Protein AF-A0A9X9F314-F1 (afdb_monomer_lite)

Foldseek 3Di:
DDDLPVDDAAEDEDDPDPVCVVVVVVDDPPWDKDFDADWDQDVVVRDIHGHTPDIDTDDRDDDEQPDDQVPDDEAQDDEAPVLDPPDDDHLLVVLLVCLRNNNQEYEYAHELDQVSVVVNVVSCVVSVHHYWYKYKAWEFALDPDQKDLFDFAFLQAFKEKQKDFQWLDQALVPIATQKIWIFIDGNLDTPDIDIFGAARVDARDPVSCVQQVDHNVNRVPTHHLLVSLVVVPVVCDQGEYEYAPCVRVLSNSQSSCVVNVHHRDSHMYGHLLVLCCVLPVPDPGRPLVVLCVVVVHDQDDPRHRHSSRVSRSNSSVVSSVVVVVVPDRTSNCSRVCRNPDDSRVPGDTFIKMKTFQDPLSVVLSVVQSVCQVPVVDDPGRHGYPVSCVVSVVRIFMEQDDCSGPLNVCVVPHDPVVSVVVCVVGPDYDDDDVVVVVVVVVD

pLDDT: mean 91.94, std 8.34, range [47.97, 98.81]

Secondary structure (DSSP, 8-state):
-EE-SS-EEEEE---SSSSHHHHHHH--TT-EEEEEEEEEEETTTTEEEEEEEEEEEEPPP-----SPTT----B-S---TTSTTT--S-HHHHHHHHHHHT-SEEEEEEES--TTHHHHHHHHHHHT-EEEEEEEEEEE-----SEES----BTTT-EEEEEEEEESSS-TTT--EEEEEEEEEETTEEEEEEEEE-B-SSPPPHHHHHHH---HHHHTTPPBHHHHHHHHHHHHTTSEEEETTHHHHHHHHHHHHHHTTPPPP---EEEHHHHHHHH-TTSS---HHHHHHHTT----SSS-HHHHHHHHHHHHHHHHHHHHHTT--BGGGTTTTTT-SSGGGTSPPEEEEEEE-SHHHHHHHHHHHHHHHHTSBSSSB-EEHHHHHHT-TTEEEE--STTBHHHHHHTTS-HHHHHHHHTT-SB-----GGGGHHHH--

Organism: Bacillus cereus (NCBI:txid1396)

Structure (mmCIF, N/CA/C/O backbone):
data_AF-A0A9X9F314-F1
#
_entry.id   AF-A0A9X9F314-F1
#
loop_
_atom_site.group_PDB
_atom_site.id
_atom_site.type_symbol
_atom_site.label_atom_id
_atom_site.label_alt_id
_atom_site.label_comp_id
_atom_site.label_asym_id
_atom_site.label_entity_id
_atom_site.label_seq_id
_atom_site.pdbx_PDB_ins_code
_atom_site.Cartn_x
_atom_site.Cartn_y
_atom_site.Cartn_z
_atom_site.occupancy
_atom_site.B_iso_or_equiv
_atom_site.auth_seq_id
_atom_site.auth_comp_id
_atom_site.auth_asym_id
_atom_site.auth_atom_id
_atom_site.pdbx_PDB_model_num
ATOM 1 N N . LYS A 1 1 ? 37.657 -2.395 -29.176 1.00 93.44 1 LYS A N 1
ATOM 2 C CA . LYS A 1 1 ? 37.349 -2.855 -27.799 1.00 93.44 1 LYS A CA 1
ATOM 3 C C . LYS A 1 1 ? 36.122 -3.740 -27.890 1.00 93.44 1 LYS A C 1
ATOM 5 O O . LYS A 1 1 ? 35.210 -3.354 -28.615 1.00 93.44 1 LYS A O 1
ATOM 10 N N . ILE A 1 2 ? 36.129 -4.887 -27.225 1.00 94.94 2 ILE A N 1
ATOM 11 C CA . ILE A 1 2 ? 35.015 -5.841 -27.203 1.00 94.94 2 ILE A CA 1
ATOM 12 C C . ILE A 1 2 ? 34.711 -6.234 -25.756 1.00 94.94 2 ILE A C 1
ATOM 14 O O . ILE A 1 2 ? 35.574 -6.075 -24.897 1.00 94.94 2 ILE A O 1
ATOM 18 N N . THR A 1 3 ? 33.508 -6.739 -25.508 1.00 95.38 3 THR A N 1
ATOM 19 C CA . THR A 1 3 ? 33.105 -7.341 -24.234 1.00 95.38 3 THR A CA 1
ATOM 20 C C . THR A 1 3 ? 32.236 -8.555 -24.522 1.00 95.38 3 THR A C 1
ATOM 22 O O . THR A 1 3 ? 31.460 -8.536 -25.479 1.00 95.38 3 THR A O 1
ATOM 25 N N . ASP A 1 4 ? 32.374 -9.595 -23.711 1.00 94.56 4 ASP A N 1
ATOM 26 C CA . ASP A 1 4 ? 31.451 -10.733 -23.657 1.00 94.56 4 ASP A CA 1
ATOM 27 C C . ASP A 1 4 ? 30.504 -10.650 -22.445 1.00 94.56 4 ASP A C 1
ATOM 29 O O . ASP A 1 4 ? 29.779 -11.599 -22.154 1.00 94.56 4 ASP A O 1
ATOM 33 N N . TYR A 1 5 ? 30.504 -9.494 -21.767 1.00 93.88 5 TYR A N 1
ATOM 34 C CA . TYR A 1 5 ? 29.836 -9.195 -20.499 1.00 93.88 5 TYR A CA 1
ATOM 35 C C . TYR A 1 5 ? 30.391 -9.908 -19.259 1.00 93.88 5 TYR A C 1
ATOM 37 O O . TYR A 1 5 ? 29.882 -9.664 -18.167 1.00 93.88 5 TYR A O 1
ATOM 45 N N . THR A 1 6 ? 31.448 -10.712 -19.395 1.00 96.06 6 THR A N 1
ATOM 46 C CA . THR A 1 6 ? 32.253 -11.197 -18.261 1.00 96.06 6 THR A CA 1
ATOM 47 C C . THR A 1 6 ? 33.467 -10.303 -18.027 1.00 96.06 6 THR A C 1
ATOM 49 O O . THR A 1 6 ? 33.760 -9.967 -16.884 1.00 96.06 6 THR A O 1
ATOM 52 N N . ASP A 1 7 ? 34.108 -9.846 -19.108 1.00 96.44 7 ASP A N 1
ATOM 53 C CA . ASP A 1 7 ? 35.195 -8.864 -19.084 1.00 96.44 7 ASP A CA 1
ATOM 54 C C . ASP A 1 7 ? 35.241 -8.052 -20.402 1.00 96.44 7 ASP A C 1
ATOM 56 O O . ASP A 1 7 ? 34.334 -8.128 -21.246 1.00 96.44 7 ASP A O 1
ATOM 60 N N . SER A 1 8 ? 36.251 -7.199 -20.588 1.00 96.88 8 SER A N 1
ATOM 61 C CA . SER A 1 8 ? 36.440 -6.386 -21.789 1.00 96.88 8 SER A CA 1
ATOM 62 C C . SER A 1 8 ? 37.909 -6.305 -22.183 1.00 96.88 8 SER A C 1
ATOM 64 O O . SER A 1 8 ? 38.740 -5.865 -21.400 1.00 96.88 8 SER A O 1
ATOM 66 N N . ILE A 1 9 ? 38.221 -6.582 -23.452 1.00 96.88 9 ILE A N 1
ATOM 67 C CA . ILE A 1 9 ? 39.598 -6.514 -23.963 1.00 96.88 9 ILE A CA 1
ATOM 68 C C . ILE A 1 9 ? 39.726 -5.598 -25.187 1.00 96.88 9 ILE A C 1
ATOM 70 O O . ILE A 1 9 ? 38.803 -5.407 -25.998 1.00 96.88 9 ILE A O 1
ATOM 74 N N . MET A 1 10 ? 40.906 -4.995 -25.343 1.00 96.62 10 MET A N 1
ATOM 75 C CA . MET A 1 10 ? 41.285 -4.323 -26.580 1.00 96.62 10 MET A CA 1
ATOM 76 C C . MET A 1 10 ? 41.789 -5.349 -27.602 1.00 96.62 10 MET A C 1
ATOM 78 O O . MET A 1 10 ? 42.641 -6.177 -27.302 1.00 96.62 10 MET A O 1
ATOM 82 N N . ILE A 1 11 ? 41.286 -5.251 -28.833 1.00 95.56 11 ILE A N 1
ATOM 83 C CA . ILE A 1 11 ? 41.799 -5.997 -29.983 1.00 95.56 11 ILE A CA 1
ATOM 84 C C . ILE A 1 11 ? 42.480 -5.005 -30.923 1.00 95.56 11 ILE A C 1
ATOM 86 O O . ILE A 1 11 ? 41.882 -3.976 -31.255 1.00 95.56 11 ILE A O 1
ATOM 90 N N . LYS A 1 12 ? 43.699 -5.329 -31.359 1.00 95.12 12 LYS A N 1
ATOM 91 C CA . LYS A 1 12 ? 44.399 -4.680 -32.473 1.00 95.12 12 LYS A CA 1
ATOM 92 C C . LYS A 1 12 ? 44.552 -5.691 -33.607 1.00 95.12 12 LYS A C 1
ATOM 94 O O . LYS A 1 12 ? 44.916 -6.837 -33.363 1.00 95.12 12 LYS A O 1
ATOM 99 N N . MET A 1 13 ? 44.280 -5.266 -34.834 1.00 93.06 13 MET A N 1
ATOM 100 C CA . MET A 1 13 ? 44.485 -6.065 -36.041 1.00 93.06 13 MET A CA 1
ATOM 101 C C . MET A 1 13 ? 45.193 -5.193 -37.072 1.00 93.06 13 MET A C 1
ATOM 103 O O . MET A 1 13 ? 44.809 -4.041 -37.271 1.00 93.06 13 MET A O 1
ATOM 107 N N . PHE A 1 14 ? 46.238 -5.733 -37.690 1.00 91.88 14 PHE A N 1
ATOM 108 C CA . PHE A 1 14 ? 47.012 -5.051 -38.722 1.00 91.88 14 PHE A CA 1
ATOM 109 C C . PHE A 1 14 ? 46.719 -5.715 -40.068 1.00 91.88 14 PHE A C 1
ATOM 111 O O . PHE A 1 14 ? 46.854 -6.931 -40.188 1.00 91.88 14 PHE A O 1
ATOM 118 N N . SER A 1 15 ? 46.305 -4.911 -41.050 1.00 90.75 15 SER A N 1
ATOM 119 C CA . SER A 1 15 ? 46.053 -5.337 -42.435 1.00 90.75 15 SER A CA 1
ATOM 120 C C . SER A 1 15 ? 47.295 -6.019 -43.006 1.00 90.75 15 SER A C 1
ATOM 122 O O . SER A 1 15 ? 48.388 -5.456 -42.893 1.00 90.75 15 SER A O 1
ATOM 124 N N . ARG A 1 16 ? 47.152 -7.196 -43.623 1.00 88.31 16 ARG A N 1
ATOM 125 C CA . ARG A 1 16 ? 48.281 -7.873 -44.289 1.00 88.31 16 ARG A CA 1
ATOM 126 C C . ARG A 1 16 ? 48.457 -7.395 -45.724 1.00 88.31 16 ARG A C 1
ATOM 128 O O . ARG A 1 16 ? 49.581 -7.260 -46.200 1.00 88.31 16 ARG A O 1
ATOM 135 N N . ASP A 1 17 ? 47.351 -7.065 -46.371 1.00 90.88 17 ASP A N 1
ATOM 136 C CA . ASP A 1 17 ? 47.293 -6.508 -47.715 1.00 90.88 17 ASP A CA 1
ATOM 137 C C . ASP A 1 17 ? 46.148 -5.483 -47.823 1.00 90.88 17 ASP A C 1
ATOM 139 O O . ASP A 1 17 ? 45.555 -5.069 -46.823 1.00 90.88 17 ASP A O 1
ATOM 143 N N . LYS A 1 18 ? 45.879 -5.003 -49.042 1.00 90.00 18 LYS A N 1
ATOM 144 C CA . LYS A 1 18 ? 44.813 -4.025 -49.306 1.00 90.00 18 LYS A CA 1
ATOM 145 C C . LYS A 1 18 ? 43.409 -4.646 -49.300 1.00 90.00 18 LYS A C 1
ATOM 147 O O . LYS A 1 18 ? 42.441 -3.889 -49.250 1.00 90.00 18 LYS A O 1
ATOM 152 N N . GLU A 1 19 ? 43.293 -5.969 -49.361 1.00 86.19 19 GLU A N 1
ATOM 153 C CA . GLU A 1 19 ? 42.022 -6.699 -49.442 1.00 86.19 19 GLU A CA 1
ATOM 154 C C . GLU A 1 19 ? 41.361 -6.827 -48.061 1.00 86.19 19 GLU A C 1
ATOM 156 O O . GLU A 1 19 ? 40.135 -6.841 -47.967 1.00 86.19 19 GLU A O 1
ATOM 161 N N . ASP A 1 20 ? 42.152 -6.788 -46.984 1.00 83.94 20 ASP A N 1
ATOM 162 C CA . ASP A 1 20 ? 41.680 -6.739 -45.590 1.00 83.94 20 ASP A CA 1
ATOM 163 C C . ASP A 1 20 ? 41.015 -5.394 -45.205 1.00 83.94 20 ASP A C 1
ATOM 165 O O . ASP A 1 20 ? 40.193 -5.327 -44.283 1.00 83.94 20 ASP A O 1
ATOM 169 N N . ILE A 1 21 ? 41.357 -4.293 -45.891 1.00 85.94 21 ILE A N 1
ATOM 170 C CA . ILE A 1 21 ? 40.940 -2.929 -45.510 1.00 85.94 21 ILE A CA 1
ATOM 171 C C . ILE A 1 21 ? 39.406 -2.764 -45.479 1.00 85.94 21 ILE A C 1
ATOM 173 O O . ILE A 1 21 ? 38.899 -2.255 -44.472 1.00 85.94 21 ILE A O 1
ATOM 177 N N . PRO A 1 22 ? 38.635 -3.186 -46.505 1.00 87.94 22 PRO A N 1
ATOM 178 C CA . PRO A 1 22 ? 37.175 -3.097 -46.481 1.00 87.94 22 PRO A CA 1
ATOM 179 C C . PRO A 1 22 ? 36.546 -3.874 -45.321 1.00 87.94 22 PRO A C 1
ATOM 181 O O . PRO A 1 22 ? 35.602 -3.387 -44.696 1.00 87.94 22 PRO A O 1
ATOM 184 N N . MET A 1 23 ? 37.086 -5.054 -44.990 1.00 86.00 23 MET A N 1
ATOM 185 C CA . MET A 1 23 ? 36.604 -5.856 -43.864 1.00 86.00 23 MET A CA 1
ATOM 186 C C . MET A 1 23 ? 36.823 -5.111 -42.544 1.00 86.00 23 MET A C 1
ATOM 188 O O . MET A 1 23 ? 35.881 -4.946 -41.769 1.00 86.00 23 MET A O 1
ATOM 192 N N . LEU A 1 24 ? 38.027 -4.583 -42.308 1.00 87.12 24 LEU A N 1
ATOM 193 C CA . LEU A 1 24 ? 38.330 -3.806 -41.102 1.00 87.12 24 LEU A CA 1
ATOM 194 C C . LEU A 1 24 ? 37.463 -2.543 -40.978 1.00 87.12 24 LEU A C 1
ATOM 196 O O . LEU A 1 24 ? 37.038 -2.197 -39.876 1.00 87.12 24 LEU A O 1
ATOM 200 N N . GLN A 1 25 ? 37.159 -1.877 -42.095 1.00 89.75 25 GLN A N 1
ATOM 201 C CA . GLN A 1 25 ? 36.282 -0.699 -42.134 1.00 89.75 25 GLN A CA 1
ATOM 202 C C . GLN A 1 25 ? 34.798 -1.035 -41.916 1.00 89.75 25 GLN A C 1
ATOM 204 O O . GLN A 1 25 ? 34.026 -0.171 -41.492 1.00 89.75 25 GLN A O 1
ATOM 209 N N . SER A 1 26 ? 34.387 -2.275 -42.194 1.00 89.56 26 SER A N 1
ATOM 210 C CA . SER A 1 26 ? 33.009 -2.736 -41.984 1.00 89.56 26 SER A CA 1
ATOM 211 C C . SER A 1 26 ? 32.648 -2.914 -40.505 1.00 89.56 26 SER A C 1
ATOM 213 O O . SER A 1 26 ? 31.468 -2.827 -40.161 1.00 89.56 26 SER A O 1
ATOM 215 N N . LEU A 1 27 ? 33.644 -3.077 -39.624 1.00 90.56 27 LEU A N 1
ATOM 216 C CA . LEU A 1 27 ? 33.451 -3.257 -38.185 1.00 90.56 27 LEU A CA 1
ATOM 217 C C . LEU A 1 27 ? 32.872 -1.995 -37.527 1.00 90.56 27 LEU A C 1
ATOM 219 O O . LEU A 1 27 ? 33.482 -0.925 -37.509 1.00 90.56 27 LEU A O 1
ATOM 223 N N . LYS A 1 28 ? 31.689 -2.132 -36.924 1.00 93.69 28 LYS A N 1
ATOM 224 C CA . LYS A 1 28 ? 30.919 -1.042 -36.310 1.00 93.69 28 LYS A CA 1
ATOM 225 C C . LYS A 1 28 ? 30.467 -1.404 -34.897 1.00 93.69 28 LYS A C 1
ATOM 227 O O . LYS A 1 28 ? 30.334 -2.570 -34.530 1.00 93.69 28 LYS A O 1
ATOM 232 N N . LYS A 1 29 ? 30.196 -0.376 -34.084 1.00 94.00 29 LYS A N 1
ATOM 233 C CA . LYS A 1 29 ? 29.612 -0.552 -32.744 1.00 94.00 29 LYS A CA 1
ATOM 234 C C . LYS A 1 29 ? 28.283 -1.310 -32.852 1.00 94.00 29 LYS A C 1
ATOM 236 O O . LYS A 1 29 ? 27.436 -0.936 -33.656 1.00 94.00 29 LYS A O 1
ATOM 241 N N . GLY A 1 30 ? 28.102 -2.328 -32.010 1.00 91.06 30 GLY A N 1
ATOM 242 C CA . GLY A 1 30 ? 26.898 -3.168 -31.971 1.00 91.06 30 GLY A CA 1
ATOM 243 C C . GLY A 1 30 ? 27.035 -4.521 -32.675 1.00 91.06 30 GLY A C 1
ATOM 244 O O . GLY A 1 30 ? 26.196 -5.389 -32.445 1.00 91.06 30 GLY A O 1
ATOM 245 N N . MET A 1 31 ? 28.088 -4.726 -33.472 1.00 94.25 31 MET A N 1
ATOM 246 C CA . MET A 1 31 ? 28.407 -6.040 -34.035 1.00 94.25 31 MET A CA 1
ATOM 247 C C . MET A 1 31 ? 28.964 -6.969 -32.957 1.00 94.25 31 MET A C 1
ATOM 249 O O . MET A 1 31 ? 29.706 -6.538 -32.070 1.00 94.25 31 MET A O 1
ATOM 253 N N . TRP A 1 32 ? 28.638 -8.251 -33.073 1.00 95.12 32 TRP A N 1
ATOM 254 C CA . TRP A 1 32 ? 29.290 -9.309 -32.314 1.00 95.12 32 TRP A CA 1
ATOM 255 C C . TRP A 1 32 ? 30.361 -9.944 -33.181 1.00 95.12 32 TRP A C 1
ATOM 257 O O . TRP A 1 32 ? 30.160 -10.159 -34.373 1.00 95.12 32 TRP A O 1
ATOM 267 N N . VAL A 1 33 ? 31.514 -10.238 -32.589 1.00 94.50 33 VAL A N 1
ATOM 268 C CA . VAL A 1 33 ? 32.649 -10.791 -33.324 1.00 94.50 33 VAL A CA 1
ATOM 269 C C . VAL A 1 33 ? 33.241 -11.981 -32.591 1.00 94.50 33 VAL A C 1
ATOM 271 O O . VAL A 1 33 ? 33.292 -12.009 -31.363 1.00 94.50 33 VAL A O 1
ATOM 274 N N . LYS A 1 34 ? 33.733 -12.949 -33.358 1.00 95.00 34 LYS A N 1
ATOM 275 C CA . LYS A 1 34 ? 34.639 -13.993 -32.893 1.00 95.00 34 LYS A CA 1
ATOM 276 C C . LYS A 1 34 ? 36.030 -13.660 -33.407 1.00 95.00 34 LYS A C 1
ATOM 278 O O . LYS A 1 34 ? 36.254 -13.661 -34.616 1.00 95.00 34 LYS A O 1
ATOM 283 N N . ALA A 1 35 ? 36.947 -13.377 -32.491 1.00 94.56 35 ALA A N 1
ATOM 284 C CA . ALA A 1 35 ? 38.331 -13.059 -32.813 1.00 94.56 35 ALA A CA 1
ATOM 285 C C . ALA A 1 35 ? 39.274 -14.163 -32.324 1.00 94.56 35 ALA A C 1
ATOM 287 O O . ALA A 1 35 ? 39.025 -14.798 -31.298 1.00 94.56 35 ALA A O 1
ATOM 288 N N . ARG A 1 36 ? 40.362 -14.387 -33.063 1.00 96.56 36 ARG A N 1
ATOM 289 C CA . ARG A 1 36 ? 41.445 -15.303 -32.688 1.00 96.56 36 ARG A CA 1
ATOM 290 C C . ARG A 1 36 ? 42.773 -14.573 -32.811 1.00 96.56 36 ARG A C 1
ATOM 292 O O . ARG A 1 36 ? 43.044 -13.941 -33.829 1.00 96.56 36 ARG A O 1
ATOM 299 N N . GLY A 1 37 ? 43.615 -14.680 -31.792 1.00 96.44 37 GLY A N 1
ATOM 300 C CA . GLY A 1 37 ? 44.877 -13.955 -31.733 1.00 96.44 37 GLY A CA 1
ATOM 301 C C . GLY A 1 37 ? 45.706 -14.310 -30.508 1.00 96.44 37 GLY A C 1
ATOM 302 O O . GLY A 1 37 ? 45.254 -15.051 -29.637 1.00 96.44 37 GLY A O 1
ATOM 303 N N . SER A 1 38 ? 46.918 -13.768 -30.445 1.00 97.19 38 SER A N 1
ATOM 304 C CA . SER A 1 38 ? 47.766 -13.846 -29.251 1.00 97.19 38 SER A CA 1
ATOM 305 C C . SER A 1 38 ? 47.436 -12.708 -28.290 1.00 97.19 38 SER A C 1
ATOM 307 O O . SER A 1 38 ? 47.221 -11.584 -28.745 1.00 97.19 38 SER A O 1
ATOM 309 N N . VAL A 1 39 ? 47.477 -12.963 -26.985 1.00 97.50 39 VAL A N 1
ATOM 310 C CA . VAL A 1 39 ? 47.401 -11.915 -25.958 1.00 97.50 39 VAL A CA 1
ATOM 311 C C . VAL A 1 39 ? 48.816 -11.483 -25.590 1.00 97.50 39 VAL A C 1
ATOM 313 O O . VAL A 1 39 ? 49.668 -12.326 -25.317 1.00 97.50 39 VAL A O 1
ATOM 316 N N . GLN A 1 40 ? 49.077 -10.180 -25.625 1.00 96.75 40 GLN A N 1
ATOM 317 C CA . GLN A 1 40 ? 50.390 -9.595 -25.354 1.00 96.75 40 GLN A CA 1
ATOM 318 C C . GLN A 1 40 ? 50.234 -8.360 -24.463 1.00 96.75 40 GLN A C 1
ATOM 320 O O . GLN A 1 40 ? 49.202 -7.692 -24.501 1.00 96.75 40 GLN A O 1
ATOM 325 N N . ASN A 1 41 ? 51.260 -8.046 -23.671 1.00 96.44 41 ASN A N 1
ATOM 326 C CA . ASN A 1 41 ? 51.304 -6.793 -22.921 1.00 96.44 41 ASN A CA 1
ATOM 327 C C . ASN A 1 41 ? 51.646 -5.640 -23.872 1.00 96.44 41 ASN A C 1
ATOM 329 O O . ASN A 1 41 ? 52.725 -5.626 -24.467 1.00 96.44 41 ASN A O 1
ATOM 333 N N . ASP A 1 42 ? 50.743 -4.675 -24.000 1.00 95.50 42 ASP A N 1
ATOM 334 C CA . ASP A 1 42 ? 50.981 -3.461 -24.766 1.00 95.50 42 ASP A CA 1
ATOM 335 C C . ASP A 1 42 ? 51.417 -2.344 -23.817 1.00 95.50 42 ASP A C 1
ATOM 337 O O . ASP A 1 42 ? 50.613 -1.767 -23.088 1.00 95.50 42 ASP A O 1
ATOM 341 N N . THR A 1 43 ? 52.709 -2.021 -23.820 1.00 94.94 43 THR A N 1
ATOM 342 C CA . THR A 1 43 ? 53.296 -1.059 -22.873 1.00 94.94 43 THR A CA 1
ATOM 343 C C . THR A 1 43 ? 52.845 0.385 -23.096 1.00 94.94 43 THR A C 1
ATOM 345 O O . THR A 1 43 ? 52.956 1.202 -22.180 1.00 94.94 43 THR A O 1
ATOM 348 N N . PHE A 1 44 ? 52.308 0.713 -24.277 1.00 94.50 44 PHE A N 1
ATOM 349 C CA . PHE A 1 44 ? 51.735 2.030 -24.553 1.00 94.50 44 PHE A CA 1
ATOM 350 C C . PHE A 1 44 ? 50.329 2.153 -23.958 1.00 94.50 44 PHE A C 1
ATOM 352 O O . PHE A 1 44 ? 50.025 3.143 -23.295 1.00 94.50 44 PHE A O 1
ATOM 359 N N . VAL A 1 45 ? 49.485 1.135 -24.154 1.00 93.81 45 VAL A N 1
ATOM 360 C CA . VAL A 1 45 ? 48.140 1.061 -23.551 1.00 93.81 45 VAL A CA 1
ATOM 361 C C . VAL A 1 45 ? 48.213 0.743 -22.050 1.00 93.81 45 VAL A C 1
ATOM 363 O O . VAL A 1 45 ? 47.295 1.096 -21.316 1.00 93.81 45 VAL A O 1
ATOM 366 N N . ARG A 1 46 ? 49.334 0.161 -21.599 1.00 94.75 46 ARG A N 1
ATOM 367 C CA . ARG A 1 46 ? 49.594 -0.336 -20.238 1.00 94.75 46 ARG A CA 1
ATOM 368 C C . ARG A 1 46 ? 48.606 -1.419 -19.806 1.00 94.75 46 ARG A C 1
ATOM 370 O O . ARG A 1 46 ? 48.171 -1.433 -18.660 1.00 94.75 46 ARG A O 1
ATOM 377 N N . ASP A 1 47 ? 48.256 -2.303 -20.736 1.00 96.56 47 ASP A N 1
ATOM 378 C CA . ASP A 1 47 ? 47.270 -3.359 -20.516 1.00 96.56 47 ASP A CA 1
ATOM 379 C C . ASP A 1 47 ? 47.525 -4.562 -21.439 1.00 96.56 47 ASP A C 1
ATOM 381 O O . ASP A 1 47 ? 48.282 -4.477 -22.415 1.00 96.56 47 ASP A O 1
ATOM 385 N N . LEU A 1 48 ? 46.864 -5.682 -21.156 1.00 96.94 48 LEU A N 1
ATOM 386 C CA . LEU A 1 48 ? 46.803 -6.819 -22.063 1.00 96.94 48 LEU A CA 1
ATOM 387 C C . LEU A 1 48 ? 45.938 -6.477 -23.281 1.00 96.94 48 LEU A C 1
ATOM 389 O O . LEU A 1 48 ? 44.811 -5.991 -23.187 1.00 96.94 48 LEU A O 1
ATOM 393 N N . VAL A 1 49 ? 46.470 -6.774 -24.462 1.00 96.88 49 VAL A N 1
ATOM 394 C CA . VAL A 1 49 ? 45.804 -6.550 -25.745 1.00 96.88 49 VAL A CA 1
ATOM 395 C C . VAL A 1 49 ? 45.869 -7.833 -26.559 1.00 96.88 49 VAL A C 1
ATOM 397 O O . VAL A 1 49 ? 46.897 -8.510 -26.612 1.00 96.88 49 VAL A O 1
ATOM 400 N N . MET A 1 50 ? 44.773 -8.168 -27.233 1.00 97.69 50 MET A N 1
ATOM 401 C CA . MET A 1 50 ? 44.777 -9.230 -28.232 1.00 97.69 50 MET A CA 1
ATOM 402 C C . MET A 1 50 ? 45.258 -8.670 -29.573 1.00 97.69 50 MET A C 1
ATOM 404 O O . MET A 1 50 ? 44.644 -7.762 -30.138 1.00 97.69 50 MET A O 1
ATOM 408 N N . ILE A 1 51 ? 46.326 -9.253 -30.111 1.00 97.06 51 ILE A N 1
ATOM 409 C CA . ILE A 1 51 ? 46.740 -9.062 -31.502 1.00 97.06 51 ILE A CA 1
ATOM 410 C C . ILE A 1 51 ? 46.013 -10.113 -32.340 1.00 97.06 51 ILE A C 1
ATOM 412 O O . ILE A 1 51 ? 46.363 -11.296 -32.301 1.00 97.06 51 ILE A O 1
ATOM 416 N N . ALA A 1 52 ? 44.949 -9.695 -33.025 1.00 95.50 52 ALA A N 1
ATOM 417 C CA . ALA A 1 52 ? 44.090 -10.587 -33.793 1.00 95.50 52 ALA A CA 1
ATOM 418 C C . ALA A 1 52 ? 44.729 -10.971 -35.132 1.00 95.50 52 ALA A C 1
ATOM 420 O O . ALA A 1 52 ? 45.218 -10.122 -35.874 1.00 95.50 52 ALA A O 1
ATOM 421 N N . ASN A 1 53 ? 44.668 -12.267 -35.431 1.00 93.31 53 ASN A N 1
ATOM 422 C CA . ASN A 1 53 ? 44.977 -12.843 -36.736 1.00 93.31 53 ASN A CA 1
ATOM 423 C C . ASN A 1 53 ? 43.708 -13.059 -37.565 1.00 93.31 53 ASN A C 1
ATOM 425 O O . ASN A 1 53 ? 43.772 -13.008 -38.787 1.00 93.31 53 ASN A O 1
ATOM 429 N N . ASP A 1 54 ? 42.578 -13.294 -36.894 1.00 91.69 54 ASP A N 1
ATOM 430 C CA . ASP A 1 54 ? 41.276 -13.519 -37.511 1.00 91.69 54 ASP A CA 1
ATOM 431 C C . ASP A 1 54 ? 40.201 -12.757 -36.739 1.00 91.69 54 ASP A C 1
ATOM 433 O O . ASP A 1 54 ? 40.211 -12.730 -35.501 1.00 91.69 54 ASP A O 1
ATOM 437 N N . ILE A 1 55 ? 39.230 -12.209 -37.465 1.00 92.12 55 ILE A N 1
ATOM 438 C CA . ILE A 1 55 ? 38.014 -11.635 -36.900 1.00 92.12 55 ILE A CA 1
ATOM 439 C C . ILE A 1 55 ? 36.842 -11.938 -37.829 1.00 92.12 55 ILE A C 1
ATOM 441 O O . ILE A 1 55 ? 36.882 -11.637 -39.015 1.00 92.12 55 ILE A O 1
ATOM 445 N N . ASN A 1 56 ? 35.800 -12.556 -37.283 1.00 91.69 56 ASN A N 1
ATOM 446 C CA . ASN A 1 56 ? 34.581 -12.875 -38.017 1.00 91.69 56 ASN A CA 1
ATOM 447 C C . ASN A 1 56 ? 33.387 -12.273 -37.290 1.00 91.69 56 ASN A C 1
ATOM 449 O O . ASN A 1 56 ? 33.285 -12.404 -36.069 1.00 91.69 56 ASN A O 1
ATOM 453 N N . GLU A 1 57 ? 32.475 -11.646 -38.028 1.00 92.94 57 GLU A N 1
ATOM 454 C CA . GLU A 1 57 ? 31.173 -11.279 -37.478 1.00 92.94 57 GLU A CA 1
ATOM 455 C C . GLU A 1 57 ? 30.399 -12.549 -37.109 1.00 92.94 57 GLU A C 1
ATOM 457 O O . GLU A 1 57 ? 30.384 -13.536 -37.846 1.00 92.94 57 GLU A O 1
ATOM 462 N N . ILE A 1 58 ? 29.770 -12.528 -35.940 1.00 93.75 58 ILE A N 1
ATOM 463 C CA . ILE A 1 58 ? 28.883 -13.587 -35.469 1.00 93.75 58 ILE A CA 1
ATOM 464 C C . ILE A 1 58 ? 27.562 -12.974 -35.022 1.00 93.75 58 ILE A C 1
ATOM 466 O O . ILE A 1 58 ? 27.473 -11.788 -34.713 1.00 93.75 58 ILE A O 1
ATOM 470 N N . THR A 1 59 ? 26.525 -13.796 -34.914 1.00 90.19 59 THR A N 1
ATOM 471 C CA . THR A 1 59 ? 25.321 -13.394 -34.186 1.00 90.19 59 THR A CA 1
ATOM 472 C C . THR A 1 59 ? 25.577 -13.531 -32.690 1.00 90.19 59 THR A C 1
ATOM 474 O O . THR A 1 59 ? 25.961 -14.599 -32.216 1.00 90.19 59 THR A O 1
ATOM 477 N N . GLY A 1 60 ? 25.362 -12.450 -31.943 1.00 83.31 60 GLY A N 1
ATOM 478 C CA . GLY A 1 60 ? 25.508 -12.467 -30.492 1.00 83.31 60 GLY A CA 1
ATOM 479 C C . GLY A 1 60 ? 24.513 -13.398 -29.795 1.00 83.31 60 GLY A C 1
ATOM 480 O O . GLY A 1 60 ? 23.411 -13.626 -30.315 1.00 83.31 60 GLY A O 1
ATOM 481 N N . PRO A 1 61 ? 24.855 -13.906 -28.598 1.00 83.62 61 PRO A N 1
ATOM 482 C CA . PRO A 1 61 ? 23.899 -14.611 -27.763 1.00 83.62 61 PRO A CA 1
ATOM 483 C C . PRO A 1 61 ? 22.723 -13.678 -27.457 1.00 83.62 61 PRO A C 1
ATOM 485 O O . PRO A 1 61 ? 22.890 -12.559 -26.975 1.00 83.62 61 PRO A O 1
ATOM 488 N N . SER A 1 62 ? 21.513 -14.134 -27.767 1.00 85.81 62 SER A N 1
ATOM 489 C CA . SER A 1 62 ? 20.279 -13.422 -27.445 1.00 85.81 62 SER A CA 1
ATOM 490 C C . SER A 1 62 ? 19.266 -14.401 -26.875 1.00 85.81 62 SER A C 1
ATOM 492 O O . SER A 1 62 ? 19.048 -15.487 -27.419 1.00 85.81 62 SER A O 1
ATOM 494 N N . ARG A 1 63 ? 18.647 -14.025 -25.752 1.00 92.44 63 ARG A N 1
ATOM 495 C CA . ARG A 1 63 ? 17.551 -14.802 -25.175 1.00 92.44 63 ARG A CA 1
ATOM 496 C C . ARG A 1 63 ? 16.366 -14.755 -26.135 1.00 92.44 63 ARG A C 1
ATOM 498 O O . ARG A 1 63 ? 15.953 -13.674 -26.558 1.00 92.44 63 ARG A O 1
ATOM 505 N N . LYS A 1 64 ? 15.813 -15.923 -26.456 1.00 92.50 64 LYS A N 1
ATOM 506 C CA . LYS A 1 64 ? 14.607 -16.060 -27.278 1.00 92.50 64 LYS A CA 1
ATOM 507 C C . LYS A 1 64 ? 13.421 -16.420 -26.394 1.00 92.50 64 LYS A C 1
ATOM 509 O O . LYS A 1 64 ? 13.548 -17.293 -25.539 1.00 92.50 64 LYS A O 1
ATOM 514 N N . ASP A 1 65 ? 12.290 -15.775 -26.639 1.00 95.31 65 ASP A N 1
ATOM 515 C CA . ASP A 1 65 ? 10.996 -16.194 -26.112 1.00 95.31 65 ASP A CA 1
ATOM 516 C C . ASP A 1 65 ? 10.445 -17.299 -27.026 1.00 95.31 65 ASP A C 1
ATOM 518 O O . ASP A 1 65 ? 10.220 -17.071 -28.216 1.00 95.31 65 ASP A O 1
ATOM 522 N N . LYS A 1 66 ? 10.307 -18.511 -26.481 1.00 96.44 66 LYS A N 1
ATOM 523 C CA . LYS A 1 66 ? 9.901 -19.713 -27.226 1.00 96.44 66 LYS A CA 1
ATOM 524 C C . LYS A 1 66 ? 8.407 -20.025 -27.112 1.00 96.44 66 LYS A C 1
ATOM 526 O O . LYS A 1 66 ? 7.989 -21.035 -27.670 1.00 96.44 66 LYS A O 1
ATOM 531 N N . ALA A 1 67 ? 7.629 -19.217 -26.388 1.00 96.62 67 ALA A N 1
ATOM 532 C CA . ALA A 1 67 ? 6.190 -19.440 -26.293 1.00 96.62 67 ALA A CA 1
ATOM 533 C C . ALA A 1 67 ? 5.529 -19.297 -27.682 1.00 96.62 67 ALA A C 1
ATOM 535 O O . ALA A 1 67 ? 6.081 -18.597 -28.544 1.00 96.62 67 ALA A O 1
ATOM 536 N N . PRO A 1 68 ? 4.388 -19.954 -27.932 1.00 95.50 68 PRO A N 1
ATOM 537 C CA . PRO A 1 68 ? 3.623 -19.760 -29.158 1.00 95.50 68 PRO A CA 1
ATOM 538 C C . PRO A 1 68 ? 3.206 -18.298 -29.373 1.00 95.50 68 PRO A C 1
ATOM 540 O O . PRO A 1 68 ? 3.179 -17.483 -28.448 1.00 95.50 68 PRO A O 1
ATOM 543 N N . GLU A 1 69 ? 2.898 -17.947 -30.619 1.00 91.88 69 GLU A N 1
ATOM 544 C CA . GLU A 1 69 ? 2.265 -16.665 -30.939 1.00 91.88 69 GLU A CA 1
ATOM 545 C C . GLU A 1 69 ? 0.853 -16.617 -30.328 1.00 91.88 69 GLU A C 1
ATOM 547 O O . GLU A 1 69 ? 0.151 -17.624 -30.332 1.00 91.88 69 GLU A O 1
ATOM 552 N N . GLY A 1 70 ? 0.462 -15.478 -29.750 1.00 89.62 70 GLY A N 1
ATOM 553 C CA . GLY A 1 70 ? -0.789 -15.336 -28.987 1.00 89.62 70 GLY A CA 1
ATOM 554 C C . GLY A 1 70 ? -0.726 -15.815 -27.527 1.00 89.62 70 GLY A C 1
ATOM 555 O O . GLY A 1 70 ? -1.608 -15.485 -26.745 1.00 89.62 70 GLY A O 1
ATOM 556 N N . GLU A 1 71 ? 0.338 -16.515 -27.121 1.00 95.19 71 GLU A N 1
ATOM 557 C CA . GLU A 1 71 ? 0.562 -16.985 -25.738 1.00 95.19 71 GLU A CA 1
ATOM 558 C C . GLU A 1 71 ? 1.772 -16.288 -25.093 1.00 95.19 71 GLU A C 1
ATOM 560 O O . GLU A 1 71 ? 2.551 -16.868 -24.330 1.00 95.19 71 GLU A O 1
ATOM 565 N N . LYS A 1 72 ? 1.987 -15.022 -25.457 1.00 97.00 72 LYS A N 1
ATOM 566 C CA . LYS A 1 72 ? 3.143 -14.240 -25.019 1.00 97.00 72 LYS A CA 1
ATOM 567 C C . LYS A 1 72 ? 2.877 -13.548 -23.688 1.00 97.00 72 LYS A C 1
ATOM 569 O O . LYS A 1 72 ? 1.792 -13.036 -23.433 1.00 97.00 72 LYS A O 1
ATOM 574 N N . ARG A 1 73 ? 3.909 -13.500 -22.843 1.00 97.69 73 ARG A N 1
ATOM 575 C CA . ARG A 1 73 ? 3.887 -12.764 -21.572 1.00 97.69 73 ARG A CA 1
ATOM 576 C C . ARG A 1 73 ? 3.738 -11.260 -21.829 1.00 97.69 73 ARG A C 1
ATOM 578 O O . ARG A 1 73 ? 4.308 -10.736 -22.781 1.00 97.69 73 ARG A O 1
ATOM 585 N N . VAL A 1 74 ? 3.061 -10.569 -20.917 1.00 98.19 74 VAL A N 1
ATOM 586 C CA . VAL A 1 74 ? 3.122 -9.109 -20.766 1.00 98.19 74 VAL A CA 1
ATOM 587 C C . VAL A 1 74 ? 3.867 -8.797 -19.469 1.00 98.19 74 VAL A C 1
ATOM 589 O O . VAL A 1 74 ? 3.591 -9.403 -18.435 1.00 98.19 74 VAL A O 1
ATOM 592 N N . GLU A 1 75 ? 4.842 -7.891 -19.528 1.00 98.38 75 GLU A N 1
ATOM 593 C CA . GLU A 1 75 ? 5.512 -7.377 -18.329 1.00 98.38 75 GLU A CA 1
ATOM 594 C C . GLU A 1 75 ? 4.680 -6.242 -17.727 1.00 98.38 75 GLU A C 1
ATOM 596 O O . GLU A 1 75 ? 4.354 -5.289 -18.438 1.00 98.38 75 GLU A O 1
ATOM 601 N N . LEU A 1 76 ? 4.342 -6.354 -16.441 1.00 98.56 76 LEU A N 1
ATOM 602 C CA . LEU A 1 76 ? 3.475 -5.406 -15.728 1.00 98.56 76 LEU A CA 1
ATOM 603 C C . LEU A 1 76 ? 4.218 -4.589 -14.665 1.00 98.56 76 LEU A C 1
ATOM 605 O O . LEU A 1 76 ? 3.689 -3.571 -14.229 1.00 98.56 76 LEU A O 1
ATOM 609 N N . HIS A 1 77 ? 5.446 -4.984 -14.316 1.00 98.56 77 HIS A N 1
ATOM 610 C CA . HIS A 1 77 ? 6.263 -4.315 -13.309 1.00 98.56 77 HIS A CA 1
ATOM 611 C C . HIS A 1 77 ? 7.697 -4.163 -13.831 1.00 98.56 77 HIS A C 1
ATOM 613 O O . HIS A 1 77 ? 8.434 -5.139 -13.982 1.00 98.56 77 HIS A O 1
ATOM 619 N N . LEU A 1 78 ? 8.093 -2.935 -14.171 1.00 98.50 78 LEU A N 1
ATOM 620 C CA . LEU A 1 78 ? 9.366 -2.656 -14.833 1.00 98.50 78 LEU A CA 1
ATOM 621 C C . LEU A 1 78 ? 9.905 -1.263 -14.510 1.00 98.50 78 LEU A C 1
ATOM 623 O O . LEU A 1 78 ? 9.222 -0.253 -14.687 1.00 98.50 78 LEU A O 1
ATOM 627 N N . HIS A 1 79 ? 11.194 -1.227 -14.175 1.00 98.69 79 HIS A N 1
ATOM 628 C CA . HIS A 1 79 ? 11.947 -0.008 -13.899 1.00 98.69 79 HIS A CA 1
ATOM 629 C C . HIS A 1 79 ? 12.857 0.391 -15.061 1.00 98.69 79 HIS A C 1
ATOM 631 O O . HIS A 1 79 ? 13.403 -0.437 -15.797 1.00 98.69 79 HIS A O 1
ATOM 637 N N . THR A 1 80 ? 13.049 1.695 -15.199 1.00 98.69 80 THR A N 1
ATOM 638 C CA . THR A 1 80 ? 13.902 2.354 -16.186 1.00 98.69 80 THR A CA 1
ATOM 639 C C . THR A 1 80 ? 14.946 3.217 -15.467 1.00 98.69 80 THR A C 1
ATOM 641 O O . THR A 1 80 ? 14.853 3.415 -14.258 1.00 98.69 80 THR A O 1
ATOM 644 N N . PRO A 1 81 ? 15.923 3.821 -16.168 1.00 98.69 81 PRO A N 1
ATOM 645 C CA . PRO A 1 81 ? 16.913 4.698 -15.540 1.00 98.69 81 PRO A CA 1
ATOM 646 C C . PRO A 1 81 ? 16.337 5.963 -14.886 1.00 98.69 81 PRO A C 1
ATOM 648 O O . PRO A 1 81 ? 17.089 6.732 -14.292 1.00 98.69 81 PRO A O 1
ATOM 651 N N . MET A 1 82 ? 15.030 6.208 -15.021 1.00 98.44 82 MET A N 1
ATOM 652 C CA . MET A 1 82 ? 14.327 7.253 -14.277 1.00 98.44 82 MET A CA 1
ATOM 653 C C . MET A 1 82 ? 13.986 6.824 -12.842 1.00 98.44 82 MET A C 1
ATOM 655 O O . MET A 1 82 ? 13.815 7.686 -11.985 1.00 98.44 82 MET A O 1
ATOM 659 N N . SER A 1 83 ? 13.966 5.521 -12.544 1.00 97.75 83 SER A N 1
ATOM 660 C CA . SER A 1 83 ? 14.059 5.017 -11.171 1.00 97.75 83 SER A CA 1
ATOM 661 C C . SER A 1 83 ? 15.455 5.335 -10.629 1.00 97.75 83 SER A C 1
ATOM 663 O O . SER A 1 83 ? 16.459 4.729 -11.015 1.00 97.75 83 SER A O 1
ATOM 665 N N . GLN A 1 84 ? 15.523 6.371 -9.793 1.00 96.75 84 GLN A N 1
ATOM 666 C CA . GLN A 1 84 ? 16.765 7.045 -9.426 1.00 96.75 84 GLN A CA 1
ATOM 667 C C . GLN A 1 84 ? 17.794 6.088 -8.806 1.00 96.75 84 GLN A C 1
ATOM 669 O O . GLN A 1 84 ? 17.594 5.582 -7.709 1.00 96.75 84 GLN A O 1
ATOM 674 N N . MET A 1 85 ? 18.938 5.930 -9.487 1.00 95.38 85 MET A N 1
ATOM 675 C CA . MET A 1 85 ? 20.066 5.078 -9.067 1.00 95.38 85 MET A CA 1
ATOM 676 C C . MET A 1 85 ? 19.719 3.589 -8.893 1.00 95.38 85 MET A C 1
ATOM 678 O O . MET A 1 85 ? 20.461 2.879 -8.220 1.00 95.38 85 MET A O 1
ATOM 682 N N . ASP A 1 86 ? 18.635 3.119 -9.511 1.00 95.38 86 ASP A N 1
ATOM 683 C CA . ASP A 1 86 ? 18.105 1.779 -9.247 1.00 95.38 86 ASP A CA 1
ATOM 684 C C . ASP A 1 86 ? 18.096 0.872 -10.492 1.00 95.38 86 ASP A C 1
ATOM 686 O O . ASP A 1 86 ? 18.589 -0.255 -10.453 1.00 95.38 86 ASP A O 1
ATOM 690 N N . ALA A 1 87 ? 17.665 1.384 -11.650 1.00 97.12 87 ALA A N 1
ATOM 691 C CA . ALA A 1 87 ? 17.623 0.609 -12.893 1.00 97.12 87 ALA A CA 1
ATOM 692 C C . ALA A 1 87 ? 18.538 1.168 -13.994 1.00 97.12 87 ALA A C 1
ATOM 694 O O . ALA A 1 87 ? 18.826 2.359 -14.081 1.00 97.12 87 ALA A O 1
ATOM 695 N N . VAL A 1 88 ? 19.025 0.274 -14.865 1.00 97.81 88 VAL A N 1
ATOM 696 C CA . VAL A 1 88 ? 20.164 0.569 -15.762 1.00 97.81 88 VAL A CA 1
ATOM 697 C C . VAL A 1 88 ? 19.847 0.499 -17.255 1.00 97.81 88 VAL A C 1
ATOM 699 O O . VAL A 1 88 ? 20.605 1.022 -18.073 1.00 97.81 88 VAL A O 1
ATOM 702 N N . THR A 1 89 ? 18.750 -0.153 -17.648 1.00 98.12 89 THR A N 1
ATOM 703 C CA . THR A 1 89 ? 18.450 -0.388 -19.069 1.00 98.12 89 THR A CA 1
ATOM 704 C C . THR A 1 89 ? 17.457 0.651 -19.589 1.00 98.12 89 THR A C 1
ATOM 706 O O . THR A 1 89 ? 16.338 0.688 -19.091 1.00 98.12 89 THR A O 1
ATOM 709 N N . PRO A 1 90 ? 17.800 1.459 -20.614 1.00 98.25 90 PRO A N 1
ATOM 710 C CA . PRO A 1 90 ? 16.886 2.451 -21.182 1.00 98.25 90 PRO A CA 1
ATOM 711 C C . PRO A 1 90 ? 15.561 1.848 -21.654 1.00 98.25 90 PRO A C 1
ATOM 713 O O . PRO A 1 90 ? 15.550 0.777 -22.273 1.00 98.25 90 PRO A O 1
ATOM 716 N N . VAL A 1 91 ? 14.460 2.575 -21.447 1.00 98.56 91 VAL A N 1
ATOM 717 C CA . VAL A 1 91 ? 13.109 2.105 -21.792 1.00 98.56 91 VAL A CA 1
ATOM 718 C C . VAL A 1 91 ? 12.974 1.780 -23.280 1.00 98.56 91 VAL A C 1
ATOM 720 O O . VAL A 1 91 ? 12.368 0.775 -23.639 1.00 98.56 91 VAL A O 1
ATOM 723 N N . SER A 1 92 ? 13.643 2.532 -24.161 1.00 98.25 92 SER A N 1
ATOM 724 C CA . SER A 1 92 ? 13.673 2.230 -25.597 1.00 98.25 92 SER A CA 1
ATOM 725 C C . SER A 1 92 ? 14.245 0.849 -25.932 1.00 98.25 92 SER A C 1
ATOM 727 O O . SER A 1 92 ? 13.769 0.203 -26.867 1.00 98.25 92 SER A O 1
ATOM 729 N N . LYS A 1 93 ? 15.236 0.360 -25.172 1.00 98.00 93 LYS A N 1
ATOM 730 C CA . LYS A 1 93 ? 15.783 -0.994 -25.353 1.00 98.00 93 LYS A CA 1
ATOM 731 C C . LYS A 1 93 ? 14.842 -2.063 -24.810 1.00 98.00 93 LYS A C 1
ATOM 733 O O . LYS A 1 93 ? 14.701 -3.097 -25.456 1.00 98.00 93 LYS A O 1
ATOM 738 N N . LEU A 1 94 ? 14.205 -1.812 -23.666 1.00 98.44 94 LEU A N 1
ATOM 739 C CA . LEU A 1 94 ? 13.247 -2.736 -23.048 1.00 98.44 94 LEU A CA 1
ATOM 740 C C . LEU A 1 94 ? 12.021 -2.936 -23.949 1.00 98.44 94 LEU A C 1
ATOM 742 O O . LEU A 1 94 ? 11.686 -4.067 -24.289 1.00 98.44 94 LEU A O 1
ATOM 746 N N . VAL A 1 95 ? 11.440 -1.844 -24.451 1.00 98.50 95 VAL A N 1
ATOM 747 C CA . VAL A 1 95 ? 10.307 -1.878 -25.390 1.00 98.50 95 VAL A CA 1
ATOM 748 C C . VAL A 1 95 ? 10.689 -2.557 -26.710 1.00 98.50 95 VAL A C 1
ATOM 750 O O . VAL A 1 95 ? 9.950 -3.397 -27.219 1.00 98.50 95 VAL A O 1
ATOM 753 N N . ALA A 1 96 ? 11.876 -2.265 -27.255 1.00 97.62 96 ALA A N 1
ATOM 754 C CA . ALA A 1 96 ? 12.361 -2.955 -28.451 1.00 97.62 96 ALA A CA 1
ATOM 755 C C . ALA A 1 96 ? 12.573 -4.461 -28.214 1.00 97.62 96 ALA A C 1
ATOM 757 O O . ALA A 1 96 ? 12.389 -5.260 -29.133 1.00 97.62 96 ALA A O 1
ATOM 758 N N . GLN A 1 97 ? 12.969 -4.861 -27.003 1.00 97.56 97 GLN A N 1
ATOM 759 C CA . GLN A 1 97 ? 13.130 -6.265 -26.640 1.00 97.56 97 GLN A CA 1
ATOM 760 C C . GLN A 1 97 ? 11.780 -6.982 -26.508 1.00 97.56 97 GLN A C 1
ATOM 762 O O . GLN A 1 97 ? 11.661 -8.100 -27.005 1.00 97.56 97 GLN A O 1
ATOM 767 N N . ALA A 1 98 ? 10.773 -6.331 -25.920 1.00 97.62 98 ALA A N 1
ATOM 768 C CA . ALA A 1 98 ? 9.398 -6.829 -25.872 1.00 97.62 98 ALA A CA 1
ATOM 769 C C . ALA A 1 98 ? 8.852 -7.084 -27.288 1.00 97.62 98 ALA A C 1
ATOM 771 O O . ALA A 1 98 ? 8.376 -8.180 -27.581 1.00 97.62 98 ALA A O 1
ATOM 772 N N . GLY A 1 99 ? 9.063 -6.139 -28.213 1.00 96.00 99 GLY A N 1
ATOM 773 C CA . GLY A 1 99 ? 8.676 -6.303 -29.619 1.00 96.00 99 GLY A CA 1
ATOM 774 C C . GLY A 1 99 ? 9.387 -7.472 -30.308 1.00 96.00 99 GLY A C 1
ATOM 775 O O . GLY A 1 99 ? 8.757 -8.258 -31.007 1.00 96.00 99 GLY A O 1
ATOM 776 N N . LYS A 1 100 ? 10.690 -7.670 -30.051 1.00 95.31 100 LYS A N 1
ATOM 777 C CA . LYS A 1 100 ? 11.435 -8.843 -30.557 1.00 95.31 100 LYS A CA 1
ATOM 778 C C . LYS A 1 100 ? 10.932 -10.175 -29.995 1.00 95.31 100 LYS A C 1
ATOM 780 O O . LYS A 1 100 ? 11.126 -11.203 -30.638 1.00 95.31 100 LYS A O 1
ATOM 785 N N . TRP A 1 101 ? 10.365 -10.182 -28.791 1.00 96.88 101 TRP A N 1
ATOM 786 C CA . TRP A 1 101 ? 9.769 -11.373 -28.179 1.00 96.88 101 TRP A CA 1
ATOM 787 C C . TRP A 1 101 ? 8.302 -11.588 -28.563 1.00 96.88 101 TRP A C 1
ATOM 789 O O . TRP A 1 101 ? 7.753 -12.641 -28.244 1.00 96.88 101 TRP A O 1
ATOM 799 N N . GLY A 1 102 ? 7.699 -10.648 -29.296 1.00 96.12 102 GLY A N 1
ATOM 800 C CA . GLY A 1 102 ? 6.297 -10.706 -29.705 1.00 96.12 102 GLY A CA 1
ATOM 801 C C . GLY A 1 102 ? 5.324 -10.371 -28.575 1.00 96.12 102 GLY A C 1
ATOM 802 O O . GLY A 1 102 ? 4.177 -10.793 -28.624 1.00 96.12 102 GLY A O 1
ATOM 803 N N . HIS A 1 103 ? 5.772 -9.664 -27.535 1.00 97.62 103 HIS A N 1
ATOM 804 C CA . HIS A 1 103 ? 4.895 -9.234 -26.444 1.00 97.62 103 HIS A CA 1
ATOM 805 C C . HIS A 1 103 ? 3.951 -8.143 -26.956 1.00 97.62 103 HIS A C 1
ATOM 807 O O . HIS A 1 103 ? 4.400 -7.166 -27.556 1.00 97.62 103 HIS A O 1
ATOM 813 N N . GLU A 1 104 ? 2.650 -8.292 -26.705 1.00 96.50 104 GLU A N 1
ATOM 814 C CA . GLU A 1 104 ? 1.633 -7.337 -27.173 1.00 96.50 104 GLU A CA 1
ATOM 815 C C . GLU A 1 104 ? 1.721 -5.989 -26.448 1.00 96.50 104 GLU A C 1
ATOM 817 O O . GLU A 1 104 ? 1.424 -4.930 -27.012 1.00 96.50 104 GLU A O 1
ATOM 822 N N . ALA A 1 105 ? 2.151 -6.027 -25.186 1.00 98.31 105 ALA A N 1
ATOM 823 C CA . ALA A 1 105 ? 2.278 -4.862 -24.336 1.00 98.31 105 ALA A CA 1
ATOM 824 C C . ALA A 1 105 ? 3.462 -4.964 -23.366 1.00 98.31 105 ALA A C 1
ATOM 826 O O . ALA A 1 105 ? 3.994 -6.044 -23.104 1.00 98.31 105 ALA A O 1
ATOM 827 N N . ILE A 1 106 ? 3.854 -3.815 -22.820 1.00 98.69 106 ILE A N 1
ATOM 828 C CA . ILE A 1 106 ? 4.869 -3.677 -21.773 1.00 98.69 106 ILE A CA 1
ATOM 829 C C . ILE A 1 106 ? 4.517 -2.491 -20.872 1.00 98.69 106 ILE A C 1
ATOM 831 O O . ILE A 1 106 ? 4.227 -1.398 -21.368 1.00 98.69 106 ILE A O 1
ATOM 835 N N . ALA A 1 107 ? 4.530 -2.698 -19.559 1.00 98.75 107 ALA A N 1
ATOM 836 C CA . ALA A 1 107 ? 4.349 -1.633 -18.586 1.00 98.75 107 ALA A CA 1
ATOM 837 C C . ALA A 1 107 ? 5.656 -0.903 -18.271 1.00 98.75 107 ALA A C 1
ATOM 839 O O . ALA A 1 107 ? 6.752 -1.438 -18.438 1.00 98.75 107 ALA A O 1
ATOM 840 N N . VAL A 1 108 ? 5.518 0.340 -17.819 1.00 98.81 108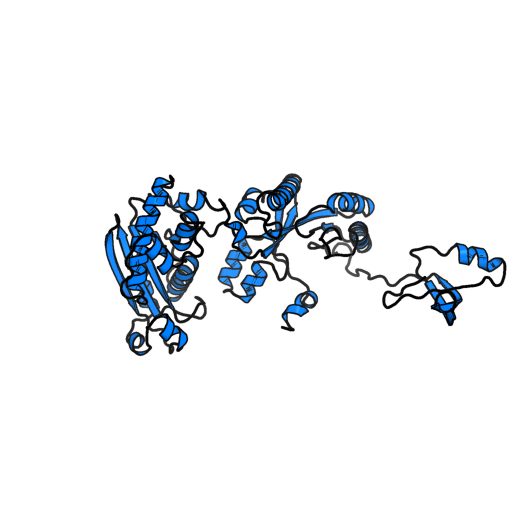 VAL A N 1
ATOM 841 C CA . VAL A 1 108 ? 6.601 1.166 -17.283 1.00 98.81 108 VAL A CA 1
ATOM 842 C C . VAL A 1 108 ? 6.130 1.693 -15.937 1.00 98.81 108 VAL A C 1
ATOM 844 O O . VAL A 1 108 ? 5.140 2.417 -15.907 1.00 98.81 108 VAL A O 1
ATOM 847 N N . THR A 1 109 ? 6.800 1.310 -14.851 1.00 98.62 109 THR A N 1
ATOM 848 C CA . THR A 1 109 ? 6.354 1.526 -13.464 1.00 98.62 109 THR A CA 1
ATOM 849 C C . THR A 1 109 ? 7.512 2.024 -12.601 1.00 98.62 109 THR A C 1
ATOM 851 O O . THR A 1 109 ? 7.865 1.421 -11.594 1.00 98.62 109 THR A O 1
ATOM 854 N N . ASP A 1 110 ? 8.143 3.125 -13.017 1.00 98.75 110 ASP A N 1
ATOM 855 C CA . ASP A 1 110 ? 9.275 3.699 -12.286 1.00 98.75 110 ASP A CA 1
ATOM 856 C C . ASP A 1 110 ? 8.907 4.100 -10.845 1.00 98.75 110 ASP A C 1
ATOM 858 O O . ASP A 1 110 ? 7.766 4.476 -10.557 1.00 98.75 110 ASP A O 1
ATOM 862 N N . HIS A 1 111 ? 9.900 4.071 -9.948 1.00 98.25 111 HIS A N 1
ATOM 863 C CA . HIS A 1 111 ? 9.730 4.444 -8.544 1.00 98.25 111 HIS A CA 1
ATOM 864 C C . HIS A 1 111 ? 9.314 5.912 -8.407 1.00 98.25 111 HIS A C 1
ATOM 866 O O . HIS A 1 111 ? 10.099 6.824 -8.665 1.00 98.25 111 HIS A O 1
ATOM 872 N N . ALA A 1 112 ? 8.083 6.136 -7.951 1.00 97.88 112 ALA A N 1
ATOM 873 C CA . ALA A 1 112 ? 7.460 7.424 -7.659 1.00 97.88 112 ALA A CA 1
ATOM 874 C C . ALA A 1 112 ? 7.369 8.428 -8.827 1.00 97.88 112 ALA A C 1
ATOM 876 O O . ALA A 1 112 ? 6.771 9.491 -8.651 1.00 97.88 112 ALA A O 1
ATOM 877 N N . VAL A 1 113 ? 7.909 8.130 -10.011 1.00 98.50 113 VAL A N 1
ATOM 878 C CA . VAL A 1 113 ? 8.038 9.080 -11.124 1.00 98.50 113 VAL A CA 1
ATOM 879 C C . VAL A 1 113 ? 7.491 8.522 -12.435 1.00 98.50 113 VAL A C 1
ATOM 881 O O . VAL A 1 113 ? 7.365 7.322 -12.625 1.00 98.50 113 VAL A O 1
ATOM 884 N N . ALA A 1 114 ? 7.205 9.426 -13.374 1.00 98.25 114 ALA A N 1
ATOM 885 C CA . ALA A 1 114 ? 6.707 9.115 -14.718 1.00 98.25 114 ALA A CA 1
ATOM 886 C C . ALA A 1 114 ? 7.612 9.689 -15.832 1.00 98.25 114 ALA A C 1
ATOM 888 O O . ALA A 1 114 ? 7.179 9.946 -16.955 1.00 98.25 114 ALA A O 1
ATOM 889 N N . GLN A 1 115 ? 8.884 9.961 -15.522 1.00 98.62 115 GLN A N 1
ATOM 890 C CA . GLN A 1 115 ? 9.793 10.713 -16.403 1.00 98.62 115 GLN A CA 1
ATOM 891 C C . GLN A 1 115 ? 10.165 9.958 -17.690 1.00 98.62 115 GLN A C 1
ATOM 893 O O . GLN A 1 115 ? 10.551 10.576 -18.679 1.00 98.62 115 GLN A O 1
ATOM 898 N N . SER A 1 116 ? 10.012 8.633 -17.706 1.00 98.44 116 SER A N 1
ATOM 899 C CA . SER A 1 116 ? 10.293 7.775 -18.860 1.00 98.44 116 SER A CA 1
ATOM 900 C C . SER A 1 116 ? 9.164 7.769 -19.898 1.00 98.44 116 SER A C 1
ATOM 902 O O . SER A 1 116 ? 9.372 7.313 -21.025 1.00 98.44 116 SER A O 1
ATOM 904 N N . PHE A 1 117 ? 7.984 8.314 -19.574 1.00 98.62 117 PHE A N 1
ATOM 905 C CA . PHE A 1 117 ? 6.795 8.247 -20.432 1.00 98.62 117 PHE A CA 1
ATOM 906 C C . PHE A 1 117 ? 7.005 8.825 -21.846 1.00 98.62 117 PHE A C 1
ATOM 908 O O . PHE A 1 117 ? 6.571 8.175 -22.804 1.00 98.62 117 PHE A O 1
ATOM 915 N N . PRO A 1 118 ? 7.684 9.977 -22.045 1.00 98.56 118 PRO A N 1
ATOM 916 C CA . PRO A 1 118 ? 7.902 10.524 -23.387 1.00 98.56 118 PRO A CA 1
ATOM 917 C C . PRO A 1 118 ? 8.768 9.619 -24.281 1.00 98.56 118 PRO A C 1
ATOM 919 O O . PRO A 1 118 ? 8.466 9.427 -25.466 1.00 98.56 118 PRO A O 1
ATOM 922 N N . GLU A 1 119 ? 9.832 9.033 -23.719 1.00 98.56 119 GLU A N 1
ATOM 923 C CA . GLU A 1 119 ? 10.687 8.085 -24.444 1.00 98.56 119 GLU A CA 1
ATOM 924 C C . GLU A 1 119 ? 9.928 6.783 -24.716 1.00 98.56 119 GLU A C 1
ATOM 926 O O . GLU A 1 119 ? 9.941 6.292 -25.848 1.00 98.56 119 GLU A O 1
ATOM 931 N N . ALA A 1 120 ? 9.209 6.263 -23.716 1.00 98.38 120 ALA A N 1
ATOM 932 C CA . ALA A 1 120 ? 8.411 5.049 -23.835 1.00 98.38 120 ALA A CA 1
ATOM 933 C C . ALA A 1 120 ? 7.349 5.176 -24.939 1.00 98.38 120 ALA A C 1
ATOM 935 O O . ALA A 1 120 ? 7.232 4.284 -25.774 1.00 98.38 120 ALA A O 1
ATOM 936 N N . TYR A 1 121 ? 6.647 6.312 -25.023 1.00 98.25 121 TYR A N 1
ATOM 937 C CA . TYR A 1 121 ? 5.684 6.593 -26.095 1.00 98.25 121 TYR A CA 1
ATOM 938 C C . TYR A 1 121 ? 6.308 6.472 -27.490 1.00 98.25 121 TYR A C 1
ATOM 940 O O . TYR A 1 121 ? 5.779 5.795 -28.376 1.00 98.25 121 TYR A O 1
ATOM 948 N N . SER A 1 122 ? 7.462 7.111 -27.678 1.00 98.12 122 SER A N 1
ATOM 949 C CA . SER A 1 122 ? 8.176 7.102 -28.955 1.00 98.12 122 SER A CA 1
ATOM 950 C C . SER A 1 122 ? 8.695 5.700 -29.298 1.00 98.12 122 SER A C 1
ATOM 952 O O . SER A 1 122 ? 8.602 5.261 -30.447 1.00 98.12 122 SER A O 1
ATOM 954 N N . ALA A 1 123 ? 9.205 4.975 -28.299 1.00 98.00 123 ALA A N 1
ATOM 955 C CA . ALA A 1 123 ? 9.698 3.612 -28.452 1.00 98.00 123 ALA A CA 1
ATOM 956 C C . ALA A 1 123 ? 8.578 2.614 -28.776 1.00 98.00 123 ALA A C 1
ATOM 958 O O . ALA A 1 123 ? 8.747 1.800 -29.683 1.00 98.00 123 ALA A O 1
ATOM 959 N N . GLY A 1 124 ? 7.431 2.711 -28.097 1.00 97.44 124 GLY A N 1
ATOM 960 C CA . GLY A 1 124 ? 6.261 1.858 -28.321 1.00 97.44 124 GLY A CA 1
ATOM 961 C C . GLY A 1 124 ? 5.751 1.964 -29.751 1.00 97.44 124 GLY A C 1
ATOM 962 O O . GLY A 1 124 ? 5.636 0.955 -30.445 1.00 97.44 124 GLY A O 1
ATOM 963 N N . LYS A 1 125 ? 5.583 3.198 -30.251 1.00 96.38 125 LYS A N 1
ATOM 964 C CA . LYS A 1 125 ? 5.218 3.447 -31.656 1.00 96.38 125 LYS A CA 1
ATOM 965 C C . LYS A 1 125 ? 6.203 2.833 -32.643 1.00 96.38 125 LYS A C 1
ATOM 967 O O . LYS A 1 125 ? 5.789 2.255 -33.640 1.00 96.38 125 LYS A O 1
ATOM 972 N N . LYS A 1 126 ? 7.505 2.973 -32.381 1.00 96.62 126 LYS A N 1
ATOM 973 C CA . LYS A 1 126 ? 8.555 2.455 -33.265 1.00 96.62 126 LYS A CA 1
ATOM 974 C C . LYS A 1 126 ? 8.612 0.925 -33.271 1.00 96.62 126 LYS A C 1
ATOM 976 O O . LYS A 1 126 ? 8.911 0.344 -34.308 1.00 96.62 126 LYS A O 1
ATOM 981 N N . ALA A 1 127 ? 8.385 0.295 -32.122 1.00 95.50 127 ALA A N 1
ATOM 982 C CA . ALA A 1 127 ? 8.460 -1.154 -31.961 1.00 95.50 127 ALA A CA 1
ATOM 983 C C . ALA A 1 127 ? 7.137 -1.875 -32.271 1.00 95.50 127 ALA A C 1
ATOM 985 O O . ALA A 1 127 ? 7.147 -3.096 -32.376 1.00 95.50 127 ALA A O 1
ATOM 986 N N . GLY A 1 128 ? 6.022 -1.147 -32.403 1.00 96.00 128 GLY A N 1
ATOM 987 C CA . GLY A 1 128 ? 4.693 -1.742 -32.561 1.00 96.00 128 GLY A CA 1
ATOM 988 C C . GLY A 1 128 ? 4.179 -2.421 -31.288 1.00 96.00 128 GLY A C 1
ATOM 989 O O . GLY A 1 128 ? 3.398 -3.357 -31.382 1.00 96.00 128 GLY A O 1
ATOM 990 N N . VAL A 1 129 ? 4.627 -1.970 -30.111 1.00 97.56 129 VAL A N 1
ATOM 991 C CA . VAL A 1 129 ? 4.269 -2.548 -28.804 1.00 97.56 129 VAL A CA 1
ATOM 992 C C . VAL A 1 129 ? 3.436 -1.543 -28.017 1.00 97.56 129 VAL A C 1
ATOM 994 O O . VAL A 1 129 ? 3.806 -0.367 -27.924 1.00 97.56 129 VAL A O 1
ATOM 997 N N . LYS A 1 130 ? 2.328 -1.992 -27.418 1.00 98.31 130 LYS A N 1
ATOM 998 C CA . LYS A 1 130 ? 1.499 -1.141 -26.558 1.00 98.31 130 LYS A CA 1
ATOM 999 C C . LYS A 1 130 ? 2.224 -0.857 -25.241 1.00 98.31 130 LYS A C 1
ATOM 1001 O O . LYS A 1 130 ? 2.539 -1.769 -24.486 1.00 98.31 130 LYS A O 1
ATOM 1006 N N . VAL A 1 131 ? 2.449 0.416 -24.935 1.00 98.62 131 VAL A N 1
ATOM 1007 C CA . VAL A 1 131 ? 3.001 0.817 -23.634 1.00 98.62 131 VAL A CA 1
ATOM 1008 C C . VAL A 1 131 ? 1.863 1.009 -22.639 1.00 98.62 131 VAL A C 1
ATOM 1010 O O . VAL A 1 131 ? 0.896 1.712 -22.936 1.00 98.62 131 VAL A O 1
ATOM 1013 N N . ILE A 1 132 ? 1.985 0.391 -21.466 1.00 98.81 132 ILE A N 1
ATOM 1014 C CA . ILE A 1 132 ? 1.102 0.612 -20.319 1.00 98.81 132 ILE A CA 1
ATOM 1015 C C . ILE A 1 132 ? 1.807 1.601 -19.388 1.00 98.81 132 ILE A C 1
ATOM 1017 O O . ILE A 1 132 ? 2.897 1.335 -18.886 1.00 98.81 132 ILE A O 1
ATOM 1021 N N . TYR A 1 133 ? 1.202 2.769 -19.200 1.00 98.81 133 TYR A N 1
ATOM 1022 C CA . TYR A 1 133 ? 1.774 3.835 -18.383 1.00 98.81 133 TYR A CA 1
ATOM 1023 C C . TYR A 1 133 ? 1.436 3.611 -16.918 1.00 98.81 133 TYR A C 1
ATOM 1025 O O . TYR A 1 133 ? 0.258 3.587 -16.555 1.00 98.81 133 TYR A O 1
ATOM 1033 N N . GLY A 1 134 ? 2.459 3.478 -16.084 1.00 98.69 134 GLY A N 1
ATOM 1034 C CA . GLY A 1 134 ? 2.290 3.247 -14.664 1.00 98.69 134 GLY A CA 1
ATOM 1035 C C . GLY A 1 134 ? 3.356 3.900 -13.798 1.00 98.69 134 GLY A C 1
ATOM 1036 O O . GLY A 1 134 ? 4.269 4.567 -14.279 1.00 98.69 134 GLY A O 1
ATOM 1037 N N . VAL A 1 135 ? 3.192 3.744 -12.491 1.00 98.69 135 VAL A N 1
ATOM 1038 C CA . VAL A 1 135 ? 4.101 4.255 -11.461 1.00 98.69 135 VAL A CA 1
ATOM 1039 C C . VAL A 1 135 ? 4.099 3.252 -10.318 1.00 98.69 135 VAL A C 1
ATOM 1041 O O . VAL A 1 135 ? 3.023 2.846 -9.880 1.00 98.69 135 VAL A O 1
ATOM 1044 N N . GLU A 1 136 ? 5.271 2.883 -9.807 1.00 98.75 136 GLU A N 1
ATOM 1045 C CA . GLU A 1 136 ? 5.330 2.221 -8.506 1.00 98.75 136 GLU A CA 1
ATOM 1046 C C . GLU A 1 136 ? 5.334 3.302 -7.416 1.00 98.75 136 GLU A C 1
ATOM 1048 O O . GLU A 1 136 ? 6.231 4.147 -7.352 1.00 98.75 136 GLU A O 1
ATOM 1053 N N . ALA A 1 137 ? 4.287 3.347 -6.597 1.00 98.12 137 ALA A N 1
ATOM 1054 C CA . ALA A 1 137 ? 4.060 4.406 -5.622 1.00 98.12 137 ALA A CA 1
ATOM 1055 C C . ALA A 1 137 ? 4.306 3.928 -4.186 1.00 98.12 137 ALA A C 1
ATOM 1057 O O . ALA A 1 137 ? 4.030 2.785 -3.835 1.00 98.12 137 ALA A O 1
ATOM 1058 N N . ASN A 1 138 ? 4.765 4.844 -3.330 1.00 97.12 138 ASN A N 1
ATOM 1059 C CA . ASN A 1 138 ? 4.910 4.605 -1.894 1.00 97.12 138 ASN A CA 1
ATOM 1060 C C . ASN A 1 138 ? 3.581 4.894 -1.181 1.00 97.12 138 ASN A C 1
ATOM 1062 O O . ASN A 1 138 ? 3.292 6.053 -0.869 1.00 97.12 138 ASN A O 1
ATOM 1066 N N . LEU A 1 139 ? 2.781 3.865 -0.922 1.00 94.88 139 LEU A N 1
ATOM 1067 C CA . LEU A 1 139 ? 1.552 3.952 -0.140 1.00 94.88 139 LEU A CA 1
ATOM 1068 C C . LEU A 1 139 ? 1.849 4.277 1.315 1.00 94.88 139 LEU A C 1
ATOM 1070 O O . LEU A 1 139 ? 2.710 3.653 1.928 1.00 94.88 139 LEU A O 1
ATOM 1074 N N . VAL A 1 140 ? 1.075 5.181 1.901 1.00 89.75 140 VAL A N 1
ATOM 1075 C CA . VAL A 1 140 ? 0.993 5.319 3.356 1.00 89.75 140 VAL A CA 1
ATOM 1076 C C . VAL A 1 140 ? -0.458 5.338 3.800 1.00 89.75 140 VAL A C 1
ATOM 1078 O O . VAL A 1 140 ? -1.309 5.961 3.165 1.00 89.75 140 VAL A O 1
ATOM 1081 N N . ASN A 1 141 ? -0.729 4.673 4.918 1.00 80.62 141 ASN A N 1
ATOM 1082 C CA . ASN A 1 141 ? -2.012 4.788 5.591 1.00 80.62 141 ASN A CA 1
ATOM 1083 C C . ASN A 1 141 ? -2.048 6.141 6.317 1.00 80.62 141 ASN A C 1
ATOM 1085 O O . ASN A 1 141 ? -1.256 6.405 7.218 1.00 80.62 141 ASN A O 1
ATOM 1089 N N . ASP A 1 142 ? -2.932 7.022 5.863 1.00 71.69 142 ASP A N 1
ATOM 1090 C CA . ASP A 1 142 ? -3.204 8.350 6.425 1.00 71.69 142 ASP A CA 1
ATOM 1091 C C . ASP A 1 142 ? -4.606 8.455 7.040 1.00 71.69 142 ASP A C 1
ATOM 1093 O O . ASP A 1 142 ? -5.018 9.520 7.495 1.00 71.69 142 ASP A O 1
ATOM 1097 N N . GLY A 1 143 ? -5.317 7.333 7.054 1.00 59.69 143 GLY A N 1
ATOM 1098 C CA . GLY A 1 143 ? -6.607 7.151 7.689 1.00 59.69 143 GLY A CA 1
ATOM 1099 C C . GLY A 1 143 ? -6.685 5.725 8.201 1.00 59.69 143 GLY A C 1
ATOM 1100 O O . GLY A 1 143 ? -7.129 4.837 7.475 1.00 59.69 143 GLY A O 1
ATOM 1101 N N . VAL A 1 144 ? -6.190 5.507 9.423 1.00 69.50 144 VAL A N 1
ATOM 1102 C CA . VAL A 1 144 ? -6.805 4.477 10.261 1.00 69.50 144 VAL A CA 1
ATOM 1103 C C . VAL A 1 144 ? -8.131 5.097 10.696 1.00 69.50 144 VAL A C 1
ATOM 1105 O O . VAL A 1 144 ? -8.112 6.224 11.203 1.00 69.50 144 VAL A O 1
ATOM 1108 N N . PRO A 1 145 ? -9.267 4.454 10.400 1.00 80.25 145 PRO A N 1
ATOM 1109 C CA . PRO A 1 145 ? -10.553 5.029 10.728 1.00 80.25 145 PRO A CA 1
ATOM 1110 C C . PRO A 1 145 ? -10.709 5.178 12.236 1.00 80.25 145 PRO A C 1
ATOM 1112 O O . PRO A 1 145 ? -10.344 4.301 13.015 1.00 80.25 145 PRO A O 1
ATOM 1115 N N . ILE A 1 146 ? -11.247 6.332 12.620 1.00 88.75 146 ILE A N 1
ATOM 1116 C CA . ILE A 1 146 ? -11.711 6.605 13.975 1.00 88.75 146 ILE A CA 1
ATOM 1117 C C . ILE A 1 146 ? -12.967 5.776 14.235 1.00 88.75 146 ILE A C 1
ATOM 1119 O O . ILE A 1 146 ? -13.133 5.256 15.332 1.00 88.75 146 ILE A O 1
ATOM 1123 N N . ALA A 1 147 ? -13.830 5.651 13.225 1.00 91.75 147 ALA A N 1
ATOM 1124 C CA . ALA A 1 147 ? -15.083 4.916 13.299 1.00 91.75 147 ALA A CA 1
ATOM 1125 C C . ALA A 1 147 ? -15.102 3.705 12.352 1.00 91.75 147 ALA A C 1
ATOM 1127 O O . ALA A 1 147 ? -14.790 3.832 11.171 1.00 91.75 147 ALA A O 1
ATOM 1128 N N . TYR A 1 148 ? -15.520 2.541 12.838 1.00 90.25 148 TYR A N 1
ATOM 1129 C CA . TYR A 1 148 ? -15.796 1.350 12.026 1.00 90.25 148 TYR A CA 1
ATOM 1130 C C . TYR A 1 148 ? -17.297 1.062 12.060 1.00 90.25 148 TYR A C 1
ATOM 1132 O O . TYR A 1 148 ? -17.985 1.503 12.980 1.00 90.25 148 TYR A O 1
ATOM 1140 N N . ASN A 1 149 ? -17.811 0.327 11.066 1.00 92.38 149 ASN A N 1
ATOM 1141 C CA . ASN A 1 149 ? -19.248 0.049 10.932 1.00 92.38 149 ASN A CA 1
ATOM 1142 C C . ASN A 1 149 ? -20.089 1.338 11.062 1.00 92.38 149 ASN A C 1
ATOM 1144 O O . ASN A 1 149 ? -20.965 1.449 11.917 1.00 92.38 149 ASN A O 1
ATOM 1148 N N . GLU A 1 150 ? -19.751 2.350 10.254 1.00 91.31 150 GLU A N 1
ATOM 1149 C CA . GLU A 1 150 ? -20.350 3.686 10.315 1.00 91.31 150 GLU A CA 1
ATOM 1150 C C . GLU A 1 150 ? -21.885 3.632 10.325 1.00 91.31 150 GLU A C 1
ATOM 1152 O O . GLU A 1 150 ? -22.513 3.027 9.455 1.00 91.31 150 GLU A O 1
ATOM 1157 N N . ALA A 1 151 ? -22.488 4.299 11.308 1.00 92.56 151 ALA A N 1
ATOM 1158 C CA . ALA A 1 151 ? -23.927 4.459 11.422 1.00 92.56 151 ALA A CA 1
ATOM 1159 C C . ALA A 1 151 ? -24.283 5.920 11.704 1.00 92.56 151 ALA A C 1
ATOM 1161 O O . ALA A 1 151 ? -23.566 6.622 12.417 1.00 92.56 151 ALA A O 1
ATOM 1162 N N . HIS A 1 152 ? -25.428 6.360 11.185 1.00 94.69 152 HIS A N 1
ATOM 1163 C CA . HIS A 1 152 ? -25.948 7.704 11.413 1.00 94.69 152 HIS A CA 1
ATOM 1164 C C . HIS A 1 152 ? -26.562 7.819 12.818 1.00 94.69 152 HIS A C 1
ATOM 1166 O O . HIS A 1 152 ? -27.777 7.720 12.993 1.00 94.69 152 HIS A O 1
ATOM 1172 N N . ARG A 1 153 ? -25.704 7.953 13.836 1.00 94.94 153 ARG A N 1
ATOM 1173 C CA . ARG A 1 153 ? -26.076 8.034 15.258 1.00 94.94 153 ARG A CA 1
ATOM 1174 C C . ARG A 1 153 ? -25.529 9.306 15.889 1.00 94.94 153 ARG A C 1
ATOM 1176 O O . ARG A 1 153 ? -24.366 9.637 15.668 1.00 94.94 153 ARG A O 1
ATOM 1183 N N . LEU A 1 154 ? -26.360 10.004 16.660 1.00 96.31 154 LEU A N 1
ATOM 1184 C CA . LEU A 1 154 ? -25.986 11.253 17.321 1.00 96.31 154 LEU A CA 1
ATOM 1185 C C . LEU A 1 154 ? -25.088 10.956 18.529 1.00 96.31 154 LEU A C 1
ATOM 1187 O O . LEU A 1 154 ? -25.528 10.339 19.500 1.00 96.31 154 LEU A O 1
ATOM 1191 N N . LEU A 1 155 ? -23.847 11.445 18.500 1.00 96.00 155 LEU A N 1
ATOM 1192 C CA . LEU A 1 155 ? -22.824 11.124 19.502 1.00 96.00 155 LEU A CA 1
ATOM 1193 C C . LEU A 1 155 ? -23.236 11.512 20.931 1.00 96.00 155 LEU A C 1
ATOM 1195 O O . LEU A 1 155 ? -22.830 10.863 21.895 1.00 96.00 155 LEU A O 1
ATOM 1199 N N . ALA A 1 156 ? -24.040 12.566 21.078 1.00 93.38 156 ALA A N 1
ATOM 1200 C CA . ALA A 1 156 ? -24.462 13.088 22.375 1.00 93.38 156 ALA A CA 1
ATOM 1201 C C . ALA A 1 156 ? -25.528 12.230 23.089 1.00 93.38 156 ALA A C 1
ATOM 1203 O O . ALA A 1 156 ? -25.631 12.297 24.313 1.00 93.38 156 ALA A O 1
ATOM 1204 N N . GLU A 1 157 ? -26.322 11.447 22.351 1.00 92.75 157 GLU A N 1
ATOM 1205 C CA . GLU A 1 157 ? -27.448 10.665 22.900 1.00 92.75 157 GLU A CA 1
ATOM 1206 C C . GLU A 1 157 ? -27.162 9.157 22.980 1.00 92.75 157 GLU A C 1
ATOM 1208 O O . GLU A 1 157 ? -27.923 8.398 23.592 1.00 92.75 157 GLU A O 1
ATOM 1213 N N . GLU A 1 158 ? -26.051 8.729 22.386 1.00 94.50 158 GLU A N 1
ATOM 1214 C CA . GLU A 1 158 ? -25.659 7.333 22.265 1.00 94.50 158 GLU A CA 1
ATOM 1215 C C . GLU A 1 158 ? -25.296 6.698 23.620 1.00 94.50 158 GLU A C 1
ATOM 1217 O O . GLU A 1 158 ? -24.887 7.361 24.578 1.00 94.50 158 GLU A O 1
ATOM 1222 N N . THR A 1 159 ? -25.449 5.374 23.703 1.00 97.94 159 THR A N 1
ATOM 1223 C CA . THR A 1 159 ? -24.870 4.566 24.784 1.00 97.94 159 THR A CA 1
ATOM 1224 C C . THR A 1 159 ? -23.639 3.858 24.243 1.00 97.94 159 THR A C 1
ATOM 1226 O O . THR A 1 159 ? -23.709 3.190 23.212 1.00 97.94 159 THR A O 1
ATOM 1229 N N . TYR A 1 160 ? -22.521 4.008 24.943 1.00 98.31 160 TYR A N 1
ATOM 1230 C CA . TYR A 1 160 ? -21.239 3.442 24.545 1.00 98.31 160 TYR A CA 1
ATOM 1231 C C . TYR A 1 160 ? -20.911 2.235 25.408 1.00 98.31 160 TYR A C 1
ATOM 1233 O O . TYR A 1 160 ? -20.981 2.321 26.630 1.00 98.31 160 TYR A O 1
ATOM 1241 N N . VAL A 1 161 ? -20.531 1.128 24.783 1.00 98.44 161 VAL A N 1
ATOM 1242 C CA . VAL A 1 161 ? -19.940 -0.030 25.452 1.00 98.44 161 VAL A CA 1
ATOM 1243 C C . VAL A 1 161 ? -18.439 0.072 25.258 1.00 98.44 161 VAL A C 1
ATOM 1245 O O . VAL A 1 161 ? -17.917 -0.2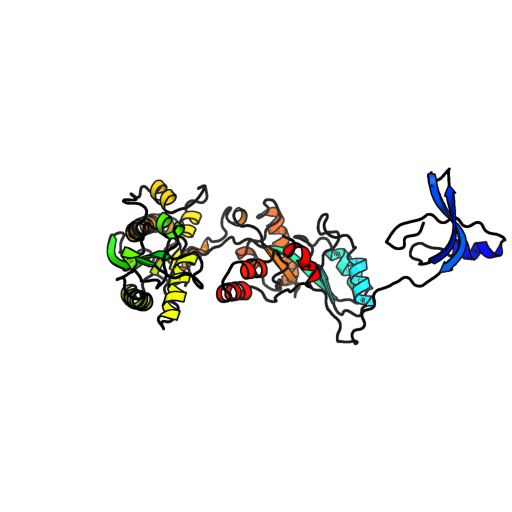32 24.188 1.00 98.44 161 VAL A O 1
ATOM 1248 N N . VAL A 1 162 ? -17.755 0.562 26.283 1.00 98.25 162 VAL A N 1
ATOM 1249 C CA . VAL A 1 162 ? -16.294 0.625 26.287 1.00 98.25 162 VAL A CA 1
ATOM 1250 C C . VAL A 1 162 ? -15.778 -0.694 26.813 1.00 98.25 162 VAL A C 1
ATOM 1252 O O . VAL A 1 162 ? -16.293 -1.151 27.828 1.00 98.25 162 VAL A O 1
ATOM 1255 N N . PHE A 1 163 ? -14.815 -1.307 26.138 1.00 97.44 163 PHE A N 1
ATOM 1256 C CA . PHE A 1 163 ? -14.299 -2.615 26.514 1.00 97.44 163 PHE A CA 1
ATOM 1257 C C . PHE A 1 163 ? -12.796 -2.727 26.266 1.00 97.44 163 PHE A C 1
ATOM 1259 O O . PHE A 1 163 ? -12.226 -1.969 25.478 1.00 97.44 163 PHE A O 1
ATOM 1266 N N . ASP A 1 164 ? -12.194 -3.686 26.955 1.00 95.25 164 ASP A N 1
ATOM 1267 C CA . ASP A 1 164 ? -10.785 -4.048 26.879 1.00 95.25 164 ASP A CA 1
ATOM 1268 C C . ASP A 1 164 ? -10.660 -5.567 27.060 1.00 95.25 164 ASP A C 1
ATOM 1270 O O . ASP A 1 164 ? -11.442 -6.180 27.805 1.00 95.25 164 ASP A O 1
ATOM 1274 N N . VAL A 1 165 ? -9.717 -6.185 26.346 1.00 94.00 165 VAL A N 1
ATOM 1275 C CA . VAL A 1 165 ? -9.439 -7.621 26.463 1.00 94.00 165 VAL A CA 1
ATOM 1276 C C . VAL A 1 165 ? -7.991 -7.876 26.842 1.00 94.00 165 VAL A C 1
ATOM 1278 O O . VAL A 1 165 ? -7.066 -7.422 26.175 1.00 94.00 165 VAL A O 1
ATOM 1281 N N . GLU A 1 166 ? -7.799 -8.732 27.840 1.00 94.06 166 GLU A N 1
ATOM 1282 C CA . GLU A 1 166 ? -6.497 -9.332 28.110 1.00 94.06 166 GLU A CA 1
ATOM 1283 C C . GLU A 1 166 ? -6.429 -10.705 27.455 1.00 94.06 166 GLU A C 1
ATOM 1285 O O . GLU A 1 166 ? -7.414 -11.449 27.400 1.00 94.06 166 GLU A O 1
ATOM 1290 N N . THR A 1 167 ? -5.263 -11.053 26.919 1.00 93.81 167 THR A N 1
ATOM 1291 C CA . THR A 1 167 ? -5.113 -12.192 26.002 1.00 93.81 167 THR A CA 1
ATOM 1292 C C . THR A 1 167 ? -3.842 -12.987 26.284 1.00 93.81 167 THR A C 1
ATOM 1294 O O . THR A 1 167 ? -2.901 -12.502 26.911 1.00 93.81 167 THR A O 1
ATOM 1297 N N . THR A 1 168 ? -3.781 -14.231 25.802 1.00 92.50 168 THR A N 1
ATOM 1298 C CA . THR A 1 168 ? -2.574 -15.072 25.924 1.00 92.50 168 THR A CA 1
ATOM 1299 C C . THR A 1 168 ? -1.430 -14.657 24.989 1.00 92.50 168 THR A C 1
ATOM 1301 O O . THR A 1 168 ? -0.339 -15.222 25.082 1.00 92.50 168 THR A O 1
ATOM 1304 N N . GLY A 1 169 ? -1.653 -13.678 24.108 1.00 88.69 169 GLY A N 1
ATOM 1305 C CA . GLY A 1 169 ? -0.694 -13.201 23.116 1.00 88.69 169 GLY A CA 1
ATOM 1306 C C . GLY A 1 169 ? -1.331 -12.220 22.127 1.00 88.69 169 GLY A C 1
ATOM 1307 O O . GLY A 1 169 ? -2.439 -11.746 22.329 1.00 88.69 169 GLY A O 1
ATOM 1308 N N . LEU A 1 170 ? -0.624 -11.875 21.051 1.00 83.44 170 LEU A N 1
ATOM 1309 C CA . LEU A 1 170 ? -1.027 -10.784 20.151 1.00 83.44 170 LEU A CA 1
ATOM 1310 C C . LEU A 1 170 ? -1.853 -11.233 18.935 1.00 83.44 170 LEU A C 1
ATOM 1312 O O . LEU A 1 170 ? -2.252 -10.388 18.134 1.00 83.44 170 LEU A O 1
ATOM 1316 N N . SER A 1 171 ? -2.071 -12.535 18.742 1.00 82.56 171 SER A N 1
ATOM 1317 C CA . SER A 1 171 ? -2.754 -13.066 17.564 1.00 82.56 171 SER A CA 1
ATOM 1318 C C . SER A 1 171 ? -4.140 -13.589 17.909 1.00 82.56 171 SER A C 1
ATOM 1320 O O . SER A 1 171 ? -4.263 -14.658 18.490 1.00 82.56 171 SER A O 1
ATOM 1322 N N . ALA A 1 172 ? -5.201 -12.936 17.432 1.00 84.06 172 ALA A N 1
ATOM 1323 C CA . ALA A 1 172 ? -6.572 -13.422 17.630 1.00 84.06 172 ALA A CA 1
ATOM 1324 C C . ALA A 1 172 ? -6.825 -14.845 17.078 1.00 84.06 172 ALA A C 1
ATOM 1326 O O . ALA A 1 172 ? -7.791 -15.500 17.464 1.00 84.06 172 ALA A O 1
ATOM 1327 N N . VAL A 1 173 ? -5.966 -15.340 16.176 1.00 76.31 173 VAL A N 1
ATOM 1328 C CA . VAL A 1 173 ? -6.058 -16.697 15.616 1.00 76.31 173 VAL A CA 1
ATOM 1329 C C . VAL A 1 173 ? -5.467 -17.748 16.552 1.00 76.31 173 VAL A C 1
ATOM 1331 O O . VAL A 1 173 ? -6.107 -18.776 16.786 1.00 76.31 173 VAL A O 1
ATOM 1334 N N . TYR A 1 174 ? -4.252 -17.510 17.051 1.00 81.25 174 TYR A N 1
ATOM 1335 C CA . TYR A 1 174 ? -3.496 -18.488 17.840 1.00 81.25 174 TYR A CA 1
ATOM 1336 C C . TYR A 1 174 ? -3.674 -18.314 19.351 1.00 81.25 174 TYR A C 1
ATOM 1338 O O . TYR A 1 174 ? -3.528 -19.281 20.094 1.00 81.25 174 TYR A O 1
ATOM 1346 N N . ASP A 1 175 ? -4.007 -17.104 19.788 1.00 90.88 175 ASP A N 1
ATOM 1347 C CA . ASP A 1 175 ? -4.194 -16.724 21.180 1.00 90.88 175 ASP A CA 1
ATOM 1348 C C . ASP A 1 175 ? -5.684 -16.628 21.533 1.00 90.88 175 ASP A C 1
ATOM 1350 O O . ASP A 1 175 ? -6.567 -16.626 20.668 1.00 90.88 175 ASP A O 1
ATOM 1354 N N . THR A 1 176 ? -5.979 -16.570 22.830 1.00 92.50 176 THR A N 1
ATOM 1355 C CA . THR A 1 176 ? -7.349 -16.463 23.345 1.00 92.50 176 THR A CA 1
ATOM 1356 C C . THR A 1 176 ? -7.465 -15.378 24.408 1.00 92.50 176 THR A C 1
ATOM 1358 O O . THR A 1 176 ? -6.475 -15.006 25.037 1.00 92.50 176 THR A O 1
ATOM 1361 N N . VAL A 1 177 ? -8.686 -14.876 24.597 1.00 94.81 177 VAL A N 1
ATOM 1362 C CA . VAL A 1 177 ? -9.029 -13.932 25.668 1.00 94.81 177 VAL A CA 1
ATOM 1363 C C . VAL A 1 177 ? -8.998 -14.650 27.016 1.00 94.81 177 VAL A C 1
ATOM 1365 O O . VAL A 1 177 ? -9.459 -15.789 27.11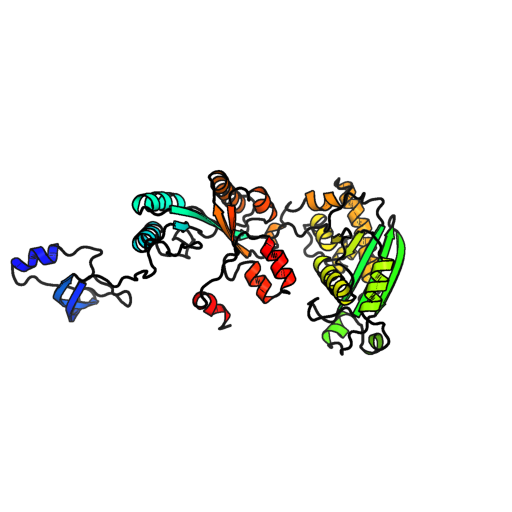5 1.00 94.81 177 VAL A O 1
ATOM 1368 N N . ILE A 1 178 ? -8.454 -13.976 28.029 1.00 95.38 178 ILE A N 1
ATOM 1369 C CA . ILE A 1 178 ? -8.365 -14.436 29.424 1.00 95.38 178 ILE A CA 1
ATOM 1370 C C . ILE A 1 178 ? -9.112 -13.524 30.399 1.00 95.38 178 ILE A C 1
ATOM 1372 O O . ILE A 1 178 ? -9.554 -13.993 31.444 1.00 95.38 178 ILE A O 1
ATOM 1376 N N . GLU A 1 179 ? -9.320 -12.256 30.050 1.00 95.81 179 GLU A N 1
ATOM 1377 C CA . GLU A 1 179 ? -10.203 -11.326 30.759 1.00 95.81 179 GLU A CA 1
ATOM 1378 C C . GLU A 1 179 ? -10.916 -10.454 29.724 1.00 95.81 179 GLU A C 1
ATOM 1380 O O . GLU A 1 179 ? -10.294 -9.971 28.779 1.00 95.81 179 GLU A O 1
ATOM 1385 N N . LEU A 1 180 ? -12.223 -10.272 29.896 1.00 96.44 180 LEU A N 1
ATOM 1386 C CA . LEU A 1 180 ? -13.020 -9.308 29.147 1.00 96.44 180 LEU A CA 1
ATOM 1387 C C . LEU A 1 180 ? -13.677 -8.364 30.148 1.00 96.44 180 LEU A C 1
ATOM 1389 O O . LEU A 1 180 ? -14.527 -8.783 30.942 1.00 96.44 180 LEU A O 1
ATOM 1393 N N . ALA A 1 181 ? -13.292 -7.094 30.085 1.00 96.44 181 ALA A N 1
ATOM 1394 C CA . ALA A 1 181 ? -13.883 -6.033 30.880 1.00 96.44 181 ALA A CA 1
ATOM 1395 C C . ALA A 1 181 ? -14.622 -5.052 29.973 1.00 96.44 181 ALA A C 1
ATOM 1397 O O . ALA A 1 181 ? -14.161 -4.722 28.883 1.00 96.44 181 ALA A O 1
ATOM 1398 N N . ALA A 1 182 ? -15.789 -4.593 30.415 1.00 97.88 182 ALA A N 1
ATOM 1399 C CA . ALA A 1 182 ? -16.581 -3.615 29.696 1.00 97.88 182 ALA A CA 1
ATOM 1400 C C . ALA A 1 182 ? -17.431 -2.748 30.632 1.00 97.88 182 ALA A C 1
ATOM 1402 O O . ALA A 1 182 ? -17.896 -3.190 31.683 1.00 97.88 182 ALA A O 1
ATOM 1403 N N . VAL A 1 183 ? -17.698 -1.508 30.229 1.00 98.00 183 VAL A N 1
ATOM 1404 C CA . VAL A 1 183 ? -18.610 -0.592 30.924 1.00 98.00 183 VAL A CA 1
ATOM 1405 C C . VAL A 1 183 ? -19.553 0.083 29.938 1.00 98.00 183 VAL A C 1
ATOM 1407 O O . VAL A 1 183 ? -19.158 0.455 28.832 1.00 98.00 183 VAL A O 1
ATOM 1410 N N . LYS A 1 184 ? -20.812 0.273 30.343 1.00 98.38 184 LYS A N 1
ATOM 1411 C CA . LYS A 1 184 ? -21.767 1.097 29.593 1.00 98.38 184 LYS A CA 1
ATOM 1412 C C . LYS A 1 184 ? -21.674 2.532 30.064 1.00 98.38 184 LYS A C 1
ATOM 1414 O O . LYS A 1 184 ? -21.856 2.802 31.249 1.00 98.38 184 LYS A O 1
ATOM 1419 N N . VAL A 1 185 ? -21.462 3.448 29.132 1.00 97.88 185 VAL A N 1
ATOM 1420 C CA . VAL A 1 185 ? -21.399 4.886 29.379 1.00 97.88 185 VAL A CA 1
ATOM 1421 C C . VAL A 1 185 ? -22.560 5.570 28.672 1.00 97.88 185 VAL A C 1
ATOM 1423 O O . VAL A 1 185 ? -22.744 5.406 27.466 1.00 97.88 185 VAL A O 1
ATOM 1426 N N . LYS A 1 186 ? -23.334 6.366 29.412 1.00 96.75 186 LYS A N 1
ATOM 1427 C CA . LYS A 1 186 ? -24.416 7.191 28.866 1.00 96.75 186 LYS A CA 1
ATOM 1428 C C . LYS A 1 186 ? -24.429 8.549 29.549 1.00 96.75 186 LYS A C 1
ATOM 1430 O O . LYS A 1 186 ? -24.368 8.629 30.770 1.00 96.75 186 LYS A O 1
ATOM 1435 N N . GLY A 1 187 ? -24.491 9.625 28.764 1.00 90.56 187 GLY A N 1
ATOM 1436 C CA . GLY A 1 187 ? -24.515 10.989 29.308 1.00 90.56 187 GLY A CA 1
ATOM 1437 C C . GLY A 1 187 ? -23.281 11.356 30.145 1.00 90.56 187 GLY A C 1
ATOM 1438 O O . GLY A 1 187 ? -23.365 12.232 30.998 1.00 90.56 187 GLY A O 1
ATOM 1439 N N . GLY A 1 188 ? -22.147 10.685 29.921 1.00 90.69 188 GLY A N 1
ATOM 1440 C CA . GLY A 1 188 ? -20.912 10.900 30.678 1.00 90.69 188 GLY A CA 1
ATOM 1441 C C . GLY A 1 188 ? -20.764 10.060 31.949 1.00 90.69 188 GLY A C 1
ATOM 1442 O O . GLY A 1 188 ? -19.725 10.151 32.599 1.00 90.69 188 GLY A O 1
ATOM 1443 N N . GLU A 1 189 ? -21.752 9.231 32.288 1.00 94.19 189 GLU A N 1
ATOM 1444 C CA . GLU A 1 189 ? -21.740 8.391 33.486 1.00 94.19 189 GLU A CA 1
ATOM 1445 C C . GLU A 1 189 ? -21.689 6.904 33.129 1.00 94.19 189 GLU A C 1
ATOM 1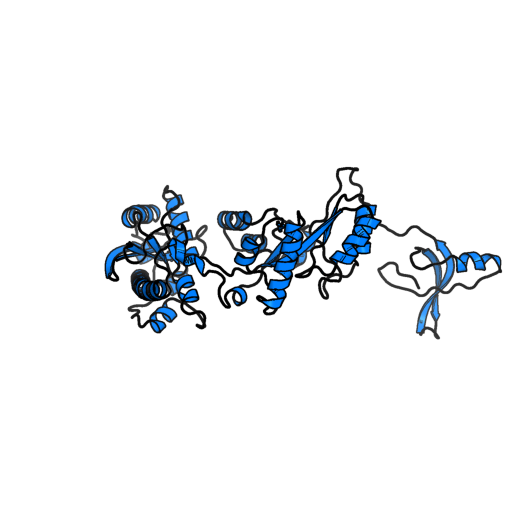447 O O . GLU A 1 189 ? -22.281 6.468 32.138 1.00 94.19 189 GLU A O 1
ATOM 1452 N N . ILE A 1 190 ? -20.996 6.117 33.955 1.00 96.06 190 ILE A N 1
ATOM 1453 C CA . ILE A 1 190 ? -21.013 4.656 33.859 1.00 96.06 190 ILE A CA 1
ATOM 1454 C C . ILE A 1 190 ? -22.318 4.148 34.471 1.00 96.06 190 ILE A C 1
ATOM 1456 O O . ILE A 1 190 ? -22.540 4.300 35.673 1.00 96.06 190 ILE A O 1
ATOM 1460 N N . ILE A 1 191 ? -23.157 3.517 33.652 1.00 97.44 191 ILE A N 1
ATOM 1461 C CA . ILE A 1 191 ? -24.483 3.025 34.049 1.00 97.44 191 ILE A CA 1
ATOM 1462 C C . ILE A 1 191 ? -24.517 1.520 34.323 1.00 97.44 191 ILE A C 1
ATOM 1464 O O . ILE A 1 191 ? -25.437 1.053 34.988 1.00 97.44 191 ILE A O 1
ATOM 1468 N N . ASP A 1 192 ? -23.541 0.762 33.817 1.00 97.75 192 ASP A N 1
ATOM 1469 C CA . ASP A 1 192 ? -23.456 -0.688 34.006 1.00 97.75 192 ASP A CA 1
ATOM 1470 C C . ASP A 1 192 ? -22.023 -1.197 33.766 1.00 97.75 192 ASP A C 1
ATOM 1472 O O . ASP A 1 192 ? -21.233 -0.519 33.101 1.00 97.75 192 ASP A O 1
ATOM 1476 N N . ARG A 1 193 ? -21.686 -2.377 34.299 1.00 97.62 193 ARG A N 1
ATOM 1477 C CA . ARG A 1 193 ? -20.354 -2.999 34.201 1.00 97.62 193 ARG A CA 1
ATOM 1478 C C . ARG A 1 193 ? -20.455 -4.492 33.899 1.00 97.62 193 ARG A C 1
ATOM 1480 O O . ARG A 1 193 ? -21.309 -5.181 34.449 1.00 97.62 193 ARG A O 1
ATOM 1487 N N . PHE A 1 194 ? -19.528 -4.983 33.090 1.00 97.44 194 PHE A N 1
ATOM 1488 C CA . PHE A 1 194 ? -19.320 -6.391 32.785 1.00 97.44 194 PHE A CA 1
ATOM 1489 C C . PHE A 1 194 ? -17.841 -6.720 32.998 1.00 97.44 194 PHE A C 1
ATOM 1491 O O . PHE A 1 194 ? -16.969 -6.031 32.482 1.00 97.44 194 PHE A O 1
ATOM 1498 N N . GLU A 1 195 ? -17.549 -7.767 33.758 1.00 95.94 195 GLU A N 1
ATOM 1499 C CA . GLU A 1 195 ? -16.186 -8.253 33.978 1.00 95.94 195 GLU A CA 1
ATOM 1500 C C . GLU A 1 195 ? -16.254 -9.774 34.078 1.00 95.94 195 GLU A C 1
ATOM 1502 O O . GLU A 1 195 ? -17.058 -10.318 34.842 1.00 95.94 195 GLU A O 1
ATOM 1507 N N . SER A 1 196 ? -15.445 -10.466 33.283 1.00 95.94 196 SER A N 1
ATOM 1508 C CA . SER A 1 196 ? -15.326 -11.917 33.367 1.00 95.94 196 SER A CA 1
ATOM 1509 C C . SER A 1 196 ? -13.930 -12.362 32.972 1.00 95.94 196 SER A C 1
ATOM 1511 O O . SER A 1 196 ? -13.435 -12.007 31.903 1.00 95.94 196 SER A O 1
ATOM 1513 N N . PHE A 1 197 ? -13.344 -13.230 33.794 1.00 96.44 197 PHE A N 1
ATOM 1514 C CA . PHE A 1 197 ? -12.251 -14.084 33.346 1.00 96.44 197 PHE A CA 1
ATOM 1515 C C . PHE A 1 197 ? -12.774 -15.146 32.380 1.00 96.44 197 PHE A C 1
ATOM 1517 O O . PHE A 1 197 ? -13.966 -15.475 32.391 1.00 96.44 197 PHE A O 1
ATOM 1524 N N . ALA A 1 198 ? -11.873 -15.689 31.572 1.00 95.25 198 ALA A N 1
ATOM 1525 C CA . ALA A 1 198 ? -12.132 -16.823 30.704 1.00 95.25 198 ALA A CA 1
ATOM 1526 C C . ALA A 1 198 ? -10.987 -17.831 30.815 1.00 95.25 198 ALA A C 1
ATOM 1528 O O . ALA A 1 198 ? -9.816 -17.449 30.796 1.00 95.25 198 ALA A O 1
ATOM 1529 N N . ASN A 1 199 ? -11.315 -19.116 30.940 1.00 95.38 199 ASN A N 1
ATOM 1530 C CA . ASN A 1 199 ? -10.305 -20.163 31.046 1.00 95.38 199 ASN A CA 1
ATOM 1531 C C . ASN A 1 199 ? -9.684 -20.442 29.660 1.00 95.38 199 ASN A C 1
ATOM 1533 O O . ASN A 1 199 ? -10.398 -20.869 28.749 1.00 95.38 199 ASN A O 1
ATOM 1537 N N . PRO A 1 200 ? -8.367 -20.229 29.467 1.00 92.56 200 PRO A N 1
ATOM 1538 C CA . PRO A 1 200 ? -7.719 -20.427 28.175 1.00 92.56 200 PRO A CA 1
ATOM 1539 C C . PRO A 1 200 ? -7.376 -21.897 27.885 1.00 92.56 200 PRO A C 1
ATOM 1541 O O . PRO A 1 200 ? -6.871 -22.193 26.803 1.00 92.56 200 PRO A O 1
ATOM 1544 N N . HIS A 1 201 ? -7.595 -22.811 28.842 1.00 91.69 201 HIS A N 1
ATOM 1545 C CA . HIS A 1 201 ? -7.211 -24.234 28.798 1.00 91.69 201 HIS A CA 1
ATOM 1546 C C . HIS A 1 201 ? -5.723 -24.492 28.537 1.00 91.69 201 HIS A C 1
ATOM 1548 O O . HIS A 1 201 ? -5.324 -25.575 28.102 1.00 91.69 201 HIS A O 1
ATOM 1554 N N . GLN A 1 202 ? -4.882 -23.502 28.819 1.00 90.19 202 GLN A N 1
ATOM 1555 C CA . GLN A 1 202 ? -3.435 -23.583 28.677 1.00 90.19 202 GLN A CA 1
ATOM 1556 C C . GLN A 1 202 ? -2.747 -22.710 29.728 1.00 90.19 202 GLN A C 1
ATOM 1558 O O . GLN A 1 202 ? -3.308 -21.686 30.117 1.00 90.19 202 GLN A O 1
ATOM 1563 N N . PRO A 1 203 ? -1.537 -23.085 30.178 1.00 92.50 203 PRO A N 1
ATOM 1564 C CA . PRO A 1 203 ? -0.792 -22.268 31.121 1.00 92.50 203 PRO A CA 1
ATOM 1565 C C . PRO A 1 203 ? -0.364 -20.941 30.486 1.00 92.50 203 PRO A C 1
ATOM 1567 O O . PRO A 1 203 ? 0.069 -20.905 29.328 1.00 92.50 203 PRO A O 1
ATOM 1570 N N . LEU A 1 204 ? -0.431 -19.858 31.257 1.00 93.56 204 LEU A N 1
ATOM 1571 C CA . LEU A 1 204 ? 0.052 -18.550 30.833 1.00 93.56 204 LEU A CA 1
ATOM 1572 C C . LEU A 1 204 ? 1.583 -18.513 30.795 1.00 93.56 204 LEU A C 1
ATOM 1574 O O . LEU A 1 204 ? 2.286 -19.091 31.626 1.00 93.56 204 LEU A O 1
ATOM 1578 N N . SER A 1 205 ? 2.132 -17.781 29.825 1.00 93.19 205 SER A N 1
ATOM 1579 C CA . SER A 1 205 ? 3.568 -17.504 29.818 1.00 93.19 205 SER A CA 1
ATOM 1580 C C . SER A 1 205 ? 3.927 -16.485 30.905 1.00 93.19 205 SER A C 1
ATOM 1582 O O . SER A 1 205 ? 3.135 -15.597 31.224 1.00 93.19 205 SER A O 1
ATOM 1584 N N . ALA A 1 206 ? 5.160 -16.546 31.419 1.00 92.69 206 ALA A N 1
ATOM 1585 C CA . ALA A 1 206 ? 5.643 -15.590 32.420 1.00 92.69 206 ALA A CA 1
ATOM 1586 C C . ALA A 1 206 ? 5.502 -14.126 31.962 1.00 92.69 206 ALA A C 1
ATOM 1588 O O . ALA A 1 206 ? 5.206 -13.253 32.769 1.00 92.69 206 ALA A O 1
ATOM 1589 N N . THR A 1 207 ? 5.664 -13.869 30.661 1.00 90.38 207 THR A N 1
ATOM 1590 C CA . THR A 1 207 ? 5.504 -12.536 30.072 1.00 90.38 207 THR A CA 1
ATOM 1591 C C . THR A 1 207 ? 4.059 -12.044 30.136 1.00 90.38 207 THR A C 1
ATOM 1593 O O . THR A 1 207 ? 3.844 -10.881 30.451 1.00 90.38 207 THR A O 1
ATOM 1596 N N . ILE A 1 208 ? 3.067 -12.903 29.878 1.00 90.06 208 ILE A N 1
ATOM 1597 C CA . ILE A 1 208 ? 1.648 -12.519 29.973 1.00 90.06 208 ILE A CA 1
ATOM 1598 C C . ILE A 1 208 ? 1.256 -12.257 31.425 1.00 90.06 208 ILE A C 1
ATOM 1600 O O . ILE A 1 208 ? 0.608 -11.251 31.703 1.00 90.06 208 ILE A O 1
ATOM 1604 N N . ILE A 1 209 ? 1.713 -13.098 32.356 1.00 90.44 209 ILE A N 1
ATOM 1605 C CA . ILE A 1 209 ? 1.474 -12.893 33.792 1.00 90.44 209 ILE A CA 1
ATOM 1606 C C . ILE A 1 209 ? 2.080 -11.557 34.251 1.00 90.44 209 ILE A C 1
ATOM 1608 O O . ILE A 1 209 ? 1.437 -10.806 34.976 1.00 90.44 209 ILE A O 1
ATOM 1612 N N . GLU A 1 210 ? 3.300 -11.225 33.815 1.00 87.69 210 GLU A N 1
ATOM 1613 C CA . GLU A 1 210 ? 3.957 -9.956 34.161 1.00 87.69 210 GLU A CA 1
ATOM 1614 C C . GLU A 1 210 ? 3.245 -8.733 33.561 1.00 87.69 210 GLU A C 1
ATOM 1616 O O . GLU A 1 210 ? 3.177 -7.687 34.205 1.00 87.69 210 GLU A O 1
ATOM 1621 N N . LEU A 1 211 ? 2.716 -8.854 32.340 1.00 85.12 211 LEU A N 1
ATOM 1622 C CA . LEU A 1 211 ? 2.038 -7.760 31.641 1.00 85.12 211 LEU A CA 1
ATOM 1623 C C . LEU A 1 211 ? 0.640 -7.472 32.197 1.00 85.12 211 LEU A C 1
ATOM 1625 O O . LEU A 1 211 ? 0.295 -6.307 32.391 1.00 85.12 211 LEU A O 1
ATOM 1629 N N . THR A 1 212 ? -0.138 -8.528 32.428 1.00 86.06 212 THR A N 1
ATOM 1630 C CA . THR A 1 212 ? -1.570 -8.448 32.768 1.00 86.06 212 THR A CA 1
ATOM 1631 C C . THR A 1 212 ? -1.824 -8.538 34.271 1.00 86.06 212 THR A C 1
ATOM 1633 O O . THR A 1 212 ? -2.857 -8.106 34.762 1.00 86.06 212 THR A O 1
ATOM 1636 N N . GLY A 1 213 ? -0.894 -9.126 35.031 1.00 88.00 213 GLY A N 1
ATOM 1637 C CA . GLY A 1 213 ? -1.094 -9.450 36.443 1.00 88.00 213 GLY A CA 1
ATOM 1638 C C . GLY A 1 213 ? -2.028 -10.642 36.696 1.00 88.00 213 GLY A C 1
ATOM 1639 O O . GLY A 1 213 ? -2.236 -10.997 37.857 1.00 88.00 213 GLY A O 1
ATOM 1640 N N . ILE A 1 214 ? -2.569 -11.273 35.648 1.00 91.12 214 ILE A N 1
ATOM 1641 C CA . ILE A 1 214 ? -3.448 -12.443 35.740 1.00 91.12 214 ILE A CA 1
ATOM 1642 C C . ILE A 1 214 ? -2.596 -13.704 35.912 1.00 91.12 214 ILE A C 1
ATOM 1644 O O . ILE A 1 214 ? -1.619 -13.907 35.192 1.00 91.12 214 ILE A O 1
ATOM 1648 N N . THR A 1 215 ? -2.967 -14.568 36.858 1.00 93.19 215 THR A N 1
ATOM 1649 C CA . THR A 1 215 ? -2.278 -15.843 37.119 1.00 93.19 215 THR A CA 1
ATOM 1650 C C . THR A 1 215 ? -3.123 -17.042 36.693 1.00 93.19 215 THR A C 1
ATOM 1652 O O . THR A 1 215 ? -4.347 -16.956 36.627 1.00 93.19 215 THR A O 1
ATOM 1655 N N . ASP A 1 216 ? -2.487 -18.196 36.466 1.00 93.31 216 ASP A N 1
ATOM 1656 C CA . ASP A 1 216 ? -3.192 -19.451 36.152 1.00 93.31 216 ASP A CA 1
ATOM 1657 C C . ASP A 1 216 ? -4.240 -19.828 37.219 1.00 93.31 216 ASP A C 1
ATOM 1659 O O . ASP A 1 216 ? -5.329 -20.310 36.898 1.00 93.31 216 ASP A O 1
ATOM 1663 N N . ASP A 1 217 ? -3.953 -19.542 38.493 1.00 93.75 217 ASP A N 1
ATOM 1664 C CA . ASP A 1 217 ? -4.874 -19.792 39.609 1.00 93.75 217 ASP A CA 1
ATOM 1665 C C . ASP A 1 217 ? -6.169 -18.969 39.487 1.00 93.75 217 ASP A C 1
ATOM 1667 O O . ASP A 1 217 ? -7.235 -19.442 39.874 1.00 93.75 217 ASP A O 1
ATOM 1671 N N . MET A 1 218 ? -6.105 -17.756 38.920 1.00 92.88 218 MET A N 1
ATOM 1672 C CA . MET A 1 218 ? -7.290 -16.917 38.684 1.00 92.88 218 MET A CA 1
ATOM 1673 C C . MET A 1 218 ? -8.176 -17.466 37.559 1.00 92.88 218 MET A C 1
ATOM 1675 O O . MET A 1 218 ? -9.379 -17.212 37.552 1.00 92.88 218 MET A O 1
ATOM 1679 N N . LEU A 1 219 ? -7.588 -18.209 36.617 1.00 94.44 219 LEU A N 1
ATOM 1680 C CA . LEU A 1 219 ? -8.263 -18.697 35.412 1.00 94.44 219 LEU A CA 1
ATOM 1681 C C . LEU A 1 219 ? -8.758 -20.142 35.531 1.00 94.44 219 LEU A C 1
ATOM 1683 O O . LEU A 1 219 ? -9.604 -20.556 34.744 1.00 94.44 219 LEU A O 1
ATOM 1687 N N . THR A 1 220 ? -8.267 -20.902 36.514 1.00 91.12 220 THR A N 1
ATOM 1688 C CA . THR A 1 220 ? -8.565 -22.337 36.666 1.00 91.12 220 THR A CA 1
ATOM 1689 C C . THR A 1 220 ? -10.068 -22.619 36.776 1.00 91.12 220 THR A C 1
ATOM 1691 O O . THR A 1 220 ? -10.570 -23.517 36.103 1.00 91.12 220 THR A O 1
ATOM 1694 N N . ASP A 1 221 ? -10.788 -21.820 37.568 1.00 92.50 221 ASP A N 1
ATOM 1695 C CA . ASP A 1 221 ? -12.240 -21.943 37.768 1.00 92.50 221 ASP A CA 1
ATOM 1696 C C . ASP A 1 221 ? -13.045 -20.915 36.944 1.00 92.50 221 ASP A C 1
ATOM 1698 O O . ASP A 1 221 ? -14.246 -20.729 37.167 1.00 92.50 221 ASP A O 1
ATOM 1702 N N . ALA A 1 222 ? -12.394 -20.206 36.013 1.00 95.00 222 ALA A N 1
ATOM 1703 C CA . ALA A 1 222 ? -13.061 -19.222 35.171 1.00 95.00 222 ALA A CA 1
ATOM 1704 C C . ALA A 1 222 ? -14.004 -19.900 34.153 1.00 95.00 222 ALA A C 1
ATOM 1706 O O . ALA A 1 222 ? -13.753 -21.034 33.739 1.00 95.00 222 ALA A O 1
ATOM 1707 N N . PRO A 1 223 ? -15.084 -19.220 33.722 1.00 96.00 223 PRO A N 1
ATOM 1708 C CA . PRO A 1 223 ? -15.975 -19.729 32.684 1.00 96.00 223 PRO A CA 1
ATOM 1709 C C . PRO A 1 223 ? -15.262 -20.030 31.361 1.00 96.00 223 PRO A C 1
ATOM 1711 O O . PRO A 1 223 ? -14.206 -19.476 31.050 1.00 96.00 223 PRO A O 1
ATOM 1714 N N . GLU A 1 224 ? -15.902 -20.858 30.539 1.00 95.50 224 GLU A N 1
ATOM 1715 C CA . GLU A 1 224 ? -15.470 -21.105 29.165 1.00 95.50 224 GLU A CA 1
ATOM 1716 C C . GLU A 1 224 ? -15.527 -19.820 28.330 1.00 95.50 224 GLU A C 1
ATOM 1718 O O . GLU A 1 224 ? -16.490 -19.052 28.414 1.00 95.50 224 GLU A O 1
ATOM 1723 N N . VAL A 1 225 ? -14.528 -19.619 27.467 1.00 93.31 225 VAL A N 1
ATOM 1724 C CA . VAL A 1 225 ? -14.420 -18.443 26.583 1.00 93.31 225 VAL A CA 1
ATOM 1725 C C . VAL A 1 225 ? -15.715 -18.216 25.786 1.00 93.31 225 VAL A C 1
ATOM 1727 O O . VAL A 1 225 ? -16.224 -17.096 25.715 1.00 93.31 225 VAL A O 1
ATOM 1730 N N . ASP A 1 226 ? -16.312 -19.289 25.263 1.00 94.88 226 ASP A N 1
ATOM 1731 C CA . ASP A 1 226 ? -17.558 -19.232 24.493 1.00 94.88 226 ASP A CA 1
ATOM 1732 C C . ASP A 1 226 ? -18.762 -18.759 25.327 1.00 94.88 226 ASP A C 1
ATOM 1734 O O . ASP A 1 226 ? -19.664 -18.097 24.807 1.00 94.88 226 ASP A O 1
ATOM 1738 N N . GLU A 1 227 ? -18.807 -19.098 26.619 1.00 96.00 227 GLU A N 1
ATOM 1739 C CA . GLU A 1 227 ? -19.863 -18.639 27.525 1.00 96.00 227 GLU A CA 1
ATOM 1740 C C . GLU A 1 227 ? -19.714 -17.153 27.849 1.00 96.00 227 GLU A C 1
ATOM 1742 O O . GLU A 1 227 ? -20.719 -16.440 27.918 1.00 96.00 227 GLU A O 1
ATOM 1747 N N . VAL A 1 228 ? -18.475 -16.683 28.027 1.00 96.88 228 VAL A N 1
ATOM 1748 C CA . VAL A 1 228 ? -18.177 -15.265 28.262 1.00 96.88 228 VAL A CA 1
ATOM 1749 C C . VAL A 1 228 ? -18.630 -14.427 27.071 1.00 96.88 228 VAL A C 1
ATOM 1751 O O . VAL A 1 228 ? -19.356 -13.453 27.261 1.00 96.88 228 VAL A O 1
ATOM 1754 N N . PHE A 1 229 ? -18.296 -14.840 25.844 1.00 96.75 229 PHE A N 1
ATOM 1755 C CA . PHE A 1 229 ? -18.690 -14.110 24.638 1.00 96.75 229 PHE A CA 1
ATOM 1756 C C . PHE A 1 229 ? -20.201 -14.089 24.399 1.00 96.75 229 PHE A C 1
ATOM 1758 O O . PHE A 1 229 ? -20.724 -13.050 24.010 1.00 96.75 229 PHE A O 1
ATOM 1765 N N . LYS A 1 230 ? -20.921 -15.183 24.681 1.00 97.06 230 LYS A N 1
ATOM 1766 C CA . LYS A 1 230 ? -22.395 -15.205 24.594 1.00 97.06 230 LYS A CA 1
ATOM 1767 C C . LYS A 1 230 ? -23.045 -14.240 25.581 1.00 97.06 230 LYS A C 1
ATOM 1769 O O . LYS A 1 230 ? -23.944 -13.499 25.205 1.00 97.06 230 LYS A O 1
ATOM 1774 N N . LYS A 1 231 ? -22.569 -14.222 26.830 1.00 97.56 231 LYS A N 1
ATOM 1775 C CA . LYS A 1 231 ? -23.055 -13.273 27.844 1.00 97.56 231 LYS A CA 1
ATOM 1776 C C . LYS A 1 231 ? -22.716 -11.833 27.470 1.00 97.56 231 LYS A C 1
ATOM 1778 O O . LYS A 1 231 ? -23.527 -10.942 27.699 1.00 97.56 231 LYS A O 1
ATOM 1783 N N . PHE A 1 232 ? -21.529 -11.609 26.909 1.00 97.88 232 PHE A N 1
ATOM 1784 C CA . PHE A 1 232 ? -21.108 -10.286 26.472 1.00 97.88 232 PHE A CA 1
ATOM 1785 C C . PHE A 1 232 ? -21.937 -9.777 25.290 1.00 97.88 232 PHE A C 1
ATOM 1787 O O . PHE A 1 232 ? -22.367 -8.633 25.341 1.00 97.88 232 PHE A O 1
ATOM 1794 N N . GLU A 1 233 ? -22.208 -10.607 24.277 1.00 97.44 233 GLU A N 1
ATOM 1795 C CA . GLU A 1 233 ? -23.033 -10.244 23.113 1.00 97.44 233 GLU A CA 1
ATOM 1796 C C . GLU A 1 233 ? -24.454 -9.831 23.530 1.00 97.44 233 GLU A C 1
ATOM 1798 O O . GLU A 1 233 ? -24.922 -8.754 23.152 1.00 97.44 233 GLU A O 1
ATOM 1803 N N . GLU A 1 234 ? -25.082 -10.607 24.420 1.00 97.00 234 GLU A N 1
ATOM 1804 C CA . GLU A 1 234 ? -26.388 -10.266 24.991 1.00 97.00 234 GLU A CA 1
ATOM 1805 C C . GLU A 1 234 ? -26.325 -8.960 25.800 1.00 97.00 234 GLU A C 1
ATOM 1807 O O . GLU A 1 234 ? -27.201 -8.098 25.689 1.00 97.00 234 GLU A O 1
ATOM 1812 N N . TRP A 1 235 ? -25.276 -8.788 26.612 1.00 98.06 235 TRP A N 1
ATOM 1813 C CA . TRP A 1 235 ? -25.127 -7.615 27.466 1.00 98.06 235 TRP A CA 1
ATOM 1814 C C . TRP A 1 235 ? -24.822 -6.339 26.672 1.00 98.06 235 TRP A C 1
ATOM 1816 O O . TRP A 1 235 ? -25.375 -5.287 26.998 1.00 98.06 235 TRP A O 1
ATOM 1826 N N . MET A 1 236 ? -23.975 -6.390 25.640 1.00 96.69 236 MET A N 1
ATOM 1827 C CA . MET A 1 236 ? -23.587 -5.213 24.852 1.00 96.69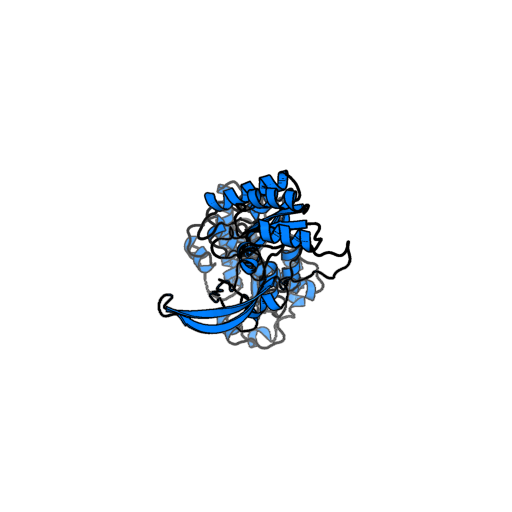 236 MET A CA 1
ATOM 1828 C C . MET A 1 236 ? -24.734 -4.694 23.975 1.00 96.69 236 MET A C 1
ATOM 1830 O O . MET A 1 236 ? -24.833 -3.483 23.764 1.00 96.69 236 MET A O 1
ATOM 1834 N N . GLY A 1 237 ? -25.621 -5.580 23.511 1.00 95.69 237 GLY A N 1
ATOM 1835 C CA . GLY A 1 237 ? -26.750 -5.223 22.655 1.00 95.69 237 GLY A CA 1
ATOM 1836 C C . GLY A 1 237 ? -26.317 -4.537 21.355 1.00 95.69 237 GLY A C 1
ATOM 1837 O O . GLY A 1 237 ? -25.285 -4.855 20.772 1.00 95.69 237 GLY A O 1
ATOM 1838 N N . ASP A 1 238 ? -27.101 -3.560 20.897 1.00 95.50 238 ASP A N 1
ATOM 1839 C CA . ASP A 1 238 ? -26.878 -2.809 19.653 1.00 95.50 238 ASP A CA 1
ATOM 1840 C C . ASP A 1 238 ? -26.104 -1.490 19.851 1.00 95.50 238 ASP A C 1
ATOM 1842 O O . ASP A 1 238 ? -26.060 -0.645 18.949 1.00 95.50 238 ASP A O 1
ATOM 1846 N N . HIS A 1 239 ? -25.513 -1.298 21.033 1.00 97.81 239 HIS A N 1
ATOM 1847 C CA . HIS A 1 239 ? -24.802 -0.085 21.434 1.00 97.81 239 HIS A CA 1
ATOM 1848 C C . HIS A 1 239 ? -23.481 0.109 20.680 1.00 97.81 239 HIS A C 1
ATOM 1850 O O . HIS A 1 239 ? -22.914 -0.834 20.124 1.00 97.81 239 HIS A O 1
ATOM 1856 N N . THR A 1 240 ? -22.981 1.345 20.666 1.00 98.12 240 THR A N 1
ATOM 1857 C CA . THR A 1 240 ? -21.710 1.674 20.003 1.00 98.12 240 THR A CA 1
ATOM 1858 C C . THR A 1 240 ? -20.543 1.138 20.827 1.00 98.12 240 THR A C 1
ATOM 1860 O O . THR A 1 240 ? -20.395 1.494 21.995 1.00 98.12 240 THR A O 1
ATOM 1863 N N . LEU A 1 241 ? -19.716 0.285 20.229 1.00 98.38 241 LEU A N 1
ATOM 1864 C CA . LEU A 1 241 ? -18.547 -0.307 20.869 1.00 98.38 241 LEU A CA 1
ATOM 1865 C C . LEU A 1 241 ? -17.368 0.667 20.855 1.00 98.38 241 LEU A C 1
ATOM 1867 O O . LEU A 1 241 ? -17.197 1.443 19.916 1.00 98.38 241 LEU A O 1
ATOM 1871 N N . VAL A 1 242 ? -16.532 0.632 21.887 1.00 98.12 242 VAL A N 1
ATOM 1872 C CA . VAL A 1 242 ? -15.386 1.534 22.009 1.00 98.12 242 VAL A CA 1
ATOM 1873 C C . VAL A 1 242 ? -14.204 0.806 22.628 1.00 98.12 242 VAL A C 1
ATOM 1875 O O . VAL A 1 242 ? -14.345 0.180 23.670 1.00 98.12 242 VAL A O 1
ATOM 1878 N N . ALA A 1 243 ? -13.031 0.954 22.021 1.00 96.56 243 ALA A N 1
ATOM 1879 C CA . ALA A 1 243 ? -11.772 0.436 22.553 1.00 96.56 243 ALA A CA 1
ATOM 1880 C C . ALA A 1 243 ? -10.621 1.419 22.275 1.00 96.56 243 ALA A C 1
ATOM 1882 O O . ALA A 1 243 ? -10.776 2.408 21.541 1.00 96.56 243 ALA A O 1
ATOM 1883 N N . HIS A 1 244 ? -9.467 1.199 22.903 1.00 94.31 244 HIS A N 1
ATOM 1884 C CA . HIS A 1 244 ? -8.276 2.030 22.730 1.00 94.31 244 HIS A CA 1
ATOM 1885 C C . HIS A 1 244 ? -7.222 1.280 21.917 1.00 94.31 244 HIS A C 1
ATOM 1887 O O . HIS A 1 244 ? -6.336 0.664 22.499 1.00 94.31 244 HIS A O 1
ATOM 1893 N N . ASN A 1 245 ? -7.283 1.415 20.581 1.00 89.44 245 ASN A N 1
ATOM 1894 C CA . ASN A 1 245 ? -6.752 0.488 19.565 1.00 89.44 245 ASN A CA 1
ATOM 1895 C C . ASN A 1 245 ? -7.770 -0.581 19.123 1.00 89.44 245 ASN A C 1
ATOM 1897 O O . ASN A 1 245 ? -7.439 -1.758 18.997 1.00 89.44 245 ASN A O 1
ATOM 1901 N N . ALA A 1 246 ? -8.996 -0.153 18.814 1.00 91.25 246 ALA A N 1
ATOM 1902 C CA . ALA A 1 246 ? -10.136 -1.031 18.549 1.00 91.25 246 ALA A CA 1
ATOM 1903 C C . ALA A 1 246 ? -9.885 -2.116 17.494 1.00 91.25 246 ALA A C 1
ATOM 1905 O O . ALA A 1 246 ? -10.487 -3.180 17.570 1.00 91.25 246 ALA A O 1
ATOM 1906 N N . SER A 1 247 ? -8.989 -1.886 16.528 1.00 85.25 247 SER A N 1
ATOM 1907 C CA . SER A 1 247 ? -8.614 -2.914 15.545 1.00 85.25 247 SER A CA 1
ATOM 1908 C C . SER A 1 247 ? -8.097 -4.215 16.181 1.00 85.25 247 SER A C 1
ATOM 1910 O O . SER A 1 247 ? -8.391 -5.294 15.669 1.00 85.25 247 SER A O 1
ATOM 1912 N N . PHE A 1 248 ? -7.368 -4.121 17.298 1.00 87.38 248 PHE A N 1
ATOM 1913 C CA . PHE A 1 248 ? -6.836 -5.266 18.034 1.00 87.38 248 PHE A CA 1
ATOM 1914 C C . PHE A 1 248 ? -7.949 -5.983 18.801 1.00 87.38 248 PHE A C 1
ATOM 1916 O O . PHE A 1 248 ? -8.222 -7.155 18.538 1.00 87.38 248 PHE A O 1
ATOM 1923 N N . ASP A 1 249 ? -8.643 -5.263 19.683 1.00 92.56 249 ASP A N 1
ATOM 1924 C CA . ASP A 1 249 ? -9.659 -5.830 20.573 1.00 92.56 249 ASP A CA 1
ATOM 1925 C C . ASP A 1 249 ? -10.832 -6.422 19.784 1.00 92.56 249 ASP A C 1
ATOM 1927 O O . ASP A 1 249 ? -11.258 -7.551 20.029 1.00 92.56 249 ASP A O 1
ATOM 1931 N N . MET A 1 250 ? -11.298 -5.722 18.741 1.00 93.25 250 MET A N 1
ATOM 1932 C CA . MET A 1 250 ? -12.351 -6.224 17.852 1.00 93.25 250 MET A CA 1
ATOM 1933 C C . MET A 1 250 ? -11.930 -7.480 17.086 1.00 93.25 250 MET A C 1
ATOM 1935 O O . MET A 1 250 ? -12.792 -8.283 16.721 1.00 93.25 250 MET A O 1
ATOM 1939 N N . GLY A 1 251 ? -10.633 -7.671 16.827 1.00 90.25 251 GLY A N 1
ATOM 1940 C CA . GLY A 1 251 ? -10.110 -8.910 16.254 1.00 90.25 251 GLY A CA 1
ATOM 1941 C C . GLY A 1 251 ? -10.409 -10.104 17.162 1.00 90.25 251 GLY A C 1
ATOM 1942 O O . GLY A 1 251 ? -10.979 -11.100 16.710 1.00 90.25 251 GLY A O 1
ATOM 1943 N N . PHE A 1 252 ? -10.122 -9.965 18.458 1.00 93.69 252 PHE A N 1
ATOM 1944 C CA . PHE A 1 252 ? -10.419 -10.985 19.465 1.00 93.69 252 PHE A CA 1
ATOM 1945 C C . PHE A 1 252 ? -11.922 -11.178 19.689 1.00 93.69 252 PHE A C 1
ATOM 1947 O O . PHE A 1 252 ? -12.364 -12.326 19.730 1.00 93.69 252 PHE A O 1
ATOM 1954 N N . ILE A 1 253 ? -12.718 -10.101 19.751 1.00 94.88 253 ILE A N 1
ATOM 1955 C CA . ILE A 1 253 ? -14.185 -10.204 19.859 1.00 94.88 253 ILE A CA 1
ATOM 1956 C C . ILE A 1 253 ? -14.760 -11.002 18.684 1.00 94.88 253 ILE A C 1
ATOM 1958 O O . ILE A 1 253 ? -15.508 -11.952 18.889 1.00 94.88 253 ILE A O 1
ATOM 1962 N N . ASN A 1 254 ? -14.390 -10.665 17.445 1.00 92.94 254 ASN A N 1
ATOM 1963 C CA . ASN A 1 254 ? -14.963 -11.303 16.258 1.00 92.94 254 ASN A CA 1
ATOM 1964 C C . ASN A 1 254 ? -14.544 -12.772 16.109 1.00 92.94 254 ASN A C 1
ATOM 1966 O O . ASN A 1 254 ? -15.369 -13.610 15.735 1.00 92.94 254 ASN A O 1
ATOM 1970 N N . VAL A 1 255 ? -13.282 -13.108 16.406 1.00 90.19 255 VAL A N 1
ATOM 1971 C CA . VAL A 1 255 ? -12.842 -14.513 16.416 1.00 90.19 255 VAL A CA 1
ATOM 1972 C C . VAL A 1 255 ? -13.518 -15.283 17.553 1.00 90.19 255 VAL A C 1
ATOM 1974 O O . VAL A 1 255 ? -13.961 -16.412 17.338 1.00 90.19 255 VAL A O 1
ATOM 1977 N N . GLY A 1 256 ? -13.643 -14.669 18.730 1.00 92.06 256 GLY A N 1
ATOM 1978 C CA . GLY A 1 256 ? -14.361 -15.216 19.878 1.00 92.06 256 GLY A CA 1
ATOM 1979 C C . GLY A 1 256 ? -15.828 -15.511 19.578 1.00 92.06 256 GLY A C 1
ATOM 1980 O O . GLY A 1 256 ? -16.291 -16.626 19.800 1.00 92.06 256 GLY A O 1
ATOM 1981 N N . PHE A 1 257 ? -16.535 -14.559 18.968 1.00 94.44 257 PHE A N 1
ATOM 1982 C CA . PHE A 1 257 ? -17.921 -14.716 18.521 1.00 94.44 257 PHE A CA 1
ATOM 1983 C C . PHE A 1 257 ? -18.055 -15.882 17.543 1.00 94.44 257 PHE A C 1
ATOM 1985 O O . PHE A 1 257 ? -18.862 -16.783 17.770 1.00 94.44 257 PHE A O 1
ATOM 1992 N N . LYS A 1 258 ? -17.195 -15.942 16.520 1.00 92.69 258 LYS A N 1
ATOM 1993 C CA . LYS A 1 258 ? -17.194 -17.043 15.548 1.00 92.69 258 LYS A CA 1
ATOM 1994 C C . LYS A 1 258 ? -16.979 -18.408 16.214 1.00 92.69 258 LYS A C 1
ATOM 1996 O O . LYS A 1 258 ? -17.679 -19.359 15.871 1.00 92.69 258 LYS A O 1
ATOM 2001 N N . LYS A 1 259 ? -16.036 -18.517 17.161 1.00 89.62 259 LYS A N 1
ATOM 2002 C CA . LYS A 1 259 ? -15.780 -19.753 17.931 1.00 89.62 259 LYS A CA 1
ATOM 2003 C C . LYS A 1 259 ? -16.990 -20.145 18.790 1.00 89.62 259 LYS A C 1
ATOM 2005 O O . LYS A 1 259 ? -17.379 -21.309 18.776 1.00 89.62 259 LYS A O 1
ATOM 2010 N N . ALA A 1 260 ? -17.659 -19.166 19.398 1.00 93.00 260 ALA A N 1
ATOM 2011 C CA . ALA A 1 260 ? -18.871 -19.356 20.192 1.00 93.00 260 ALA A CA 1
ATOM 2012 C C . ALA A 1 260 ? -20.141 -19.665 19.361 1.00 93.00 260 ALA A C 1
ATOM 2014 O O . ALA A 1 260 ? -21.204 -19.920 19.941 1.00 93.00 260 ALA A O 1
ATOM 2015 N N . GLY A 1 261 ? -20.051 -19.662 18.024 1.00 93.81 261 GLY A N 1
ATOM 2016 C CA . GLY A 1 261 ? -21.175 -19.885 17.108 1.00 93.81 261 GLY A CA 1
ATOM 2017 C C . GLY A 1 261 ? -22.051 -18.650 16.868 1.00 93.81 261 GLY A C 1
ATOM 2018 O O . GLY A 1 261 ? -23.217 -18.799 16.506 1.00 93.81 261 GLY A O 1
ATOM 2019 N N . LEU A 1 262 ? -21.506 -17.455 17.098 1.00 93.75 262 LEU A N 1
ATOM 2020 C CA . LEU A 1 262 ? -22.138 -16.157 16.867 1.00 93.75 262 LEU A CA 1
ATOM 2021 C C . LEU A 1 262 ? -21.616 -15.522 15.568 1.00 93.75 262 LEU A C 1
ATOM 2023 O O . LEU A 1 262 ? -20.515 -15.821 15.099 1.00 93.75 262 LEU A O 1
ATOM 2027 N N . GLU A 1 263 ? -22.412 -14.624 14.994 1.00 92.31 263 GLU A N 1
ATOM 2028 C CA . GLU A 1 263 ? -22.021 -13.838 13.822 1.00 92.31 263 GLU A CA 1
ATOM 2029 C C . GLU A 1 263 ? -21.039 -12.715 14.194 1.00 92.31 263 GLU A C 1
ATOM 2031 O O . GLU A 1 263 ? -20.974 -12.270 15.342 1.00 92.31 263 GLU A O 1
ATOM 2036 N N . LYS A 1 264 ? -20.285 -12.220 13.202 1.00 90.31 264 LYS A N 1
ATOM 2037 C CA . LYS A 1 264 ? -19.440 -11.024 13.365 1.00 90.31 264 LYS A CA 1
ATOM 2038 C C . LYS A 1 264 ? -20.322 -9.844 13.794 1.00 90.31 264 LYS A C 1
ATOM 2040 O O . LYS A 1 264 ? -21.394 -9.640 13.222 1.00 90.31 264 LYS A O 1
ATOM 2045 N N . THR A 1 265 ? -19.872 -9.049 14.766 1.00 91.69 265 THR A N 1
ATOM 2046 C CA . THR A 1 265 ? -20.659 -7.889 15.207 1.00 91.69 265 THR A CA 1
ATOM 2047 C C . THR A 1 265 ? -20.725 -6.815 14.118 1.00 91.69 265 THR A C 1
ATOM 2049 O O . THR A 1 265 ? -19.723 -6.468 13.488 1.00 91.69 265 THR A O 1
ATOM 2052 N N . ASN A 1 266 ? -21.930 -6.274 13.925 1.00 92.69 266 ASN A N 1
ATOM 2053 C CA . ASN A 1 266 ? -22.208 -5.142 13.039 1.00 92.69 266 ASN A CA 1
ATOM 2054 C C . ASN A 1 266 ? -22.418 -3.836 13.822 1.00 92.69 266 ASN A C 1
ATOM 2056 O O . ASN A 1 266 ? -22.902 -2.852 13.261 1.00 92.69 266 ASN A O 1
ATOM 2060 N N . ASN A 1 267 ? -22.102 -3.823 15.120 1.00 96.88 267 ASN A N 1
ATOM 2061 C CA . ASN A 1 267 ? -22.227 -2.635 15.953 1.00 96.88 267 ASN A CA 1
ATOM 2062 C C . ASN A 1 267 ? -21.291 -1.530 15.439 1.00 96.88 267 ASN A C 1
ATOM 2064 O O . ASN A 1 267 ? -20.178 -1.848 15.007 1.00 96.88 267 ASN A O 1
ATOM 2068 N N . PRO A 1 268 ? -21.698 -0.249 15.517 1.00 97.25 268 PRO A N 1
ATOM 2069 C CA . PRO A 1 268 ? -20.790 0.872 15.292 1.00 97.25 268 PRO A CA 1
ATOM 2070 C C . PRO A 1 268 ? -19.630 0.815 16.288 1.00 97.25 268 PRO A C 1
ATOM 2072 O O . PRO A 1 268 ? -19.842 0.434 17.441 1.00 97.25 268 PRO A O 1
ATOM 2075 N N . VAL A 1 269 ? -18.419 1.176 15.863 1.00 97.75 269 VAL A N 1
ATOM 2076 C CA . VAL A 1 269 ? -17.217 1.102 16.709 1.00 97.75 269 VAL A CA 1
ATOM 2077 C C . VAL A 1 269 ? -16.432 2.403 16.650 1.00 97.75 269 VAL A C 1
ATOM 2079 O O . VAL A 1 269 ? -16.154 2.886 15.558 1.00 97.75 269 VAL A O 1
ATOM 2082 N N . ILE A 1 270 ? -15.983 2.915 17.797 1.00 97.19 270 ILE A N 1
ATOM 2083 C CA . ILE A 1 270 ? -15.051 4.048 17.888 1.00 97.19 270 ILE A CA 1
ATOM 2084 C C . ILE A 1 270 ? -13.699 3.584 18.441 1.00 97.19 270 ILE A C 1
ATOM 2086 O O . ILE A 1 270 ? -13.621 2.976 19.507 1.00 97.19 270 ILE A O 1
ATOM 2090 N N . ASP A 1 271 ? -12.617 3.947 17.755 1.00 95.25 271 ASP A N 1
ATOM 2091 C CA . ASP A 1 271 ? -11.250 3.799 18.246 1.00 95.25 271 ASP A CA 1
ATOM 2092 C C . ASP A 1 271 ? -10.765 5.090 18.912 1.00 95.25 271 ASP A C 1
ATOM 2094 O O . ASP A 1 271 ? -10.450 6.098 18.266 1.00 95.25 271 ASP A O 1
ATOM 2098 N N . THR A 1 272 ? -10.662 5.051 20.239 1.00 95.56 272 THR A N 1
ATOM 2099 C CA . THR A 1 272 ? -10.205 6.201 21.026 1.00 95.56 272 THR A CA 1
ATOM 2100 C C . THR A 1 272 ? -8.733 6.542 20.798 1.00 95.56 272 THR A C 1
ATOM 2102 O O . THR A 1 272 ? -8.342 7.687 21.034 1.00 95.56 272 THR A O 1
ATOM 2105 N N . LEU A 1 273 ? -7.909 5.606 20.313 1.00 92.12 273 LEU A N 1
ATOM 2106 C CA . LEU A 1 273 ? -6.513 5.872 19.966 1.00 92.12 273 LEU A CA 1
ATOM 2107 C C . LEU A 1 273 ? -6.423 6.760 18.722 1.00 92.12 273 LEU A C 1
ATOM 2109 O O . LEU A 1 273 ? -5.679 7.746 18.711 1.00 92.12 273 LEU A O 1
ATOM 2113 N N . GLU A 1 274 ? -7.195 6.442 17.685 1.00 88.44 274 GLU A N 1
ATOM 2114 C CA . GLU A 1 274 ? -7.246 7.261 16.473 1.00 88.44 274 GLU A CA 1
ATOM 2115 C C . GLU A 1 274 ? -7.967 8.587 16.724 1.00 88.44 274 GLU A C 1
ATOM 2117 O O . GLU A 1 274 ? -7.503 9.633 16.260 1.00 88.44 274 GLU A O 1
ATOM 2122 N N . LEU A 1 275 ? -9.012 8.587 17.559 1.00 91.06 275 LEU A N 1
ATOM 2123 C CA . LEU A 1 275 ? -9.664 9.819 18.005 1.00 91.06 275 LEU A CA 1
ATOM 2124 C C . LEU A 1 275 ? -8.691 10.748 18.743 1.00 91.06 275 LEU A C 1
ATOM 2126 O O . LEU A 1 275 ? -8.613 11.944 18.450 1.00 91.06 275 LEU A O 1
ATOM 2130 N N . ALA A 1 276 ? -7.873 10.199 19.645 1.00 91.62 276 ALA A N 1
ATOM 2131 C CA . ALA A 1 276 ? -6.839 10.952 20.345 1.00 91.62 276 ALA A CA 1
ATOM 2132 C C . ALA A 1 276 ? -5.773 11.500 19.384 1.00 91.62 276 ALA A C 1
ATOM 2134 O O . ALA A 1 276 ? -5.314 12.635 19.541 1.00 91.62 276 ALA A O 1
ATOM 2135 N N . ARG A 1 277 ? -5.376 10.725 18.368 1.00 86.31 277 ARG A N 1
ATOM 2136 C CA . ARG A 1 277 ? -4.420 11.170 17.339 1.00 86.31 277 ARG A CA 1
ATOM 2137 C C . ARG A 1 277 ? -4.968 12.299 16.482 1.00 86.31 277 ARG A C 1
ATOM 21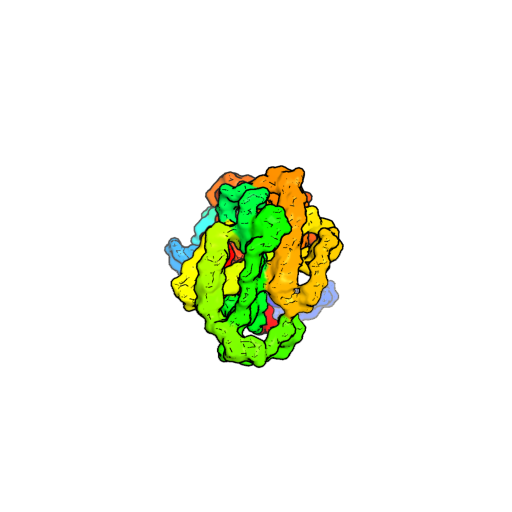39 O O . ARG A 1 277 ? -4.187 13.175 16.102 1.00 86.31 277 ARG A O 1
ATOM 2146 N N . PHE A 1 278 ? -6.266 12.275 16.196 1.00 84.12 278 PHE A N 1
ATOM 2147 C CA . PHE A 1 278 ? -6.967 13.333 15.481 1.00 84.12 278 PHE A CA 1
ATOM 2148 C C . PHE A 1 278 ? -7.051 14.622 16.305 1.00 84.12 278 PHE A C 1
ATOM 2150 O O . PHE A 1 278 ? -6.727 15.701 15.807 1.00 84.12 278 PHE A O 1
ATOM 2157 N N . LEU A 1 279 ? -7.435 14.521 17.578 1.00 87.56 279 LEU A N 1
ATOM 2158 C CA . LEU A 1 279 ? -7.585 15.682 18.455 1.00 87.56 279 LEU A CA 1
ATOM 2159 C C . LEU A 1 279 ? -6.246 16.293 18.885 1.00 87.56 279 LEU A C 1
ATOM 2161 O O . LEU A 1 279 ? -6.130 17.516 18.987 1.00 87.56 279 LEU A O 1
ATOM 2165 N N . PHE A 1 280 ? -5.224 15.463 19.108 1.00 88.25 280 PHE A N 1
ATOM 2166 C CA . PHE A 1 280 ? -3.945 15.876 19.693 1.00 88.25 280 PHE A CA 1
ATOM 2167 C C . PHE A 1 280 ? -2.741 15.458 18.831 1.00 88.25 280 PHE A C 1
ATOM 2169 O O . PHE A 1 280 ? -1.861 14.730 19.305 1.00 88.25 280 PHE A O 1
ATOM 2176 N N . PRO A 1 281 ? -2.638 15.907 17.568 1.00 80.00 281 PRO A N 1
ATOM 2177 C CA . PRO A 1 281 ? -1.628 15.413 16.634 1.00 80.00 281 PRO A CA 1
ATOM 2178 C C . PRO A 1 281 ? -0.187 15.704 17.077 1.00 80.00 281 PRO A C 1
ATOM 2180 O O . PRO A 1 281 ? 0.703 14.925 16.755 1.00 80.00 281 PRO A O 1
ATOM 2183 N N . GLU A 1 282 ? 0.056 16.757 17.853 1.00 80.88 282 GLU A N 1
ATOM 2184 C CA . GLU A 1 282 ? 1.406 17.162 18.275 1.00 80.88 282 GLU A CA 1
ATOM 2185 C C . GLU A 1 282 ? 2.003 16.292 19.399 1.00 80.88 282 GLU A C 1
ATOM 2187 O O . GLU A 1 282 ? 3.168 16.449 19.770 1.00 80.88 282 GLU A O 1
ATOM 2192 N N . MET A 1 283 ? 1.227 15.369 19.978 1.00 83.81 283 MET A N 1
ATOM 2193 C CA . MET A 1 283 ? 1.718 14.504 21.050 1.00 83.81 283 MET A CA 1
ATOM 2194 C C . MET A 1 283 ? 2.653 13.410 20.521 1.00 83.81 283 MET A C 1
ATOM 2196 O O . MET A 1 283 ? 2.410 12.787 19.490 1.00 83.81 283 MET A O 1
ATOM 2200 N N . LYS A 1 284 ? 3.721 13.130 21.282 1.00 83.00 284 LYS A N 1
ATOM 2201 C CA . LYS A 1 284 ? 4.730 12.111 20.938 1.00 83.00 284 LYS A CA 1
ATOM 2202 C C . LYS A 1 284 ? 4.143 10.698 20.837 1.00 83.00 284 LYS A C 1
ATOM 2204 O O . LYS A 1 284 ? 4.642 9.883 20.068 1.00 83.00 284 LYS A O 1
ATOM 2209 N N . ASN A 1 285 ? 3.160 10.387 21.676 1.00 85.44 285 ASN A N 1
ATOM 2210 C CA . ASN A 1 285 ? 2.411 9.138 21.654 1.00 85.44 285 ASN A CA 1
ATOM 2211 C C . ASN A 1 285 ? 1.033 9.361 22.291 1.00 85.44 285 ASN A C 1
ATOM 2213 O O . ASN A 1 285 ? 0.837 10.348 23.002 1.00 85.44 285 ASN A O 1
ATOM 2217 N N . HIS A 1 286 ? 0.131 8.411 22.064 1.00 91.44 286 HIS A N 1
ATOM 2218 C CA . HIS A 1 286 ? -1.275 8.485 22.459 1.00 91.44 286 HIS A CA 1
ATOM 2219 C C . HIS A 1 286 ? -1.703 7.264 23.270 1.00 91.44 286 HIS A C 1
ATOM 2221 O O . HIS A 1 286 ? -2.865 6.899 23.225 1.00 91.44 286 HIS A O 1
ATOM 2227 N N . ARG A 1 287 ? -0.771 6.616 23.987 1.00 91.31 287 ARG A N 1
ATOM 2228 C CA . ARG A 1 287 ? -1.103 5.489 24.876 1.00 91.31 287 ARG A CA 1
ATOM 2229 C C . ARG A 1 287 ? -2.115 5.937 25.932 1.00 91.31 287 ARG A C 1
ATOM 2231 O O . ARG A 1 287 ? -2.021 7.082 26.384 1.00 91.31 287 ARG A O 1
ATOM 2238 N N . LEU A 1 288 ? -2.974 5.029 26.396 1.00 92.06 288 LEU A N 1
ATOM 2239 C CA . LEU A 1 288 ? -4.016 5.310 27.391 1.00 92.06 288 LEU A CA 1
ATOM 2240 C C . LEU A 1 288 ? -3.480 6.124 28.579 1.00 92.06 288 LEU A C 1
ATOM 2242 O O . LEU A 1 288 ? -3.927 7.240 28.826 1.00 92.06 288 LEU A O 1
ATOM 2246 N N . ASN A 1 289 ? -2.405 5.656 29.220 1.00 90.75 289 ASN A N 1
ATOM 2247 C CA . ASN A 1 289 ? -1.781 6.347 30.355 1.00 90.75 289 ASN A CA 1
ATOM 2248 C C . ASN A 1 289 ? -1.291 7.778 30.050 1.00 90.75 289 ASN A C 1
ATOM 2250 O O . ASN A 1 289 ? -1.233 8.631 30.935 1.00 90.75 289 ASN A O 1
ATOM 2254 N N . THR A 1 290 ? -0.907 8.050 28.805 1.00 92.56 290 THR A N 1
ATOM 2255 C CA . THR A 1 290 ? -0.434 9.357 28.345 1.00 92.56 290 THR A CA 1
ATOM 2256 C C . THR A 1 290 ? -1.624 10.270 28.073 1.00 92.56 290 THR A C 1
ATOM 2258 O O . THR A 1 290 ? -1.584 11.449 28.430 1.00 92.56 290 THR A O 1
ATOM 2261 N N . MET A 1 291 ? -2.699 9.717 27.510 1.00 94.94 291 MET A N 1
ATOM 2262 C CA . MET A 1 291 ? -3.940 10.440 27.254 1.00 94.94 291 MET A CA 1
ATOM 2263 C C . MET A 1 291 ? -4.692 10.783 28.537 1.00 94.94 291 MET A C 1
ATOM 2265 O O . MET A 1 291 ? -5.095 11.933 28.707 1.00 94.94 291 MET A O 1
ATOM 2269 N N . CYS A 1 292 ? -4.781 9.856 29.489 1.00 93.44 292 CYS A N 1
ATOM 2270 C CA . CYS A 1 292 ? -5.376 10.119 30.796 1.00 93.44 292 CYS A CA 1
ATOM 2271 C C . CYS A 1 292 ? -4.636 11.237 31.540 1.00 93.44 292 CYS A C 1
ATOM 2273 O O . CYS A 1 292 ? -5.271 12.157 32.043 1.00 93.44 292 CYS A O 1
ATOM 2275 N N . LYS A 1 293 ? -3.294 11.256 31.509 1.00 93.00 293 LYS A N 1
ATOM 2276 C CA . LYS A 1 293 ? -2.505 12.377 32.059 1.00 93.00 293 LYS A CA 1
ATOM 2277 C C . LYS A 1 293 ? -2.788 13.702 31.350 1.00 93.00 293 LYS A C 1
ATOM 2279 O O . LYS A 1 293 ? -2.873 14.738 31.999 1.00 93.00 293 LYS A O 1
ATOM 2284 N N . LYS A 1 294 ? -2.909 13.691 30.018 1.00 92.88 294 LYS A N 1
ATOM 2285 C CA . LYS A 1 294 ? -3.176 14.899 29.218 1.00 92.88 294 LYS A CA 1
ATOM 2286 C C . LYS A 1 294 ? -4.540 15.511 29.530 1.00 92.88 294 LYS A C 1
ATOM 2288 O O . LYS A 1 294 ? -4.671 16.736 29.482 1.00 92.88 294 LYS A O 1
ATOM 2293 N N . LEU A 1 295 ? -5.529 14.657 29.775 1.00 92.88 295 LEU A N 1
ATOM 2294 C CA . LEU A 1 295 ? -6.919 15.035 29.988 1.00 92.88 295 LEU A CA 1
ATOM 2295 C C . LEU A 1 295 ? -7.321 15.024 31.461 1.00 92.88 295 LEU A C 1
ATOM 2297 O O . LEU A 1 295 ? -8.504 15.174 31.736 1.00 92.88 295 LEU A O 1
ATOM 2301 N N . ASP A 1 296 ? -6.370 14.900 32.389 1.00 91.62 296 ASP A N 1
ATOM 2302 C CA . ASP A 1 296 ? -6.610 14.909 33.836 1.00 91.62 296 ASP A CA 1
ATOM 2303 C C . ASP A 1 296 ? -7.685 13.880 34.242 1.00 91.62 296 ASP A C 1
ATOM 2305 O O . ASP A 1 296 ? -8.772 14.211 34.720 1.00 91.62 296 ASP A O 1
ATOM 2309 N N . ILE A 1 297 ? -7.420 12.618 33.897 1.00 90.88 297 ILE A N 1
ATOM 2310 C CA . ILE A 1 297 ? -8.215 11.440 34.258 1.00 90.88 297 ILE A CA 1
ATOM 2311 C C . ILE A 1 297 ? -7.358 10.597 35.195 1.00 90.88 297 ILE A C 1
ATOM 2313 O O . ILE A 1 297 ? -6.230 10.228 34.853 1.00 90.88 297 ILE A O 1
ATOM 2317 N N . GLU A 1 298 ? -7.890 10.310 36.378 1.00 84.00 298 GLU A N 1
ATOM 2318 C CA . GLU A 1 298 ? -7.212 9.484 37.367 1.00 84.00 298 GLU A CA 1
ATOM 2319 C C . GLU A 1 298 ? -7.215 8.020 36.918 1.00 84.00 298 GLU A C 1
ATOM 2321 O O . GLU A 1 298 ? -8.264 7.443 36.642 1.00 84.00 298 GLU A O 1
ATOM 2326 N N . LEU A 1 299 ? -6.026 7.422 36.841 1.00 75.44 299 LEU A N 1
ATOM 2327 C CA . LEU A 1 299 ? -5.855 5.988 36.634 1.00 75.44 299 LEU A CA 1
ATOM 2328 C C . LEU A 1 299 ? -5.536 5.367 37.991 1.00 75.44 299 LEU A C 1
ATOM 2330 O O . LEU A 1 299 ? -4.409 5.454 38.483 1.00 75.44 299 LEU A O 1
ATOM 2334 N N . THR A 1 300 ? -6.557 4.795 38.623 1.00 63.38 300 THR A N 1
ATOM 2335 C CA . THR A 1 300 ? -6.397 4.054 39.876 1.00 63.38 300 THR A CA 1
ATOM 2336 C C . THR A 1 300 ? -6.100 2.590 39.550 1.00 63.38 300 THR A C 1
ATOM 2338 O O . THR A 1 300 ? -6.731 2.024 38.672 1.00 63.38 300 THR A O 1
ATOM 2341 N N . GLN A 1 301 ? -5.094 1.999 40.211 1.00 60.97 301 GLN A N 1
ATOM 2342 C CA . GLN A 1 301 ? -4.670 0.597 40.025 1.00 60.97 301 GLN A CA 1
ATOM 2343 C C . GLN A 1 301 ? -4.433 0.184 38.556 1.00 60.97 301 GLN A C 1
ATOM 2345 O O . GLN A 1 301 ? -5.170 -0.617 37.992 1.00 60.97 301 GLN A O 1
ATOM 2350 N N . HIS A 1 302 ? -3.354 0.701 37.958 1.00 52.03 302 HIS A N 1
ATOM 2351 C CA . HIS A 1 302 ? -2.840 0.222 36.668 1.00 52.03 302 HIS A CA 1
ATOM 2352 C C . HIS A 1 302 ? -2.736 -1.320 36.647 1.00 52.03 302 HIS A C 1
ATOM 2354 O O . HIS A 1 302 ? -2.226 -1.877 37.621 1.00 52.03 302 HIS A O 1
ATOM 2360 N N . HIS A 1 303 ? -3.152 -1.961 35.541 1.00 58.16 303 HIS A N 1
ATOM 2361 C CA . HIS A 1 303 ? -3.108 -3.418 35.274 1.00 58.16 303 HIS A CA 1
ATOM 2362 C C . HIS A 1 303 ? -4.312 -4.255 35.748 1.00 58.16 303 HIS A C 1
ATOM 2364 O O . HIS A 1 303 ? -4.162 -5.428 36.077 1.00 58.16 303 HIS A O 1
ATOM 2370 N N . ARG A 1 304 ? -5.516 -3.678 35.797 1.00 69.69 304 ARG A N 1
ATOM 2371 C CA . ARG A 1 304 ? -6.763 -4.462 35.795 1.00 69.69 304 ARG A CA 1
ATOM 2372 C C . ARG A 1 304 ? -7.651 -3.940 34.679 1.00 69.69 304 ARG A C 1
ATOM 2374 O O . ARG A 1 304 ? -7.948 -2.741 34.672 1.00 69.69 304 ARG A O 1
ATOM 2381 N N . ALA A 1 305 ? -8.103 -4.836 33.803 1.00 74.44 305 ALA A N 1
ATOM 2382 C CA . ALA A 1 305 ? -8.823 -4.485 32.579 1.00 74.44 305 ALA A CA 1
ATOM 2383 C C . ALA A 1 305 ? -10.038 -3.579 32.847 1.00 74.44 305 ALA A C 1
ATOM 2385 O O . ALA A 1 305 ? -10.321 -2.654 32.084 1.00 74.44 305 ALA A O 1
ATOM 2386 N N . ILE A 1 306 ? -10.725 -3.757 33.985 1.00 83.75 306 ILE A N 1
ATOM 2387 C CA . ILE A 1 306 ? -11.869 -2.912 34.350 1.00 83.75 306 ILE A CA 1
ATOM 2388 C C . ILE A 1 306 ? -11.493 -1.441 34.583 1.00 83.75 306 ILE A C 1
ATOM 2390 O O . ILE A 1 306 ? -12.223 -0.560 34.135 1.00 83.75 306 ILE A O 1
ATOM 2394 N N . TYR A 1 307 ? -10.355 -1.133 35.212 1.00 85.88 307 TYR A N 1
ATOM 2395 C CA . TYR A 1 307 ? -9.963 0.264 35.448 1.00 85.88 307 TYR A CA 1
ATOM 2396 C C . TYR A 1 307 ? -9.464 0.938 34.173 1.00 85.88 307 TYR A C 1
ATOM 2398 O O . TYR A 1 307 ? -9.745 2.119 33.958 1.00 85.88 307 TYR A O 1
ATOM 2406 N N . ASP A 1 308 ? -8.769 0.198 33.307 1.00 87.69 308 ASP A N 1
ATOM 2407 C CA . ASP A 1 308 ? -8.360 0.699 31.993 1.00 87.69 308 ASP A CA 1
ATOM 2408 C C . ASP A 1 308 ? -9.589 0.949 31.098 1.00 87.69 308 ASP A C 1
ATOM 2410 O O . ASP A 1 308 ? -9.677 1.982 30.422 1.00 87.69 308 ASP A O 1
ATOM 2414 N N . THR A 1 309 ? -10.606 0.092 31.199 1.00 92.50 309 THR A N 1
ATOM 2415 C CA . THR A 1 309 ? -11.911 0.277 30.554 1.00 92.50 309 THR A CA 1
ATOM 2416 C C . THR A 1 309 ? -12.640 1.523 31.075 1.00 92.50 309 THR A C 1
ATOM 2418 O O . THR A 1 309 ? -13.102 2.350 30.284 1.00 92.50 309 THR A O 1
ATOM 2421 N N . GLU A 1 310 ? -12.723 1.718 32.396 1.00 94.12 310 GLU A N 1
ATOM 2422 C CA . GLU A 1 310 ? -13.341 2.914 32.990 1.00 94.12 310 GLU A CA 1
ATOM 2423 C C . GLU A 1 310 ? -12.606 4.197 32.584 1.00 94.12 310 GLU A C 1
ATOM 2425 O O . GLU A 1 310 ? -13.232 5.178 32.169 1.00 94.12 310 GLU A O 1
ATOM 2430 N N . ALA A 1 311 ? -11.271 4.184 32.644 1.00 93.56 311 ALA A N 1
ATOM 2431 C CA . ALA A 1 311 ? -10.434 5.296 32.214 1.00 93.56 311 ALA A CA 1
ATOM 2432 C C . ALA A 1 311 ? -10.652 5.619 30.730 1.00 93.56 311 ALA A C 1
ATOM 2434 O O . ALA A 1 311 ? -10.757 6.796 30.371 1.00 93.56 311 ALA A O 1
ATOM 2435 N N . THR A 1 312 ? -10.786 4.595 29.881 1.00 95.31 312 THR A N 1
ATOM 2436 C CA . THR A 1 312 ? -11.127 4.743 28.459 1.00 95.31 312 THR A CA 1
ATOM 2437 C C . THR A 1 312 ? -12.533 5.321 28.273 1.00 95.31 312 THR A C 1
ATOM 2439 O O . THR A 1 312 ? -12.734 6.169 27.404 1.00 95.31 312 THR A O 1
ATOM 2442 N N . GLY A 1 313 ? -13.495 4.964 29.128 1.00 96.12 313 GLY A N 1
ATOM 2443 C CA . GLY A 1 313 ? -14.832 5.562 29.151 1.00 96.12 313 GLY A CA 1
ATOM 2444 C C . GLY A 1 313 ? -14.814 7.057 29.455 1.00 96.12 313 GLY A C 1
ATOM 2445 O O . GLY A 1 313 ? -15.370 7.855 28.698 1.00 96.12 313 GLY A O 1
ATOM 2446 N N . TYR A 1 314 ? -14.104 7.475 30.503 1.00 95.38 314 TYR A N 1
ATOM 2447 C CA . TYR A 1 314 ? -13.939 8.902 30.801 1.00 95.38 314 TYR A CA 1
ATOM 2448 C C . TYR A 1 314 ? -13.149 9.637 29.712 1.00 95.38 314 TYR A C 1
ATOM 2450 O O . TYR A 1 314 ? -13.447 10.794 29.394 1.00 95.38 314 TYR A O 1
ATOM 2458 N N . LEU A 1 315 ? -12.155 8.968 29.121 1.00 96.06 315 LEU A N 1
ATOM 2459 C CA . LEU A 1 315 ? -11.370 9.486 28.006 1.00 96.06 315 LEU A CA 1
ATOM 2460 C C . LEU A 1 315 ? -12.265 9.770 26.796 1.00 96.06 315 LEU A C 1
ATOM 2462 O O . LEU A 1 315 ? -12.218 10.875 26.254 1.00 96.06 315 LEU A O 1
ATOM 2466 N N . LEU A 1 316 ? -13.102 8.804 26.414 1.00 96.62 316 LEU A N 1
ATOM 2467 C CA . LEU A 1 316 ? -14.084 8.936 25.345 1.00 96.62 316 LEU A CA 1
ATOM 2468 C C . LEU A 1 316 ? -14.994 10.140 25.589 1.00 96.62 316 LEU A C 1
ATOM 2470 O O . LEU A 1 316 ? -15.113 10.985 24.710 1.00 96.62 316 LEU A O 1
ATOM 2474 N N . VAL A 1 317 ? -15.589 10.261 26.779 1.00 95.75 317 VAL A N 1
ATOM 2475 C CA . VAL A 1 317 ? -16.521 11.356 27.107 1.00 95.75 317 VAL A CA 1
ATOM 2476 C C . VAL A 1 317 ? -15.869 12.728 26.912 1.00 95.75 317 VAL A C 1
ATOM 2478 O O . VAL A 1 317 ? -16.474 13.620 26.314 1.00 95.75 317 VAL A O 1
ATOM 2481 N N . LYS A 1 318 ? -14.619 12.903 27.367 1.00 95.69 318 LYS A N 1
ATOM 2482 C CA . LYS A 1 318 ? -13.880 14.160 27.162 1.00 95.69 318 LYS A CA 1
ATOM 2483 C C . LYS A 1 318 ? -13.584 14.409 25.680 1.00 95.69 318 LYS A C 1
ATOM 2485 O O . LYS A 1 318 ? -13.782 15.524 25.209 1.00 95.69 318 LYS A O 1
ATOM 2490 N N . MET A 1 319 ? -13.165 13.385 24.937 1.00 95.50 319 MET A N 1
ATOM 2491 C CA . MET A 1 319 ? -12.860 13.522 23.509 1.00 95.50 319 MET A CA 1
ATOM 2492 C C . MET A 1 319 ? -14.102 13.772 22.649 1.00 95.50 319 MET A C 1
ATOM 2494 O O . MET A 1 319 ? -14.036 14.579 21.730 1.00 95.50 319 MET A O 1
ATOM 2498 N N . LEU A 1 320 ? -15.241 13.145 22.954 1.00 95.00 320 LEU A N 1
ATOM 2499 C CA . LEU A 1 320 ? -16.503 13.391 22.252 1.00 95.00 320 LEU A CA 1
ATOM 2500 C C . LEU A 1 320 ? -16.925 14.855 22.371 1.00 95.00 320 LEU A C 1
ATOM 2502 O O . LEU A 1 320 ? -17.371 15.438 21.388 1.00 95.00 320 LEU A O 1
ATOM 2506 N N . LYS A 1 321 ? -16.715 15.478 23.536 1.00 94.44 321 LYS A N 1
ATOM 2507 C CA . LYS A 1 321 ? -16.955 16.914 23.707 1.00 94.44 321 LYS A CA 1
ATOM 2508 C C . LYS A 1 321 ? -16.105 17.749 22.740 1.00 94.44 321 LYS A C 1
ATOM 2510 O O . LYS A 1 321 ? -16.656 18.580 22.024 1.00 94.44 321 LYS A O 1
ATOM 2515 N N . ASP A 1 322 ? -14.799 17.492 22.671 1.00 93.62 322 ASP A N 1
ATOM 2516 C CA . ASP A 1 322 ? -13.880 18.218 21.779 1.00 93.62 322 ASP A CA 1
ATOM 2517 C C . ASP A 1 322 ? -14.220 18.004 20.288 1.00 93.62 322 ASP A C 1
ATOM 2519 O O . ASP A 1 322 ? -14.046 18.896 19.455 1.00 93.62 322 ASP A O 1
ATOM 2523 N N . VAL A 1 323 ? -14.697 16.809 19.937 1.00 90.94 323 VAL A N 1
ATOM 2524 C CA . VAL A 1 323 ? -15.110 16.427 18.578 1.00 90.94 323 VAL A CA 1
ATOM 2525 C C . VAL A 1 323 ? -16.405 17.129 18.168 1.00 90.94 323 VAL A C 1
ATOM 2527 O O . VAL A 1 323 ? -16.469 17.698 17.076 1.00 90.94 323 VAL A O 1
ATOM 2530 N N . ILE A 1 324 ? -17.394 17.173 19.061 1.00 92.81 324 ILE A N 1
ATOM 2531 C CA . ILE A 1 324 ? -18.648 17.908 18.855 1.00 92.81 324 ILE A CA 1
ATOM 2532 C C . ILE A 1 324 ? -18.367 19.412 18.725 1.00 92.81 324 ILE A C 1
ATOM 2534 O O . ILE A 1 324 ? -18.884 20.056 17.816 1.00 92.81 324 ILE A O 1
ATOM 2538 N N . GLU A 1 325 ? -17.474 19.978 19.547 1.00 92.12 325 GLU A N 1
ATOM 2539 C CA . GLU A 1 325 ? -17.043 21.383 19.429 1.00 92.12 325 GLU A CA 1
ATOM 2540 C C . GLU A 1 325 ? -16.346 21.692 18.087 1.00 92.12 325 GLU A C 1
ATOM 2542 O O . GLU A 1 325 ? -16.381 22.829 17.610 1.00 92.12 325 GLU A O 1
ATOM 2547 N N . LYS A 1 326 ? -15.743 20.683 17.446 1.00 87.25 326 LYS A N 1
ATOM 2548 C CA . LYS A 1 326 ? -15.169 20.770 16.092 1.00 87.25 326 LYS A CA 1
ATOM 2549 C C . LYS A 1 326 ? -16.197 20.568 14.967 1.00 87.25 326 LYS A C 1
ATOM 2551 O O . LYS A 1 326 ? -15.816 20.696 13.804 1.00 87.25 326 LYS A O 1
ATOM 2556 N N . GLY A 1 327 ? -17.465 20.304 15.291 1.00 90.31 327 GLY A N 1
ATOM 2557 C CA . GLY A 1 327 ? -18.574 20.200 14.337 1.00 90.31 327 GLY A CA 1
ATOM 2558 C C . GLY A 1 327 ? -18.918 18.783 13.868 1.00 90.31 327 GLY A C 1
ATOM 2559 O O . GLY A 1 327 ? -19.668 18.652 12.905 1.00 90.31 327 GLY A O 1
ATOM 2560 N N . PHE A 1 328 ? -18.386 17.739 14.513 1.00 91.38 328 PHE A N 1
ATOM 2561 C CA . PHE A 1 328 ? -18.760 16.346 14.238 1.00 91.38 328 PHE A CA 1
ATOM 2562 C C . PHE A 1 328 ? -19.786 15.899 15.281 1.00 91.38 328 PHE A C 1
ATOM 2564 O O . PHE A 1 328 ? -19.444 15.659 16.438 1.00 91.38 328 PHE A O 1
ATOM 2571 N N . GLU A 1 329 ? -21.050 15.821 14.882 1.00 94.62 329 GLU A N 1
ATOM 2572 C CA . GLU A 1 329 ? -22.161 15.485 15.781 1.00 94.62 329 GLU A CA 1
ATOM 2573 C C . GLU A 1 329 ? -22.582 14.017 15.662 1.00 94.62 329 GLU A C 1
ATOM 2575 O O . GLU A 1 329 ? -23.163 13.469 16.601 1.00 94.62 329 GLU A O 1
ATOM 2580 N N . TYR A 1 330 ? -22.265 13.367 14.539 1.00 95.50 330 TYR A N 1
ATOM 2581 C CA . TYR A 1 330 ? -22.684 12.000 14.237 1.00 95.50 330 TYR A CA 1
ATOM 2582 C C . TYR A 1 330 ? -21.498 11.040 14.101 1.00 95.50 330 TYR A C 1
ATOM 2584 O O . TYR A 1 330 ? -20.398 11.426 13.708 1.00 95.50 330 TYR A O 1
ATOM 2592 N N . HIS A 1 331 ? -21.726 9.764 14.418 1.00 94.75 331 HIS A N 1
ATOM 2593 C CA . HIS A 1 331 ? -20.706 8.714 14.350 1.00 94.75 331 HIS A CA 1
ATOM 2594 C C . HIS A 1 331 ? -20.131 8.518 12.936 1.00 94.75 331 HIS A C 1
ATOM 2596 O O . HIS A 1 331 ? -18.920 8.383 12.776 1.00 94.75 331 HIS A O 1
ATOM 2602 N N . ASP A 1 332 ? -20.975 8.535 11.905 1.00 90.25 332 ASP A N 1
ATOM 2603 C CA . ASP A 1 332 ? -20.564 8.447 10.497 1.00 90.25 332 ASP A CA 1
ATOM 2604 C C . ASP A 1 332 ? -19.711 9.640 10.023 1.00 90.25 332 ASP A C 1
ATOM 2606 O O . ASP A 1 332 ? -18.980 9.516 9.047 1.00 90.25 332 ASP A O 1
ATOM 2610 N N . GLN A 1 333 ? -19.717 10.761 10.750 1.00 89.69 333 GLN A N 1
ATOM 2611 C CA . GLN A 1 333 ? -18.896 11.935 10.438 1.00 89.69 333 GLN A CA 1
ATOM 2612 C C . GLN A 1 333 ? -17.476 11.852 11.012 1.00 89.69 333 GLN A C 1
ATOM 2614 O O . GLN A 1 333 ? -16.604 12.628 10.618 1.00 89.69 333 GLN A O 1
ATOM 2619 N N . LEU A 1 334 ? -17.194 10.934 11.944 1.00 87.25 334 LEU A N 1
ATOM 2620 C CA . LEU A 1 334 ? -15.893 10.873 12.626 1.00 87.25 334 LEU A CA 1
ATOM 2621 C C . LEU A 1 334 ? -14.722 10.654 11.656 1.00 87.25 334 LEU A C 1
ATOM 2623 O O . LEU A 1 334 ? -13.607 11.108 11.912 1.00 87.25 334 LEU A O 1
ATOM 2627 N N . ASN A 1 335 ? -14.973 10.016 10.514 1.00 84.69 335 ASN A N 1
ATOM 2628 C CA . ASN A 1 335 ? -13.959 9.772 9.496 1.00 84.69 335 ASN A CA 1
ATOM 2629 C C . ASN A 1 335 ? -13.842 10.886 8.439 1.00 84.69 335 ASN A C 1
ATOM 2631 O O . ASN A 1 335 ? -12.907 10.853 7.635 1.00 84.69 335 ASN A O 1
ATOM 2635 N N . ASP A 1 336 ? -14.702 11.911 8.463 1.00 77.69 336 ASP A N 1
ATOM 2636 C CA . ASP A 1 336 ? -14.718 12.991 7.459 1.00 77.69 336 ASP A CA 1
ATOM 2637 C C . ASP A 1 336 ? -13.426 13.829 7.451 1.00 77.69 336 ASP A C 1
ATOM 2639 O O . ASP A 1 336 ? -13.083 14.467 6.452 1.00 77.69 336 ASP A O 1
ATOM 2643 N N . SER A 1 337 ? -12.671 13.814 8.555 1.00 62.91 337 SER A N 1
ATOM 2644 C CA . SER A 1 337 ? -11.371 14.493 8.676 1.00 62.91 337 SER A CA 1
ATOM 2645 C C . SER A 1 337 ? -10.151 13.581 8.542 1.00 62.91 337 SER A C 1
ATOM 2647 O O . SER A 1 337 ? -9.020 14.050 8.723 1.00 62.91 337 SER A O 1
ATOM 2649 N N . MET A 1 338 ? -10.332 12.298 8.206 1.00 62.25 338 MET A N 1
ATOM 2650 C CA . MET A 1 338 ? -9.204 11.409 7.918 1.00 62.25 338 MET A CA 1
ATOM 2651 C C . MET A 1 338 ? -8.331 11.972 6.787 1.00 62.25 338 MET A C 1
ATOM 2653 O O . MET A 1 338 ? -8.829 12.439 5.763 1.00 62.25 338 MET A O 1
ATOM 2657 N N . GLY A 1 339 ? -7.008 11.914 6.962 1.00 54.00 339 GLY A N 1
ATOM 2658 C CA . GLY A 1 339 ? -6.034 12.431 5.994 1.00 54.00 339 GLY A CA 1
ATOM 2659 C C . GLY A 1 339 ? -5.665 13.915 6.150 1.00 54.00 339 GLY A C 1
ATOM 2660 O O . GLY A 1 339 ? -4.877 14.426 5.349 1.00 54.00 339 GLY A O 1
ATOM 2661 N N . GLN A 1 340 ? -6.178 14.623 7.167 1.00 55.75 340 GLN A N 1
ATOM 2662 C CA . GLN A 1 340 ? -5.737 15.990 7.481 1.00 55.75 340 GLN A CA 1
ATOM 2663 C C . GLN A 1 340 ? -4.454 16.011 8.340 1.00 55.75 340 GLN A C 1
ATOM 2665 O O . GLN A 1 340 ? -4.270 15.213 9.258 1.00 55.75 340 GLN A O 1
ATOM 2670 N N . GLY A 1 341 ? -3.551 16.956 8.051 1.00 62.78 341 GLY A N 1
ATOM 2671 C CA . GLY A 1 341 ? -2.305 17.165 8.802 1.00 62.78 341 GLY A CA 1
ATOM 2672 C C . GLY A 1 341 ? -1.158 16.206 8.444 1.00 62.78 341 GLY A C 1
ATOM 2673 O O . GLY A 1 341 ? -1.016 15.756 7.309 1.00 62.78 341 GLY A O 1
ATOM 2674 N N . ASP A 1 342 ? -0.299 15.914 9.425 1.00 64.94 342 ASP A N 1
ATOM 2675 C CA . ASP A 1 342 ? 0.971 15.186 9.252 1.00 64.94 342 ASP A CA 1
ATOM 2676 C C . ASP A 1 342 ? 0.860 13.650 9.396 1.00 64.94 342 ASP A C 1
ATOM 2678 O O . ASP A 1 342 ? 1.874 12.955 9.516 1.00 64.94 342 ASP A O 1
ATOM 2682 N N . ALA A 1 343 ? -0.354 13.086 9.369 1.00 64.56 343 ALA A N 1
ATOM 2683 C CA . ALA A 1 343 ? -0.602 11.650 9.564 1.00 64.56 343 ALA A CA 1
ATOM 2684 C C . ALA A 1 343 ? 0.209 10.758 8.598 1.00 64.56 343 ALA A C 1
ATOM 2686 O O . ALA A 1 343 ? 0.827 9.777 9.016 1.00 64.56 343 ALA A O 1
ATOM 2687 N N . TYR A 1 344 ? 0.334 11.172 7.333 1.00 67.56 344 TYR A N 1
ATOM 2688 C CA . TYR A 1 344 ? 1.104 10.480 6.288 1.00 67.56 344 TYR A CA 1
ATOM 2689 C C . TYR A 1 344 ? 2.612 10.328 6.599 1.00 67.56 344 TYR A C 1
ATOM 2691 O O . TYR A 1 344 ? 3.311 9.517 5.978 1.00 67.56 344 TYR A O 1
ATOM 2699 N N . LYS A 1 345 ? 3.155 11.110 7.545 1.00 72.81 345 LYS A N 1
ATOM 2700 C CA . LYS A 1 345 ? 4.568 11.029 7.956 1.00 72.81 345 LYS A CA 1
ATOM 2701 C C . LYS A 1 345 ? 4.836 9.838 8.881 1.00 72.81 345 LYS A C 1
ATOM 2703 O O . LYS A 1 345 ? 5.969 9.358 8.913 1.00 72.81 345 LYS A O 1
ATOM 2708 N N . ARG A 1 346 ? 3.815 9.356 9.600 1.00 66.19 346 ARG A N 1
ATOM 2709 C CA . ARG A 1 346 ? 3.939 8.394 10.711 1.00 66.19 346 ARG A CA 1
ATOM 2710 C C . ARG A 1 346 ? 4.049 6.941 10.249 1.00 66.19 346 ARG A C 1
ATOM 2712 O O . ARG A 1 346 ? 4.765 6.167 10.875 1.00 66.19 346 ARG A O 1
ATOM 2719 N N . GLY A 1 347 ? 3.388 6.591 9.145 1.00 68.38 347 GLY A N 1
ATOM 2720 C CA . GLY A 1 347 ? 3.428 5.246 8.569 1.00 68.38 347 GLY A CA 1
ATOM 2721 C C . GLY A 1 347 ? 4.743 4.934 7.848 1.00 68.38 347 GLY A C 1
ATOM 2722 O O . GLY A 1 347 ? 5.327 5.796 7.174 1.00 68.38 347 GLY A O 1
ATOM 2723 N N . ARG A 1 348 ? 5.198 3.680 7.961 1.00 77.94 348 ARG A N 1
ATOM 2724 C CA . ARG A 1 348 ? 6.198 3.123 7.043 1.00 77.94 348 ARG A CA 1
ATOM 2725 C C . ARG A 1 348 ? 5.530 2.963 5.670 1.00 77.94 348 ARG A C 1
ATOM 2727 O O . ARG A 1 348 ? 4.425 2.434 5.622 1.00 77.94 348 ARG A O 1
ATOM 2734 N N . PRO A 1 349 ? 6.145 3.453 4.581 1.00 90.94 349 PRO A N 1
ATOM 2735 C CA . PRO A 1 349 ? 5.558 3.297 3.265 1.00 90.94 349 PRO A CA 1
ATOM 2736 C C . PRO A 1 349 ? 5.680 1.856 2.773 1.00 90.94 349 PRO A C 1
ATOM 2738 O O . PRO A 1 349 ? 6.756 1.266 2.898 1.00 90.94 349 PRO A O 1
ATOM 2741 N N . SER A 1 350 ? 4.610 1.358 2.164 1.00 94.19 350 SER A N 1
ATOM 2742 C CA . SER A 1 350 ? 4.593 0.100 1.411 1.00 94.19 350 SER A CA 1
ATOM 2743 C C . SER A 1 350 ? 4.489 0.407 -0.082 1.00 94.19 350 SER A C 1
ATOM 2745 O O . SER A 1 350 ? 3.957 1.445 -0.475 1.00 94.19 350 SER A O 1
ATOM 2747 N N . HIS A 1 351 ? 5.024 -0.458 -0.932 1.00 97.56 351 HIS A N 1
ATOM 2748 C CA . HIS A 1 351 ? 4.966 -0.259 -2.378 1.00 97.56 351 HIS A CA 1
ATOM 2749 C C . HIS A 1 351 ? 3.599 -0.678 -2.944 1.00 97.56 351 HIS A C 1
ATOM 2751 O O . HIS A 1 351 ? 2.934 -1.560 -2.403 1.00 97.56 351 HIS A O 1
ATOM 2757 N N . MET A 1 352 ? 3.194 -0.055 -4.049 1.00 97.62 352 MET A N 1
ATOM 2758 C CA . MET A 1 352 ? 2.068 -0.483 -4.884 1.00 97.62 352 MET A CA 1
ATOM 2759 C C . MET A 1 352 ? 2.348 -0.175 -6.356 1.00 97.62 352 MET A C 1
ATOM 2761 O O . MET A 1 352 ? 3.040 0.800 -6.656 1.00 97.62 352 MET A O 1
ATOM 2765 N N . THR A 1 353 ? 1.731 -0.919 -7.268 1.00 98.75 353 THR A N 1
ATOM 2766 C CA . THR A 1 353 ? 1.860 -0.678 -8.712 1.00 98.75 353 THR A CA 1
ATOM 2767 C C . THR A 1 353 ? 0.595 -0.025 -9.249 1.00 98.75 353 THR A C 1
ATOM 2769 O O . THR A 1 353 ? -0.493 -0.581 -9.142 1.00 98.75 353 THR A O 1
ATOM 2772 N N . LEU A 1 354 ? 0.706 1.153 -9.857 1.00 98.75 354 LEU A N 1
ATOM 2773 C CA . LEU A 1 354 ? -0.425 1.856 -10.460 1.00 98.75 354 LEU A CA 1
ATOM 2774 C C . LEU A 1 354 ? -0.336 1.785 -11.981 1.00 98.75 354 LEU A C 1
ATOM 2776 O O . LEU A 1 354 ? 0.651 2.250 -12.540 1.00 98.75 354 LEU A O 1
ATOM 2780 N N . LEU A 1 355 ? -1.366 1.270 -12.658 1.00 98.81 355 LEU A N 1
ATOM 2781 C CA . LEU A 1 355 ? -1.428 1.182 -14.123 1.00 98.81 355 LEU A CA 1
ATOM 2782 C C . LEU A 1 355 ? -2.620 1.976 -14.663 1.00 98.81 355 LEU A C 1
ATOM 2784 O O . LEU A 1 355 ? -3.769 1.675 -14.341 1.00 98.81 355 LEU A O 1
ATOM 2788 N N . ALA A 1 356 ? -2.373 2.974 -15.513 1.00 98.62 356 ALA A N 1
ATOM 2789 C CA . ALA A 1 356 ? -3.444 3.737 -16.147 1.00 98.62 356 ALA A CA 1
ATOM 2790 C C . ALA A 1 356 ? -4.143 2.919 -17.245 1.00 98.62 356 ALA A C 1
ATOM 2792 O O . ALA A 1 356 ? -3.507 2.412 -18.170 1.00 98.62 356 ALA A O 1
ATOM 2793 N N . THR A 1 357 ? -5.473 2.857 -17.180 1.00 98.12 357 THR A N 1
ATOM 2794 C CA . THR A 1 357 ? -6.334 2.184 -18.168 1.00 98.12 357 THR A CA 1
ATOM 2795 C C . THR A 1 357 ? -7.025 3.152 -19.126 1.00 98.12 357 THR A C 1
ATOM 2797 O O . THR A 1 357 ? -7.607 2.724 -20.121 1.00 98.12 357 THR A O 1
ATOM 2800 N N . SER A 1 358 ? -6.956 4.456 -18.851 1.00 98.00 358 SER A N 1
ATOM 2801 C CA . SER A 1 358 ? -7.587 5.519 -19.639 1.00 98.00 358 SER A CA 1
ATOM 2802 C C . SER A 1 358 ? -6.821 6.841 -19.531 1.00 98.00 358 SER A C 1
ATOM 2804 O O . SER A 1 358 ? -5.956 7.000 -18.667 1.00 98.00 358 SER A O 1
ATOM 2806 N N . ASP A 1 359 ? -7.183 7.827 -20.356 1.00 98.06 359 ASP A N 1
ATOM 2807 C CA . ASP A 1 359 ? -6.641 9.192 -20.267 1.00 98.06 359 ASP A CA 1
ATOM 2808 C C . ASP A 1 359 ? -6.964 9.863 -18.921 1.00 98.06 359 ASP A C 1
ATOM 2810 O O . ASP A 1 359 ? -6.161 10.640 -18.396 1.00 98.06 359 ASP A O 1
ATOM 2814 N N . VAL A 1 360 ? -8.120 9.532 -18.327 1.00 98.19 360 VAL A N 1
ATOM 2815 C CA . VAL A 1 360 ? -8.488 9.964 -16.969 1.00 98.19 360 VAL A CA 1
ATOM 2816 C C . VAL A 1 360 ? -7.503 9.383 -15.957 1.00 98.19 360 VAL A C 1
ATOM 2818 O O . VAL A 1 360 ? -6.941 10.130 -15.154 1.00 98.19 360 VAL A O 1
ATOM 2821 N N . GLY A 1 361 ? -7.215 8.085 -16.069 1.00 98.44 361 GLY A N 1
ATOM 2822 C CA . GLY A 1 361 ? -6.211 7.396 -15.263 1.00 98.44 361 GLY A CA 1
ATOM 2823 C C . GLY A 1 361 ? -4.820 8.002 -15.394 1.00 98.44 361 GLY A C 1
ATOM 2824 O O . GLY A 1 361 ? -4.170 8.286 -14.392 1.00 98.44 361 GLY A O 1
ATOM 2825 N N . LEU A 1 362 ? -4.382 8.292 -16.621 1.00 98.50 362 LEU A N 1
ATOM 2826 C CA . LEU A 1 362 ? -3.086 8.922 -16.879 1.00 98.50 362 LEU A CA 1
ATOM 2827 C C . LEU A 1 362 ? -2.997 10.319 -16.245 1.00 98.50 362 LEU A C 1
ATOM 2829 O O . LEU A 1 362 ? -2.001 10.661 -15.606 1.00 98.50 362 LEU A O 1
ATOM 2833 N N . LYS A 1 363 ? -4.058 11.126 -16.363 1.00 98.56 363 LYS A N 1
ATOM 2834 C CA . LYS A 1 363 ? -4.136 12.434 -15.699 1.00 98.56 363 LYS A CA 1
ATOM 2835 C C . LYS A 1 363 ? -4.111 12.292 -14.176 1.00 98.56 363 LYS A C 1
ATOM 2837 O O . LYS A 1 363 ? -3.494 13.114 -13.498 1.00 98.56 363 LYS A O 1
ATOM 2842 N N . ASN A 1 364 ? -4.772 11.274 -13.636 1.00 98.50 364 ASN A N 1
ATOM 2843 C CA . ASN A 1 364 ? -4.770 10.986 -12.208 1.00 98.50 364 ASN A CA 1
ATOM 2844 C C . ASN A 1 364 ? -3.395 10.504 -11.717 1.00 98.50 364 ASN A C 1
ATOM 2846 O O . ASN A 1 364 ? -2.956 10.983 -10.674 1.00 98.50 364 ASN A O 1
ATOM 2850 N N . LEU A 1 365 ? -2.648 9.707 -12.493 1.00 98.31 365 LEU A N 1
ATOM 2851 C CA . LEU A 1 365 ? -1.243 9.390 -12.197 1.00 98.31 365 LEU A CA 1
ATOM 2852 C C . LEU A 1 365 ? -0.395 10.659 -12.077 1.00 98.31 365 LEU A C 1
ATOM 2854 O O . LEU A 1 365 ? 0.327 10.823 -11.095 1.00 98.31 365 LEU A O 1
ATOM 2858 N N . TYR A 1 366 ? -0.521 11.604 -13.015 1.00 98.62 366 TYR A N 1
ATOM 2859 C CA . TYR A 1 366 ? 0.212 12.873 -12.929 1.00 98.62 366 TYR A CA 1
ATOM 2860 C C . TYR A 1 366 ? -0.148 13.683 -11.683 1.00 98.62 366 TYR A C 1
ATOM 2862 O O . TYR A 1 366 ? 0.740 14.274 -11.062 1.00 98.62 366 TYR A O 1
ATOM 2870 N N . LYS A 1 367 ? -1.424 13.691 -11.275 1.00 98.25 367 LYS A N 1
ATOM 2871 C CA . LYS A 1 367 ? -1.833 14.318 -10.011 1.00 98.25 367 LYS A CA 1
ATOM 2872 C C . LYS A 1 367 ? -1.198 13.614 -8.818 1.00 98.25 367 LYS A C 1
ATOM 2874 O O . LYS A 1 367 ? -0.636 14.298 -7.974 1.00 98.25 367 LYS A O 1
ATOM 2879 N N . LEU A 1 368 ? -1.264 12.284 -8.749 1.00 98.38 368 LEU A N 1
ATOM 2880 C CA . LEU A 1 368 ? -0.710 11.500 -7.641 1.00 98.38 368 LEU A CA 1
ATOM 2881 C C . LEU A 1 368 ? 0.801 11.715 -7.499 1.00 98.38 368 LEU A C 1
ATOM 2883 O O . LEU A 1 368 ? 1.266 11.987 -6.396 1.00 98.38 368 LEU A O 1
ATOM 2887 N N . VAL A 1 369 ? 1.546 11.699 -8.610 1.00 98.50 369 VAL A N 1
ATOM 2888 C CA . VAL A 1 369 ? 2.978 12.040 -8.635 1.00 98.50 369 VAL A CA 1
ATOM 2889 C C . VAL A 1 369 ? 3.208 13.483 -8.169 1.00 98.50 369 VAL A C 1
ATOM 2891 O O . VAL A 1 369 ? 4.107 13.736 -7.374 1.00 98.50 369 VAL A O 1
ATOM 2894 N N . SER A 1 370 ? 2.384 14.440 -8.603 1.00 98.12 370 SER A N 1
ATOM 2895 C CA . SER A 1 370 ? 2.525 15.845 -8.188 1.00 98.12 370 SER A CA 1
ATOM 2896 C C . SER A 1 370 ? 2.269 16.030 -6.689 1.00 98.12 370 SER A C 1
ATOM 2898 O O . SER A 1 370 ? 3.089 16.615 -5.986 1.00 98.12 370 SER A O 1
ATOM 2900 N N . TYR A 1 371 ? 1.160 15.493 -6.176 1.00 96.94 371 TYR A N 1
ATOM 2901 C CA . TYR A 1 371 ? 0.814 15.566 -4.757 1.00 96.94 371 TYR A CA 1
ATOM 2902 C C . TYR A 1 371 ? 1.852 14.859 -3.881 1.00 96.94 371 TYR A C 1
ATOM 2904 O O . TYR A 1 371 ? 2.198 15.386 -2.822 1.00 96.94 371 TYR A O 1
ATOM 2912 N N . SER A 1 372 ? 2.386 13.714 -4.320 1.00 97.25 372 SER A N 1
ATOM 2913 C CA . SER A 1 372 ? 3.407 12.981 -3.564 1.00 97.25 372 SER A CA 1
ATOM 2914 C C . SER A 1 372 ? 4.724 13.746 -3.441 1.00 97.25 372 SER A C 1
ATOM 2916 O O . SER A 1 372 ? 5.405 13.616 -2.427 1.00 97.25 372 SER A O 1
ATOM 2918 N N . HIS A 1 373 ? 5.065 14.573 -4.436 1.00 97.81 373 HIS A N 1
ATOM 2919 C CA . HIS A 1 373 ? 6.282 15.390 -4.445 1.00 97.81 373 HIS A CA 1
ATOM 2920 C C . HIS A 1 373 ? 6.113 16.771 -3.800 1.00 97.81 373 HIS A C 1
ATOM 2922 O O . HIS A 1 373 ? 7.106 17.352 -3.371 1.00 97.81 373 HIS A O 1
ATOM 2928 N N . LEU A 1 374 ? 4.892 17.310 -3.739 1.00 93.69 374 LEU A N 1
ATOM 2929 C CA . LEU A 1 374 ? 4.640 18.667 -3.238 1.00 93.69 374 LEU A CA 1
ATOM 2930 C C . LEU A 1 374 ? 4.014 18.680 -1.842 1.00 93.69 374 LEU A C 1
ATOM 2932 O O . LEU A 1 374 ? 4.503 19.366 -0.951 1.00 93.69 374 LEU A O 1
ATOM 2936 N N . ASN A 1 375 ? 2.920 17.943 -1.655 1.00 90.44 375 ASN A N 1
ATOM 2937 C CA . ASN A 1 375 ? 2.084 18.029 -0.455 1.00 90.44 375 ASN A CA 1
ATOM 2938 C C . ASN A 1 375 ? 2.417 16.941 0.566 1.00 90.44 375 ASN A C 1
ATOM 2940 O O . ASN A 1 375 ? 2.353 17.186 1.768 1.00 90.44 375 ASN A O 1
ATOM 2944 N N . TYR A 1 376 ? 2.775 15.753 0.079 1.00 90.88 376 TYR A N 1
ATOM 2945 C CA . TYR A 1 376 ? 2.997 14.561 0.899 1.00 90.88 376 TYR A CA 1
ATOM 2946 C C . TYR A 1 376 ? 4.442 14.060 0.830 1.00 90.88 376 TYR A C 1
ATOM 2948 O O . TYR A 1 376 ? 4.740 12.916 1.184 1.00 90.88 376 TYR A O 1
ATOM 2956 N N . PHE A 1 377 ? 5.361 14.920 0.388 1.00 93.06 377 PHE A N 1
ATOM 2957 C CA . PHE A 1 377 ? 6.778 14.604 0.425 1.00 93.06 377 PHE A CA 1
ATOM 2958 C C . PHE A 1 377 ? 7.270 14.612 1.873 1.00 93.06 377 PHE A C 1
ATOM 2960 O O . PHE A 1 377 ? 7.017 15.546 2.633 1.00 93.06 377 PHE A O 1
ATOM 2967 N N . TYR A 1 378 ? 8.009 13.572 2.253 1.00 87.62 378 TYR A N 1
ATOM 2968 C CA . TYR A 1 378 ? 8.711 13.538 3.534 1.00 87.62 378 TYR A CA 1
ATOM 2969 C C . TYR A 1 378 ? 10.196 13.245 3.321 1.00 87.62 378 TYR A C 1
ATOM 2971 O O . TYR A 1 378 ? 10.977 14.148 3.050 1.00 87.62 378 TYR A O 1
ATOM 2979 N N . ARG A 1 379 ? 10.599 11.976 3.413 1.00 89.44 379 ARG A N 1
ATOM 2980 C CA . ARG A 1 379 ? 11.935 11.509 2.994 1.00 89.44 379 ARG A CA 1
ATOM 2981 C C . ARG A 1 379 ? 11.923 10.926 1.583 1.00 89.44 379 ARG A C 1
ATOM 2983 O O . ARG A 1 379 ? 12.951 10.876 0.925 1.00 89.44 379 ARG A O 1
ATOM 2990 N N . VAL A 1 380 ? 10.747 10.476 1.162 1.00 93.25 380 VAL A N 1
ATOM 2991 C CA . VAL A 1 380 ? 10.422 9.955 -0.164 1.00 93.25 380 VAL A CA 1
ATOM 2992 C C . VAL A 1 380 ? 9.050 10.514 -0.556 1.00 93.25 380 VAL A C 1
ATOM 2994 O O . VAL A 1 380 ? 8.286 10.879 0.351 1.00 93.25 380 VAL A O 1
ATOM 2997 N N . PRO A 1 381 ? 8.710 10.586 -1.854 1.00 96.69 381 PRO A N 1
ATOM 2998 C CA . PRO A 1 381 ? 7.364 10.946 -2.285 1.00 96.69 381 PRO A CA 1
ATOM 2999 C C . PRO A 1 381 ? 6.376 9.875 -1.824 1.00 96.69 381 PRO A C 1
ATOM 3001 O O . PRO A 1 381 ? 6.594 8.696 -2.107 1.00 96.69 381 PRO A O 1
ATOM 3004 N N . ARG A 1 382 ? 5.314 10.260 -1.109 1.00 95.31 382 ARG A N 1
ATOM 3005 C CA . ARG A 1 382 ? 4.317 9.332 -0.545 1.00 95.31 382 ARG A CA 1
ATOM 3006 C C . ARG A 1 382 ? 2.929 9.611 -1.100 1.00 95.31 382 ARG A C 1
ATOM 3008 O O . ARG A 1 382 ? 2.570 10.761 -1.329 1.00 95.31 382 ARG A O 1
ATOM 3015 N N . VAL A 1 383 ? 2.150 8.557 -1.291 1.00 95.38 383 VAL A N 1
ATOM 3016 C CA . VAL A 1 383 ? 0.751 8.618 -1.710 1.00 95.38 383 VAL A CA 1
ATOM 3017 C C . VAL A 1 383 ? -0.111 8.133 -0.546 1.00 95.38 383 VAL A C 1
ATOM 3019 O O . VAL A 1 383 ? -0.098 6.943 -0.231 1.00 95.38 383 VAL A O 1
ATOM 3022 N N . PRO A 1 384 ? -0.851 9.037 0.112 1.00 92.25 384 PRO A N 1
ATOM 3023 C CA . PRO A 1 384 ? -1.821 8.647 1.121 1.00 92.25 384 PRO A CA 1
ATOM 3024 C C . PRO A 1 384 ? -2.944 7.779 0.526 1.00 92.25 384 PRO A C 1
ATOM 3026 O O . PRO A 1 384 ? -3.388 8.025 -0.602 1.00 92.25 384 PRO A O 1
ATOM 3029 N N . ARG A 1 385 ? -3.427 6.769 1.262 1.00 90.75 385 ARG A N 1
ATOM 3030 C CA . ARG A 1 385 ? -4.495 5.869 0.786 1.00 90.75 385 ARG A CA 1
ATOM 3031 C C . ARG A 1 385 ? -5.779 6.636 0.473 1.00 90.75 385 ARG A C 1
ATOM 3033 O O . ARG A 1 385 ? -6.433 6.330 -0.527 1.00 90.75 385 ARG A O 1
ATOM 3040 N N . SER A 1 386 ? -6.127 7.639 1.279 1.00 84.75 386 SER A N 1
ATOM 3041 C CA . SER A 1 386 ? -7.296 8.497 1.030 1.00 84.75 386 SER A CA 1
ATOM 3042 C C . SER A 1 386 ? -7.186 9.235 -0.318 1.00 84.75 386 SER A C 1
ATOM 3044 O O . SER A 1 386 ? -8.127 9.257 -1.116 1.00 84.75 386 SER A O 1
ATOM 3046 N N . LEU A 1 387 ? -5.994 9.758 -0.628 1.00 90.75 387 LEU A N 1
ATOM 3047 C CA . LEU A 1 387 ? -5.695 10.456 -1.875 1.00 90.75 387 LEU A CA 1
ATOM 3048 C C . LEU A 1 387 ? -5.780 9.516 -3.079 1.00 90.75 387 LEU A C 1
ATOM 3050 O O . LEU A 1 387 ? -6.315 9.899 -4.122 1.00 90.75 387 LEU A O 1
ATOM 3054 N N . LEU A 1 388 ? -5.278 8.286 -2.936 1.00 94.81 388 LEU A N 1
ATOM 3055 C CA . LEU A 1 388 ? -5.421 7.269 -3.970 1.00 94.81 388 LEU A CA 1
ATOM 3056 C C . LEU A 1 388 ? -6.893 6.960 -4.225 1.00 94.81 388 LEU A C 1
ATOM 3058 O O . LEU A 1 388 ? -7.303 7.013 -5.377 1.00 94.81 388 LEU A O 1
ATOM 3062 N N . LYS A 1 389 ? -7.700 6.711 -3.182 1.00 91.44 389 LYS A N 1
ATOM 3063 C CA . LYS A 1 389 ? -9.149 6.473 -3.332 1.00 91.44 389 LYS A CA 1
ATOM 3064 C C . LYS A 1 389 ? -9.818 7.600 -4.129 1.00 91.44 389 LYS A C 1
ATOM 3066 O O . LYS A 1 389 ? -10.576 7.323 -5.053 1.00 91.44 389 LYS A O 1
ATOM 3071 N N . LYS A 1 390 ? -9.462 8.859 -3.848 1.00 88.81 390 LYS A N 1
ATOM 3072 C CA . LYS A 1 390 ? -9.976 10.040 -4.563 1.00 88.81 390 LYS A CA 1
ATOM 3073 C C . LYS A 1 390 ? -9.612 10.077 -6.053 1.00 88.81 390 LYS A C 1
ATOM 3075 O O . LYS A 1 390 ? -10.402 10.569 -6.854 1.00 88.81 390 LYS A O 1
ATOM 3080 N N . TYR A 1 391 ? -8.425 9.606 -6.433 1.00 96.31 391 TYR A N 1
ATOM 3081 C CA . TYR A 1 391 ? -7.928 9.653 -7.815 1.00 96.31 391 TYR A CA 1
ATOM 3082 C C . TYR A 1 391 ? -7.789 8.267 -8.465 1.00 96.31 391 TYR A C 1
ATOM 3084 O O . TYR A 1 391 ? -7.073 8.130 -9.452 1.00 96.31 391 TYR A O 1
ATOM 3092 N N . ARG A 1 392 ? -8.480 7.245 -7.942 1.00 96.69 392 ARG A N 1
ATOM 3093 C CA . ARG A 1 392 ? -8.378 5.858 -8.425 1.00 96.69 392 ARG A CA 1
ATOM 3094 C C . ARG A 1 392 ? -9.031 5.637 -9.787 1.00 96.69 392 ARG A C 1
ATOM 3096 O O . ARG A 1 392 ? -8.685 4.690 -10.482 1.00 96.69 392 ARG A O 1
ATOM 3103 N N . GLU A 1 393 ? -9.970 6.494 -10.183 1.00 97.12 393 GLU A N 1
ATOM 3104 C CA . GLU A 1 393 ? -10.670 6.360 -11.461 1.00 97.12 393 GLU A CA 1
ATOM 3105 C C . GLU A 1 393 ? -9.679 6.229 -12.632 1.00 97.12 393 GLU A C 1
ATOM 3107 O O . GLU A 1 393 ? -8.804 7.079 -12.832 1.00 97.12 393 GLU A O 1
ATOM 3112 N N . GLY A 1 394 ? -9.832 5.151 -13.407 1.00 98.12 394 GLY A N 1
ATOM 3113 C CA . GLY A 1 394 ? -8.975 4.843 -14.548 1.00 98.12 394 GLY A CA 1
ATOM 3114 C C . GLY A 1 394 ? -7.610 4.245 -14.191 1.00 98.12 394 GLY A C 1
ATOM 3115 O O . GLY A 1 394 ? -6.737 4.225 -15.058 1.00 98.12 394 GLY A O 1
ATOM 3116 N N . ILE A 1 395 ? -7.398 3.783 -12.956 1.00 98.75 395 ILE A N 1
ATOM 3117 C CA . ILE A 1 395 ? -6.140 3.188 -12.493 1.00 98.75 395 ILE A CA 1
ATOM 3118 C C . ILE A 1 395 ? -6.408 1.795 -11.913 1.00 98.75 395 ILE A C 1
ATOM 3120 O O . ILE A 1 395 ? -7.262 1.652 -11.042 1.00 98.75 395 ILE A O 1
ATOM 3124 N N . LEU A 1 396 ? -5.654 0.791 -12.370 1.00 98.75 396 LEU A N 1
ATOM 3125 C CA . LEU A 1 396 ? -5.555 -0.512 -11.704 1.00 98.75 396 LEU A CA 1
ATOM 3126 C C . LEU A 1 396 ? -4.431 -0.475 -10.668 1.00 98.75 396 LEU A C 1
ATOM 3128 O O . LEU A 1 396 ? -3.339 0.019 -10.960 1.00 98.75 396 LEU A O 1
ATOM 3132 N N . VAL A 1 397 ? -4.691 -1.024 -9.488 1.00 98.69 397 VAL A N 1
ATOM 3133 C CA . VAL A 1 397 ? -3.791 -1.041 -8.333 1.00 98.69 397 VAL A CA 1
ATOM 3134 C C . VAL A 1 397 ? -3.311 -2.470 -8.077 1.00 98.69 397 VAL A C 1
ATOM 3136 O O . VAL A 1 397 ? -4.113 -3.352 -7.783 1.00 98.69 397 VAL A O 1
ATOM 3139 N N . GLY A 1 398 ? -2.004 -2.688 -8.187 1.00 98.50 398 GLY A N 1
ATOM 3140 C CA . GLY A 1 398 ? -1.310 -3.946 -7.914 1.00 98.50 398 GLY A CA 1
ATOM 3141 C C . GLY A 1 398 ? -0.588 -3.937 -6.574 1.00 98.50 398 GLY A C 1
ATOM 3142 O O . GLY A 1 398 ? -0.233 -2.872 -6.056 1.00 98.50 398 GLY A O 1
ATOM 3143 N N . THR A 1 399 ? -0.364 -5.123 -6.012 1.00 97.69 399 THR A N 1
ATOM 3144 C CA . THR A 1 399 ? 0.271 -5.298 -4.694 1.00 97.69 399 THR A CA 1
ATOM 3145 C C . THR A 1 399 ? 1.783 -5.054 -4.674 1.00 97.69 399 THR A C 1
ATOM 3147 O O . THR A 1 399 ? 2.365 -5.066 -3.594 1.00 97.69 399 THR A O 1
ATOM 3150 N N . ALA A 1 400 ? 2.415 -4.818 -5.827 1.00 95.81 400 ALA A N 1
ATOM 3151 C CA . ALA A 1 400 ? 3.849 -4.601 -6.009 1.00 95.81 400 ALA A CA 1
ATOM 3152 C C . ALA A 1 400 ? 4.744 -5.761 -5.532 1.00 95.81 400 ALA A C 1
ATOM 3154 O O . ALA A 1 400 ? 4.573 -6.905 -5.947 1.00 95.81 400 ALA A O 1
ATOM 3155 N N . CYS A 1 401 ? 5.778 -5.438 -4.757 1.00 93.62 401 CYS A N 1
ATOM 3156 C CA . CYS A 1 401 ? 6.925 -6.297 -4.480 1.00 93.62 401 CYS A CA 1
ATOM 3157 C C . CYS A 1 401 ? 6.924 -6.861 -3.054 1.00 93.62 401 CYS A C 1
ATOM 3159 O O . CYS A 1 401 ? 5.915 -6.829 -2.354 1.00 93.62 401 CYS A O 1
ATOM 3161 N N . ASP A 1 402 ? 8.074 -7.356 -2.595 1.00 91.62 402 ASP A N 1
ATOM 3162 C CA . ASP A 1 402 ? 8.288 -7.821 -1.219 1.00 91.62 402 ASP A CA 1
ATOM 3163 C C . ASP A 1 402 ? 8.148 -6.712 -0.160 1.00 91.62 402 ASP A C 1
ATOM 3165 O O . ASP A 1 402 ? 8.022 -6.998 1.027 1.00 91.62 402 ASP A O 1
ATOM 3169 N N . LYS A 1 403 ? 8.131 -5.443 -0.587 1.00 92.56 403 LYS A N 1
ATOM 3170 C CA . LYS A 1 403 ? 7.778 -4.273 0.240 1.00 92.56 403 LYS A CA 1
ATOM 3171 C C . LYS A 1 403 ? 6.316 -3.842 0.080 1.00 92.56 403 LYS A C 1
ATOM 3173 O O . LYS A 1 403 ? 5.943 -2.754 0.520 1.00 92.56 403 LYS A O 1
ATOM 3178 N N . GLY A 1 404 ? 5.510 -4.631 -0.622 1.00 94.31 404 GLY A N 1
ATOM 3179 C CA . GLY A 1 404 ? 4.080 -4.419 -0.786 1.00 94.31 404 GLY A CA 1
ATOM 3180 C C . GLY A 1 404 ? 3.308 -4.785 0.477 1.00 94.31 404 GLY A C 1
ATOM 3181 O O . GLY A 1 404 ? 3.700 -5.677 1.226 1.00 94.31 404 GLY A O 1
ATOM 3182 N N . GLU A 1 405 ? 2.185 -4.107 0.705 1.00 93.12 405 GLU A N 1
ATOM 3183 C CA . GLU A 1 405 ? 1.392 -4.273 1.930 1.00 93.12 405 GLU A CA 1
ATOM 3184 C C . GLU A 1 405 ? 0.879 -5.710 2.111 1.00 93.12 405 GLU A C 1
ATOM 3186 O O . GLU A 1 405 ? 0.949 -6.250 3.210 1.00 93.12 405 GLU A O 1
ATOM 3191 N N . VAL A 1 406 ? 0.402 -6.348 1.034 1.00 95.12 406 VAL A N 1
ATOM 3192 C CA . VAL A 1 406 ? -0.114 -7.728 1.084 1.00 95.12 406 VAL A CA 1
ATOM 3193 C C . VAL A 1 406 ? 1.006 -8.721 1.394 1.00 95.12 406 VAL A C 1
ATOM 3195 O O . VAL A 1 406 ? 0.815 -9.610 2.218 1.00 95.12 406 VAL A O 1
ATOM 3198 N N . PHE A 1 407 ? 2.188 -8.555 0.792 1.00 93.94 407 PHE A N 1
ATOM 3199 C CA . PHE A 1 407 ? 3.326 -9.439 1.048 1.00 93.94 407 PHE A CA 1
ATOM 3200 C C . PHE A 1 407 ? 3.815 -9.314 2.499 1.00 93.94 407 PHE A C 1
ATOM 3202 O O . PHE A 1 407 ? 3.985 -10.325 3.178 1.00 93.94 407 PHE A O 1
ATOM 3209 N N . GLU A 1 408 ? 3.981 -8.086 3.007 1.00 88.38 408 GLU A N 1
ATOM 3210 C CA . GLU A 1 408 ? 4.358 -7.856 4.409 1.00 88.38 408 GLU A CA 1
ATOM 3211 C C . GLU A 1 408 ? 3.292 -8.401 5.378 1.00 88.38 408 GLU A C 1
ATOM 3213 O O . GLU A 1 408 ? 3.640 -9.017 6.387 1.00 88.38 408 GLU A O 1
ATOM 3218 N N . ALA A 1 409 ? 2.002 -8.237 5.060 1.00 86.75 409 ALA A N 1
ATOM 3219 C CA . ALA A 1 409 ? 0.896 -8.765 5.857 1.00 86.75 409 ALA A CA 1
ATOM 3220 C C . ALA A 1 409 ? 0.885 -10.299 5.895 1.00 86.75 409 ALA A C 1
ATOM 3222 O O . ALA A 1 409 ? 0.728 -10.867 6.972 1.00 86.75 409 ALA A O 1
ATOM 3223 N N . MET A 1 410 ? 1.126 -10.980 4.770 1.00 88.56 410 MET A N 1
ATOM 3224 C CA . MET A 1 410 ? 1.226 -12.447 4.725 1.00 88.56 410 MET A CA 1
ATOM 3225 C C . MET A 1 410 ? 2.307 -13.010 5.654 1.00 88.56 410 MET A C 1
ATOM 3227 O O . MET A 1 410 ? 2.203 -14.152 6.094 1.00 88.56 410 MET A O 1
ATOM 3231 N N . MET A 1 411 ? 3.345 -12.228 5.956 1.00 81.50 411 MET A N 1
ATOM 3232 C CA . MET A 1 411 ? 4.405 -12.635 6.880 1.00 81.50 411 MET A CA 1
ATOM 3233 C C . MET A 1 411 ? 4.043 -12.425 8.359 1.00 81.50 411 MET A C 1
ATOM 3235 O O . MET A 1 411 ? 4.754 -12.933 9.223 1.00 81.50 411 MET A O 1
ATOM 3239 N N . GLN A 1 412 ? 3.006 -11.637 8.663 1.00 77.38 412 GLN A N 1
ATOM 3240 C CA . GLN A 1 412 ? 2.765 -11.092 10.009 1.00 77.38 412 GLN A CA 1
ATOM 3241 C C . GLN A 1 412 ? 1.338 -11.298 10.536 1.00 77.38 412 GLN A C 1
ATOM 3243 O O . GLN A 1 412 ? 1.134 -11.211 11.744 1.00 77.38 412 GLN A O 1
ATOM 3248 N N . LYS A 1 413 ? 0.354 -11.527 9.661 1.00 77.62 413 LYS A N 1
ATOM 3249 C CA . LYS A 1 413 ? -1.082 -11.491 9.972 1.00 77.62 413 LYS A CA 1
ATOM 3250 C C . LYS A 1 413 ? -1.793 -12.798 9.626 1.00 77.62 413 LYS A C 1
ATOM 3252 O O . LYS A 1 413 ? -1.271 -13.636 8.893 1.00 77.62 413 LYS A O 1
ATOM 3257 N N . ALA A 1 414 ? -3.007 -12.944 10.150 1.00 75.56 414 ALA A N 1
ATOM 3258 C CA . ALA A 1 414 ? -3.915 -14.035 9.817 1.00 75.56 414 ALA A CA 1
ATOM 3259 C C . ALA A 1 414 ? -4.362 -13.997 8.340 1.00 75.56 414 ALA A C 1
ATOM 3261 O O . ALA A 1 414 ? -4.513 -12.900 7.794 1.00 75.56 414 ALA A O 1
ATOM 3262 N N . PRO A 1 415 ? -4.637 -15.151 7.700 1.00 82.44 415 PRO A N 1
ATOM 3263 C CA . PRO A 1 415 ? -5.129 -15.196 6.322 1.00 82.44 415 PRO A CA 1
ATOM 3264 C C . PRO A 1 415 ? -6.359 -14.315 6.070 1.00 82.44 415 PRO A C 1
ATOM 3266 O O . PRO A 1 415 ? -6.392 -13.601 5.075 1.00 82.44 415 PRO A O 1
ATOM 3269 N N . GLU A 1 416 ? -7.326 -14.290 6.986 1.00 79.94 416 GLU A N 1
ATOM 3270 C CA . GLU A 1 416 ? -8.556 -13.504 6.843 1.00 79.94 416 GLU A CA 1
ATOM 3271 C C . GLU A 1 416 ? -8.279 -11.991 6.814 1.00 79.94 416 GLU A C 1
ATOM 3273 O O . GLU A 1 416 ? -8.848 -11.264 6.003 1.00 79.94 416 GLU A O 1
ATOM 3278 N N . GLU A 1 417 ? -7.352 -11.505 7.644 1.00 75.00 417 GLU A N 1
ATOM 3279 C CA . GLU A 1 417 ? -6.928 -10.099 7.612 1.00 75.00 417 GLU A CA 1
ATOM 3280 C C . GLU A 1 417 ? -6.175 -9.760 6.321 1.00 75.00 417 GLU A C 1
ATOM 3282 O O . GLU A 1 417 ? -6.307 -8.662 5.778 1.00 75.00 417 GLU A O 1
ATOM 3287 N N . VAL A 1 418 ? -5.359 -10.693 5.824 1.00 85.75 418 VAL A N 1
ATOM 3288 C CA . VAL A 1 418 ? -4.658 -10.525 4.547 1.00 85.75 418 VAL A CA 1
ATOM 3289 C C . VAL A 1 418 ? -5.666 -10.442 3.404 1.00 85.75 418 VAL A C 1
ATOM 3291 O O . VAL A 1 418 ? -5.498 -9.606 2.517 1.00 85.75 418 VAL A O 1
ATOM 3294 N N . GLU A 1 419 ? -6.721 -11.257 3.429 1.00 89.06 419 GLU A N 1
ATOM 3295 C CA . GLU A 1 419 ? -7.811 -11.201 2.455 1.00 89.06 419 GLU A CA 1
ATOM 3296 C C . GLU A 1 419 ? -8.529 -9.845 2.486 1.00 89.06 419 GLU A C 1
ATOM 3298 O O . GLU A 1 419 ? -8.746 -9.256 1.426 1.00 89.06 419 GLU A O 1
ATOM 3303 N N . GLU A 1 420 ? -8.824 -9.295 3.670 1.00 83.06 420 GLU A N 1
ATOM 3304 C CA . GLU A 1 420 ? -9.409 -7.951 3.810 1.00 83.06 420 GLU A CA 1
ATOM 3305 C C . GLU A 1 420 ? -8.495 -6.860 3.214 1.00 83.06 420 GLU A C 1
ATOM 3307 O O . GLU A 1 420 ? -8.962 -5.969 2.499 1.00 83.06 420 GLU A O 1
ATOM 3312 N N . ILE A 1 421 ? -7.178 -6.944 3.433 1.00 87.00 421 ILE A N 1
ATOM 3313 C CA . ILE A 1 421 ? -6.202 -6.020 2.829 1.00 87.00 421 ILE A CA 1
ATOM 3314 C C . ILE A 1 421 ? -6.160 -6.193 1.302 1.00 87.00 421 ILE A C 1
ATOM 3316 O O . ILE A 1 421 ? -6.147 -5.207 0.557 1.00 87.00 421 ILE A O 1
ATOM 3320 N N . ALA A 1 422 ? -6.148 -7.439 0.822 1.00 94.56 422 ALA A N 1
ATOM 3321 C CA . ALA A 1 422 ? -6.040 -7.778 -0.592 1.00 94.56 422 ALA A CA 1
ATOM 3322 C C . ALA A 1 422 ? -7.239 -7.282 -1.415 1.00 94.56 422 ALA A C 1
ATOM 3324 O O . ALA A 1 422 ? -7.052 -6.906 -2.571 1.00 94.56 422 ALA A O 1
ATOM 3325 N N . GLN A 1 423 ? -8.436 -7.182 -0.821 1.00 93.75 423 GLN A N 1
ATOM 3326 C CA . GLN A 1 423 ? -9.636 -6.629 -1.473 1.00 93.75 423 GLN A CA 1
ATOM 3327 C C . GLN A 1 423 ? -9.461 -5.186 -1.968 1.00 93.75 423 GLN A C 1
ATOM 3329 O O . GLN A 1 423 ? -10.189 -4.739 -2.854 1.00 93.75 423 GLN A O 1
ATOM 3334 N N . PHE A 1 424 ? -8.495 -4.436 -1.427 1.00 94.31 424 PHE A N 1
ATOM 3335 C CA . PHE A 1 424 ? -8.182 -3.103 -1.933 1.00 94.31 424 PHE A CA 1
ATOM 3336 C C . PHE A 1 424 ? -7.504 -3.126 -3.313 1.00 94.31 424 PHE A C 1
ATOM 3338 O O . PHE A 1 424 ? -7.507 -2.099 -3.991 1.00 94.31 424 PHE A O 1
ATOM 3345 N N . TYR A 1 425 ? -6.906 -4.234 -3.742 1.00 97.88 425 TYR A N 1
ATOM 3346 C CA . TYR A 1 425 ? -6.085 -4.320 -4.951 1.00 97.88 425 TYR A CA 1
ATOM 3347 C C . TYR A 1 425 ? -6.858 -4.979 -6.100 1.00 97.88 425 TYR A C 1
ATOM 3349 O O . TYR A 1 425 ? -7.664 -5.878 -5.892 1.00 97.88 425 TYR A O 1
ATOM 3357 N N . ASP A 1 426 ? -6.612 -4.525 -7.329 1.00 98.44 426 ASP A N 1
ATOM 3358 C CA . ASP A 1 426 ? -7.272 -5.054 -8.531 1.00 98.44 426 ASP A CA 1
ATOM 3359 C C . ASP A 1 426 ? -6.564 -6.307 -9.072 1.00 98.44 426 ASP A C 1
ATOM 3361 O O . ASP A 1 426 ? -7.156 -7.100 -9.803 1.00 98.44 426 ASP A O 1
ATOM 3365 N N . TYR A 1 427 ? -5.283 -6.482 -8.738 1.00 98.19 427 TYR A N 1
ATOM 3366 C CA . TYR A 1 427 ? -4.503 -7.670 -9.067 1.00 98.19 427 TYR A CA 1
ATOM 3367 C C . TYR A 1 427 ? -3.397 -7.907 -8.037 1.00 98.19 427 TYR A C 1
ATOM 3369 O O . TYR A 1 427 ? -2.865 -6.973 -7.435 1.00 98.19 427 TYR A O 1
ATOM 3377 N N . ILE A 1 428 ? -3.048 -9.179 -7.856 1.00 97.62 428 ILE A N 1
ATOM 3378 C CA . ILE A 1 428 ? -1.984 -9.612 -6.953 1.00 97.62 428 ILE A CA 1
ATOM 3379 C C . ILE A 1 428 ? -0.732 -9.906 -7.773 1.00 97.62 428 ILE A C 1
ATOM 3381 O O . ILE A 1 428 ? -0.776 -10.622 -8.775 1.00 97.62 428 ILE A O 1
ATOM 3385 N N . GLU A 1 429 ? 0.388 -9.351 -7.339 1.00 97.62 429 GLU A N 1
ATOM 3386 C CA . GLU A 1 429 ? 1.695 -9.556 -7.943 1.00 97.62 429 GLU A CA 1
ATOM 3387 C C . GLU A 1 429 ? 2.467 -10.633 -7.187 1.00 97.62 429 GLU A C 1
ATOM 3389 O O . GLU A 1 429 ? 2.562 -10.623 -5.961 1.00 97.62 429 GLU A O 1
ATOM 3394 N N . VAL A 1 430 ? 3.031 -11.573 -7.944 1.00 95.12 430 VAL A N 1
ATOM 3395 C CA . VAL A 1 430 ? 3.869 -12.651 -7.422 1.00 95.12 430 VAL A CA 1
ATOM 3396 C C . VAL A 1 430 ? 5.159 -12.671 -8.224 1.00 95.12 430 VAL A C 1
ATOM 3398 O O . VAL A 1 430 ? 5.147 -12.801 -9.451 1.00 95.12 430 VAL A O 1
ATOM 3401 N N . MET A 1 431 ? 6.282 -12.527 -7.528 1.00 92.88 431 MET A N 1
ATOM 3402 C CA . MET A 1 431 ? 7.601 -12.488 -8.150 1.00 92.88 431 MET A CA 1
ATOM 3403 C C . MET A 1 431 ? 8.187 -13.897 -8.297 1.00 92.88 431 MET A C 1
ATOM 3405 O O . MET A 1 431 ? 7.905 -14.768 -7.469 1.00 92.88 431 MET A O 1
ATOM 3409 N N . PRO A 1 432 ? 9.034 -14.144 -9.316 1.00 95.06 432 PRO A N 1
ATOM 3410 C CA . PRO A 1 432 ? 9.815 -15.371 -9.381 1.00 95.06 432 PRO A CA 1
ATOM 3411 C C . PRO A 1 432 ? 10.607 -15.584 -8.079 1.00 95.06 432 PRO A C 1
ATOM 3413 O O . PRO A 1 432 ? 11.183 -14.615 -7.574 1.00 95.06 432 PRO A O 1
ATOM 3416 N N . PRO A 1 433 ? 10.705 -16.821 -7.556 1.00 91.81 433 PRO A N 1
ATOM 3417 C CA . PRO A 1 433 ? 11.405 -17.101 -6.300 1.00 91.81 433 PRO A CA 1
ATOM 3418 C C . PRO A 1 433 ? 12.844 -16.574 -6.259 1.00 91.81 433 PRO A C 1
ATOM 3420 O O . PRO A 1 433 ? 13.334 -16.182 -5.203 1.00 91.81 433 PRO A O 1
ATOM 3423 N N . GLU A 1 434 ? 13.529 -16.517 -7.406 1.00 92.81 434 GLU A N 1
ATOM 3424 C CA . GLU A 1 434 ? 14.880 -15.963 -7.514 1.00 92.81 434 GLU A CA 1
ATOM 3425 C C . GLU A 1 434 ? 14.989 -14.504 -7.057 1.00 92.81 434 GLU A C 1
ATOM 3427 O O . GLU A 1 434 ? 16.032 -14.125 -6.527 1.00 92.81 434 GLU A O 1
ATOM 3432 N N . VAL A 1 435 ? 13.934 -13.705 -7.239 1.00 91.94 435 VAL A N 1
ATOM 3433 C CA . VAL A 1 435 ? 13.900 -12.291 -6.833 1.00 91.94 435 VAL A CA 1
ATOM 3434 C C . VAL A 1 435 ? 13.807 -12.150 -5.313 1.00 91.94 435 VAL A C 1
ATOM 3436 O O . VAL A 1 435 ? 14.252 -11.149 -4.772 1.00 91.94 435 VAL A O 1
ATOM 3439 N N . LEU A 1 436 ? 13.291 -13.168 -4.618 1.00 89.00 436 LEU A N 1
ATOM 3440 C CA . LEU A 1 436 ? 13.068 -13.168 -3.169 1.00 89.00 436 LEU A CA 1
ATOM 3441 C C . LEU A 1 436 ? 14.204 -13.840 -2.379 1.00 89.00 436 LEU A C 1
ATOM 3443 O O . LEU A 1 436 ? 14.100 -14.002 -1.163 1.00 89.00 436 LEU A O 1
ATOM 3447 N N . ARG A 1 437 ? 15.299 -14.249 -3.037 1.00 88.75 437 ARG A N 1
ATOM 3448 C CA . ARG A 1 437 ? 16.400 -14.987 -2.386 1.00 88.75 437 ARG A CA 1
ATOM 3449 C C . ARG A 1 437 ? 17.017 -14.241 -1.202 1.00 88.75 437 ARG A C 1
ATOM 3451 O O . ARG A 1 437 ? 17.403 -14.882 -0.230 1.00 88.75 437 ARG A O 1
ATOM 3458 N N . HIS A 1 438 ? 17.056 -12.908 -1.240 1.00 85.94 438 HIS A N 1
ATOM 3459 C CA . HIS A 1 438 ? 17.575 -12.079 -0.143 1.00 85.94 438 HIS A CA 1
ATOM 3460 C C . HIS A 1 438 ? 16.764 -12.183 1.155 1.00 85.94 438 HIS A C 1
ATOM 3462 O O . HIS A 1 438 ? 17.261 -11.765 2.200 1.00 85.94 438 HIS A O 1
ATOM 3468 N N . LEU A 1 439 ? 15.536 -12.708 1.100 1.00 81.44 439 LEU A N 1
ATOM 3469 C CA . LEU A 1 439 ? 14.685 -12.931 2.270 1.00 81.44 439 LEU A CA 1
ATOM 3470 C C . LEU A 1 439 ? 14.945 -14.284 2.944 1.00 81.44 439 LEU A C 1
ATOM 3472 O O . LEU A 1 439 ? 14.653 -14.428 4.124 1.00 81.44 439 LEU A O 1
ATOM 3476 N N . VAL A 1 440 ? 15.488 -15.264 2.212 1.00 74.12 440 VAL A N 1
ATOM 3477 C CA . VAL A 1 440 ? 15.749 -16.628 2.715 1.00 74.12 440 VAL A CA 1
ATOM 3478 C C . VAL A 1 440 ? 17.101 -16.720 3.431 1.00 74.12 440 VAL A C 1
ATOM 3480 O O . VAL A 1 440 ? 17.287 -17.559 4.304 1.00 74.12 440 VAL A O 1
ATOM 3483 N N . GLU A 1 441 ? 18.051 -15.854 3.076 1.00 57.75 441 GLU A N 1
ATOM 3484 C CA . GLU A 1 441 ? 19.412 -15.843 3.635 1.00 57.75 441 GLU A CA 1
ATOM 3485 C C . GLU A 1 441 ? 19.566 -14.963 4.896 1.00 57.75 441 GLU A C 1
ATOM 3487 O O . GLU A 1 441 ? 20.693 -14.638 5.274 1.00 57.75 441 GLU A O 1
ATOM 3492 N N . ARG A 1 442 ? 18.464 -14.549 5.538 1.00 47.97 442 ARG A N 1
ATOM 3493 C CA . ARG A 1 442 ? 18.478 -13.678 6.727 1.00 47.97 442 ARG A CA 1
ATOM 3494 C C . ARG A 1 442 ? 18.107 -14.380 8.019 1.00 47.97 442 ARG A C 1
ATOM 3496 O O . ARG A 1 442 ? 17.153 -15.183 8.000 1.00 47.97 442 ARG A O 1
#

Sequence (442 aa):
KITDYTDSIMIKMFSRDKEDIPMLQSLKKGMWVKARGSVQNDTFVRDLVMIANDINEITGPSRKDKAPEGEKRVELHLHTPMSQMDAVTPVSKLVAQAGKWGHEAIAVTDHAVAQSFPEAYSAGKKAGVKVIYGVEANLVNDGVPIAYNEAHRLLAEETYVVFDVETTGLSAVYDTVIELAAVKVKGGEIIDRFESFANPHQPLSATIIELTGITDDMLTDAPEVDEVFKKFEEWMGDHTLVAHNASFDMGFINVGFKKAGLEKTNNPVIDTLELARFLFPEMKNHRLNTMCKKLDIELTQHHRAIYDTEATGYLLVKMLKDVIEKGFEYHDQLNDSMGQGDAYKRGRPSHMTLLATSDVGLKNLYKLVSYSHLNYFYRVPRVPRSLLKKYREGILVGTACDKGEVFEAMMQKAPEEVEEIAQFYDYIEVMPPEVLRHLVER

InterPro domains:
  IPR003141 Polymerase/histidinol phosphatase, N-terminal [SM00481] (74-141)
  IPR004013 PHP domain [PF02811] (340-425)
  IPR004805 Error-prone DNA polymerase/DNA polymerase III subunit alpha DnaE/PolC [PTHR32294] (74-434)
  IPR006054 DNA polymerase III epsilon subunit, exonuclease domain [TIGR00573] (152-373)
  IPR006308 DNA polymerase III, alpha subunit, PolC-type, Gram-positive bacteria [MF_00356] (1-442)
  IPR012337 Ribonuclease H-like superfamily [SSF53098] (159-433)
  IPR012340 Nucleic acid-binding, OB-fold [G3DSA:2.40.50.140] (1-59)
  IPR012340 Nucleic acid-binding, OB-fold [SSF50249] (1-59)
  IPR013520 Ribonuclease H-like domain [PF00929] (161-315)
  IPR013520 Ribonuclease H-like domain [SM00479] (159-325)
  IPR036397 Ribonuclease H superfamily [G3DSA:3.30.420.10] (154-321)

Radius of gyration: 31.59 Å; chains: 1; bounding box: 81×46×90 Å